Protein 2K72 (pdb70)

Secondary structure (DSSP, 8-state):
-------S-HHHHHTTTTTTTSHHHHHHH-HHHHT--

Solvent-accessible surface area: 3177 Å² total; per-residue (Å²): 275,55,42,132,32,184,43,196,59,10,89,58,47,47,196,154,28,24,31,109,101,137,65,205,69,0,107,176,24,1,6,160,46,20,104,32,112

Structure (mmCIF, N/CA/C/O backbone):
data_2K72
#
_entry.id   2K72
#
loop_
_atom_site.group_PDB
_atom_site.id
_atom_site.type_symbol
_atom_site.label_atom_id
_atom_site.label_alt_id
_atom_site.label_comp_id
_atom_site.label_asym_id
_atom_site.label_entity_id
_atom_site.label_seq_id
_atom_site.pdbx_PDB_ins_code
_atom_site.Cartn_x
_atom_site.Cartn_y
_atom_site.Cartn_z
_atom_site.occupancy
_atom_site.B_iso_or_equiv
_atom_site.auth_seq_id
_atom_site.auth_comp_id
_atom_site.auth_asym_id
_atom_site.auth_atom_id
_atom_site.pdbx_PDB_model_num
ATOM 1 N N . TYR A 1 1 ? 3.871 13.454 -0.117 1.00 0.00 1 TYR A N 1
ATOM 2 C CA . TYR A 1 1 ? 2.923 12.355 0.230 1.00 0.00 1 TYR A CA 1
ATOM 3 C C . TYR A 1 1 ? 2.257 11.813 -1.035 1.00 0.00 1 TYR A C 1
ATOM 4 O O . TYR A 1 1 ? 2.685 12.084 -2.140 1.00 0.00 1 TYR A O 1
ATOM 22 N N . GLY A 1 2 ? 1.211 11.048 -0.884 1.00 0.00 2 GLY A N 1
ATOM 23 C CA . GLY A 1 2 ? 0.521 10.490 -2.081 1.00 0.00 2 GLY A CA 1
ATOM 24 C C . GLY A 1 2 ? -0.003 9.085 -1.774 1.00 0.00 2 GLY A C 1
ATOM 25 O O . GLY A 1 2 ? -0.757 8.518 -2.540 1.00 0.00 2 GLY A O 1
ATOM 29 N N . CYS A 1 3 ? 0.390 8.516 -0.663 1.00 0.00 3 CYS A N 1
ATOM 30 C CA . CYS A 1 3 ? -0.091 7.147 -0.314 1.00 0.00 3 CYS A CA 1
ATOM 31 C C . CYS A 1 3 ? -1.574 6.996 -0.670 1.00 0.00 3 CYS A C 1
ATOM 32 O O . CYS A 1 3 ? -2.441 7.492 0.023 1.00 0.00 3 CYS A O 1
ATOM 39 N N . LEU A 1 4 ? -1.873 6.327 -1.753 1.00 0.00 4 LEU A N 1
ATOM 40 C CA . LEU A 1 4 ? -3.294 6.158 -2.159 1.00 0.00 4 LEU A CA 1
ATOM 41 C C . LEU A 1 4 ? -3.450 4.878 -2.987 1.00 0.00 4 LEU A C 1
ATOM 42 O O . LEU A 1 4 ? -2.843 4.721 -4.028 1.00 0.00 4 LEU A O 1
ATOM 58 N N . ASP A 1 5 ? -4.271 3.972 -2.537 1.00 0.00 5 ASP A N 1
ATOM 59 C CA . ASP A 1 5 ? -4.486 2.709 -3.298 1.00 0.00 5 ASP A CA 1
ATOM 60 C C . ASP A 1 5 ? -5.730 2.847 -4.187 1.00 0.00 5 ASP A C 1
ATOM 61 O O . ASP A 1 5 ? -6.390 3.867 -4.185 1.00 0.00 5 ASP A O 1
ATOM 70 N N . ARG A 1 6 ? -6.059 1.837 -4.951 1.00 0.00 6 ARG A N 1
ATOM 71 C CA . ARG A 1 6 ? -7.262 1.942 -5.831 1.00 0.00 6 ARG A CA 1
ATOM 72 C C . ARG A 1 6 ? -7.991 0.596 -5.926 1.00 0.00 6 ARG A C 1
ATOM 73 O O . ARG A 1 6 ? -8.765 0.368 -6.834 1.00 0.00 6 ARG A O 1
ATOM 94 N N . ILE A 1 7 ? -7.756 -0.295 -5.002 1.00 0.00 7 ILE A N 1
ATOM 95 C CA . ILE A 1 7 ? -8.448 -1.617 -5.055 1.00 0.00 7 ILE A CA 1
ATOM 96 C C . ILE A 1 7 ? -8.757 -2.114 -3.640 1.00 0.00 7 ILE A C 1
ATOM 97 O O . ILE A 1 7 ? -8.280 -1.572 -2.663 1.00 0.00 7 ILE A O 1
ATOM 113 N N . PHE A 1 8 ? -9.554 -3.142 -3.522 1.00 0.00 8 PHE A N 1
ATOM 114 C CA . PHE A 1 8 ? -9.893 -3.667 -2.168 1.00 0.00 8 PHE A CA 1
ATOM 115 C C . PHE A 1 8 ? -9.270 -5.051 -1.960 1.00 0.00 8 PHE A C 1
ATOM 116 O O . PHE A 1 8 ? -9.541 -5.723 -0.985 1.00 0.00 8 PHE A O 1
ATOM 133 N N . VAL A 1 9 ? -8.440 -5.481 -2.867 1.00 0.00 9 VAL A N 1
ATOM 134 C CA . VAL A 1 9 ? -7.801 -6.820 -2.720 1.00 0.00 9 VAL A CA 1
ATOM 135 C C . VAL A 1 9 ? -6.486 -6.695 -1.945 1.00 0.00 9 VAL A C 1
ATOM 136 O O . VAL A 1 9 ? -5.570 -7.473 -2.128 1.00 0.00 9 VAL A O 1
ATOM 149 N N . CYS A 1 10 ? -6.382 -5.720 -1.084 1.00 0.00 10 CYS A N 1
ATOM 150 C CA . CYS A 1 10 ? -5.122 -5.546 -0.304 1.00 0.00 10 CYS A CA 1
ATOM 151 C C . CYS A 1 10 ? -5.133 -6.440 0.941 1.00 0.00 10 CYS A C 1
ATOM 152 O O . CYS A 1 10 ? -4.183 -7.147 1.213 1.00 0.00 10 CYS A O 1
ATOM 159 N N . THR A 1 11 ? -6.196 -6.421 1.699 1.00 0.00 11 THR A N 1
ATOM 160 C CA . THR A 1 11 ? -6.250 -7.278 2.919 1.00 0.00 11 THR A CA 1
ATOM 161 C C . THR A 1 11 ? -5.729 -8.681 2.598 1.00 0.00 11 THR A C 1
ATOM 162 O O . THR A 1 11 ? -5.008 -9.279 3.371 1.00 0.00 11 THR A O 1
ATOM 173 N N . SER A 1 12 ? -6.087 -9.206 1.458 1.00 0.00 12 SER A N 1
ATOM 174 C CA . SER A 1 12 ? -5.610 -10.567 1.080 1.00 0.00 12 SER A CA 1
ATOM 175 C C . SER A 1 12 ? -4.121 -10.518 0.737 1.00 0.00 12 SER A C 1
ATOM 176 O O . SER A 1 12 ? -3.369 -11.417 1.059 1.00 0.00 12 SER A O 1
ATOM 184 N N . TRP A 1 13 ? -3.691 -9.471 0.090 1.00 0.00 13 TRP A N 1
ATOM 185 C CA . TRP A 1 13 ? -2.249 -9.354 -0.271 1.00 0.00 13 TRP A CA 1
ATOM 186 C C . TRP A 1 13 ? -1.418 -9.104 0.988 1.00 0.00 13 TRP A C 1
ATOM 187 O O . TRP A 1 13 ? -0.364 -9.679 1.176 1.00 0.00 13 TRP A O 1
ATOM 208 N N . ALA A 1 14 ? -1.886 -8.245 1.852 1.00 0.00 14 ALA A N 1
ATOM 209 C CA . ALA A 1 14 ? -1.131 -7.951 3.103 1.00 0.00 14 ALA A CA 1
ATOM 210 C C . ALA A 1 14 ? -0.784 -9.251 3.832 1.00 0.00 14 ALA A C 1
ATOM 211 O O . ALA A 1 14 ? 0.303 -9.412 4.348 1.00 0.00 14 ALA A O 1
ATOM 218 N N . ARG A 1 15 ? -1.699 -10.181 3.879 1.00 0.00 15 ARG A N 1
ATOM 219 C CA . ARG A 1 15 ? -1.418 -11.468 4.575 1.00 0.00 15 ARG A CA 1
ATOM 220 C C . ARG A 1 15 ? -0.787 -12.470 3.605 1.00 0.00 15 ARG A C 1
ATOM 221 O O . ARG A 1 15 ? -0.486 -13.590 3.964 1.00 0.00 15 ARG A O 1
ATOM 242 N N . LYS A 1 16 ? -0.588 -12.076 2.377 1.00 0.00 16 LYS A N 1
ATOM 243 C CA . LYS A 1 16 ? 0.021 -13.007 1.384 1.00 0.00 16 LYS A CA 1
ATOM 244 C C . LYS A 1 16 ? 1.505 -12.685 1.189 1.00 0.00 16 LYS A C 1
ATOM 245 O O . LYS A 1 16 ? 2.194 -13.334 0.428 1.00 0.00 16 LYS A O 1
ATOM 264 N N . GLY A 1 17 ? 2.003 -11.686 1.866 1.00 0.00 17 GLY A N 1
ATOM 265 C CA . GLY A 1 17 ? 3.441 -11.327 1.711 1.00 0.00 17 GLY A CA 1
ATOM 266 C C . GLY A 1 17 ? 3.592 -10.311 0.576 1.00 0.00 17 GLY A C 1
ATOM 267 O O . GLY A 1 17 ? 4.685 -10.017 0.134 1.00 0.00 17 GLY A O 1
ATOM 271 N N . PHE A 1 18 ? 2.502 -9.774 0.101 1.00 0.00 18 PHE A N 1
ATOM 272 C CA . PHE A 1 18 ? 2.577 -8.778 -1.008 1.00 0.00 18 PHE A CA 1
ATOM 273 C C . PHE A 1 18 ? 3.417 -7.570 -0.589 1.00 0.00 18 PHE A C 1
ATOM 274 O O . PHE A 1 18 ? 3.908 -6.828 -1.416 1.00 0.00 18 PHE A O 1
ATOM 291 N N . CYS A 1 19 ? 3.584 -7.363 0.687 1.00 0.00 19 CYS A N 1
ATOM 292 C CA . CYS A 1 19 ? 4.393 -6.199 1.148 1.00 0.00 19 CYS A CA 1
ATOM 293 C C . CYS A 1 19 ? 5.852 -6.620 1.331 1.00 0.00 19 CYS A C 1
ATOM 294 O O . CYS A 1 19 ? 6.602 -5.994 2.053 1.00 0.00 19 CYS A O 1
ATOM 301 N N . ASP A 1 20 ? 6.261 -7.683 0.689 1.00 0.00 20 ASP A N 1
ATOM 302 C CA . ASP A 1 20 ? 7.671 -8.145 0.840 1.00 0.00 20 ASP A CA 1
ATOM 303 C C . ASP A 1 20 ? 8.173 -8.796 -0.453 1.00 0.00 20 ASP A C 1
ATOM 304 O O . ASP A 1 20 ? 9.302 -8.602 -0.857 1.00 0.00 20 ASP A O 1
ATOM 313 N N . VAL A 1 21 ? 7.350 -9.570 -1.104 1.00 0.00 21 VAL A N 1
ATOM 314 C CA . VAL A 1 21 ? 7.798 -10.231 -2.364 1.00 0.00 21 VAL A CA 1
ATOM 315 C C . VAL A 1 21 ? 7.174 -9.538 -3.576 1.00 0.00 21 VAL A C 1
ATOM 316 O O . VAL A 1 21 ? 7.825 -9.313 -4.577 1.00 0.00 21 VAL A O 1
ATOM 329 N N . ARG A 1 22 ? 5.919 -9.194 -3.497 1.00 0.00 22 ARG A N 1
ATOM 330 C CA . ARG A 1 22 ? 5.260 -8.513 -4.648 1.00 0.00 22 ARG A CA 1
ATOM 331 C C . ARG A 1 22 ? 5.181 -7.003 -4.401 1.00 0.00 22 ARG A C 1
ATOM 332 O O . ARG A 1 22 ? 4.673 -6.258 -5.215 1.00 0.00 22 ARG A O 1
ATOM 353 N N . GLN A 1 23 ? 5.679 -6.548 -3.284 1.00 0.00 23 GLN A N 1
ATOM 354 C CA . GLN A 1 23 ? 5.634 -5.087 -2.985 1.00 0.00 23 GLN A CA 1
ATOM 355 C C . GLN A 1 23 ? 5.980 -4.277 -4.239 1.00 0.00 23 GLN A C 1
ATOM 356 O O . GLN A 1 23 ? 5.397 -3.245 -4.504 1.00 0.00 23 GLN A O 1
ATOM 370 N N . ARG A 1 24 ? 6.926 -4.738 -5.011 1.00 0.00 24 ARG A N 1
ATOM 371 C CA . ARG A 1 24 ? 7.310 -3.997 -6.247 1.00 0.00 24 ARG A CA 1
ATOM 372 C C . ARG A 1 24 ? 6.059 -3.518 -6.989 1.00 0.00 24 ARG A C 1
ATOM 373 O O . ARG A 1 24 ? 6.059 -2.485 -7.627 1.00 0.00 24 ARG A O 1
ATOM 394 N N . LEU A 1 25 ? 4.991 -4.262 -6.906 1.00 0.00 25 LEU A N 1
ATOM 395 C CA . LEU A 1 25 ? 3.740 -3.850 -7.602 1.00 0.00 25 LEU A CA 1
ATOM 396 C C . LEU A 1 25 ? 2.779 -3.194 -6.606 1.00 0.00 25 LEU A C 1
ATOM 397 O O . LEU A 1 25 ? 2.023 -2.307 -6.953 1.00 0.00 25 LEU A O 1
ATOM 413 N N . MET A 1 26 ? 2.804 -3.621 -5.373 1.00 0.00 26 MET A N 1
ATOM 414 C CA . MET A 1 26 ? 1.892 -3.022 -4.356 1.00 0.00 26 MET A CA 1
ATOM 415 C C . MET A 1 26 ? 2.356 -1.608 -3.993 1.00 0.00 26 MET A C 1
ATOM 416 O O . MET A 1 26 ? 1.591 -0.797 -3.512 1.00 0.00 26 MET A O 1
ATOM 430 N N . LYS A 1 27 ? 3.604 -1.308 -4.220 1.00 0.00 27 LYS A N 1
ATOM 431 C CA . LYS A 1 27 ? 4.118 0.051 -3.889 1.00 0.00 27 LYS A CA 1
ATOM 432 C C . LYS A 1 27 ? 3.144 1.126 -4.382 1.00 0.00 27 LYS A C 1
ATOM 433 O O . LYS A 1 27 ? 2.748 2.003 -3.642 1.00 0.00 27 LYS A O 1
ATOM 452 N N . ARG A 1 28 ? 2.762 1.071 -5.630 1.00 0.00 28 ARG A N 1
ATOM 453 C CA . ARG A 1 28 ? 1.824 2.099 -6.168 1.00 0.00 28 ARG A CA 1
ATOM 454 C C . ARG A 1 28 ? 0.390 1.558 -6.228 1.00 0.00 28 ARG A C 1
ATOM 455 O O . ARG A 1 28 ? -0.558 2.309 -6.350 1.00 0.00 28 ARG A O 1
ATOM 476 N N . LEU A 1 29 ? 0.218 0.267 -6.150 1.00 0.00 29 LEU A N 1
ATOM 477 C CA . LEU A 1 29 ? -1.162 -0.300 -6.210 1.00 0.00 29 LEU A CA 1
ATOM 478 C C . LEU A 1 29 ? -1.884 -0.110 -4.873 1.00 0.00 29 LEU A C 1
ATOM 479 O O . LEU A 1 29 ? -2.959 0.452 -4.816 1.00 0.00 29 LEU A O 1
ATOM 495 N N . CYS A 1 30 ? -1.308 -0.573 -3.798 1.00 0.00 30 CYS A N 1
ATOM 496 C CA . CYS A 1 30 ? -1.975 -0.414 -2.472 1.00 0.00 30 CYS A CA 1
ATOM 497 C C . CYS A 1 30 ? -0.939 -0.131 -1.384 1.00 0.00 30 CYS A C 1
ATOM 498 O O . CYS A 1 30 ? -0.659 -0.978 -0.560 1.00 0.00 30 CYS A O 1
ATOM 505 N N . PRO A 1 31 ? -0.406 1.061 -1.414 1.00 0.00 31 PRO A N 1
ATOM 506 C CA . PRO A 1 31 ? 0.606 1.463 -0.410 1.00 0.00 31 PRO A CA 1
ATOM 507 C C . PRO A 1 31 ? -0.063 1.693 0.946 1.00 0.00 31 PRO A C 1
ATOM 508 O O . PRO A 1 31 ? 0.589 1.778 1.967 1.00 0.00 31 PRO A O 1
ATOM 519 N N . ARG A 1 32 ? -1.365 1.796 0.963 1.00 0.00 32 ARG A N 1
ATOM 520 C CA . ARG A 1 32 ? -2.080 2.021 2.251 1.00 0.00 32 ARG A CA 1
ATOM 521 C C . ARG A 1 32 ? -1.941 0.790 3.152 1.00 0.00 32 ARG A C 1
ATOM 522 O O . ARG A 1 32 ? -1.678 0.900 4.333 1.00 0.00 32 ARG A O 1
ATOM 543 N N . SER A 1 33 ? -2.117 -0.380 2.601 1.00 0.00 33 SER A N 1
ATOM 544 C CA . SER A 1 33 ? -1.999 -1.620 3.423 1.00 0.00 33 SER A CA 1
ATOM 545 C C . SER A 1 33 ? -0.530 -1.897 3.763 1.00 0.00 33 SER A C 1
ATOM 546 O O . SER A 1 33 ? -0.121 -1.813 4.904 1.00 0.00 33 SER A O 1
ATOM 554 N N . CYS A 1 34 ? 0.268 -2.227 2.782 1.00 0.00 34 CYS A N 1
ATOM 555 C CA . CYS A 1 34 ? 1.708 -2.508 3.055 1.00 0.00 34 CYS A CA 1
ATOM 556 C C . CYS A 1 34 ? 2.385 -1.259 3.627 1.00 0.00 34 CYS A C 1
ATOM 557 O O . CYS A 1 34 ? 3.481 -1.317 4.147 1.00 0.00 34 CYS A O 1
ATOM 564 N N . ASP A 1 35 ? 1.735 -0.129 3.536 1.00 0.00 35 ASP A N 1
ATOM 565 C CA . ASP A 1 35 ? 2.334 1.126 4.076 1.00 0.00 35 ASP A CA 1
ATOM 566 C C . ASP A 1 35 ? 3.532 1.558 3.227 1.00 0.00 35 ASP A C 1
ATOM 567 O O . ASP A 1 35 ? 4.623 1.749 3.727 1.00 0.00 35 ASP A O 1
ATOM 576 N N . PHE A 1 36 ? 3.336 1.721 1.948 1.00 0.00 36 PHE A N 1
ATOM 577 C CA . PHE A 1 36 ? 4.462 2.148 1.072 1.00 0.00 36 PHE A CA 1
ATOM 578 C C . PHE A 1 36 ? 4.425 3.666 0.875 1.00 0.00 36 PHE A C 1
ATOM 579 O O . PHE A 1 36 ? 5.009 4.197 -0.049 1.00 0.00 36 PHE A O 1
ATOM 596 N N . CYS A 1 37 ? 3.745 4.370 1.738 1.00 0.00 37 CYS A N 1
ATOM 597 C CA . CYS A 1 37 ? 3.676 5.854 1.597 1.00 0.00 37 CYS A CA 1
ATOM 598 C C . CYS A 1 37 ? 5.070 6.414 1.305 1.00 0.00 37 CYS A C 1
ATOM 599 O O . CYS A 1 37 ? 5.346 6.862 0.209 1.00 0.00 37 CYS A O 1
ATOM 608 N N . TYR A 1 1 ? 0.634 10.688 3.474 1.00 0.00 1 TYR A N 2
ATOM 609 C CA . TYR A 1 1 ? -0.737 11.267 3.374 1.00 0.00 1 TYR A CA 2
ATOM 610 C C . TYR A 1 1 ? -1.038 11.678 1.929 1.00 0.00 1 TYR A C 2
ATOM 611 O O . TYR A 1 1 ? -2.025 12.330 1.653 1.00 0.00 1 TYR A O 2
ATOM 629 N N . GLY A 1 2 ? -0.196 11.302 1.005 1.00 0.00 2 GLY A N 2
ATOM 630 C CA . GLY A 1 2 ? -0.438 11.678 -0.418 1.00 0.00 2 GLY A CA 2
ATOM 631 C C . GLY A 1 2 ? -0.687 10.417 -1.248 1.00 0.00 2 GLY A C 2
ATOM 632 O O . GLY A 1 2 ? -1.646 10.330 -1.992 1.00 0.00 2 GLY A O 2
ATOM 636 N N . CYS A 1 3 ? 0.169 9.440 -1.133 1.00 0.00 3 CYS A N 2
ATOM 637 C CA . CYS A 1 3 ? -0.020 8.188 -1.920 1.00 0.00 3 CYS A CA 2
ATOM 638 C C . CYS A 1 3 ? -1.253 7.430 -1.427 1.00 0.00 3 CYS A C 2
ATOM 639 O O . CYS A 1 3 ? -1.696 7.601 -0.309 1.00 0.00 3 CYS A O 2
ATOM 646 N N . LEU A 1 4 ? -1.810 6.592 -2.256 1.00 0.00 4 LEU A N 2
ATOM 647 C CA . LEU A 1 4 ? -3.016 5.820 -1.842 1.00 0.00 4 LEU A CA 2
ATOM 648 C C . LEU A 1 4 ? -3.229 4.638 -2.785 1.00 0.00 4 LEU A C 2
ATOM 649 O O . LEU A 1 4 ? -2.612 4.543 -3.829 1.00 0.00 4 LEU A O 2
ATOM 665 N N . ASP A 1 5 ? -4.091 3.730 -2.425 1.00 0.00 5 ASP A N 2
ATOM 666 C CA . ASP A 1 5 ? -4.338 2.551 -3.294 1.00 0.00 5 ASP A CA 2
ATOM 667 C C . ASP A 1 5 ? -5.525 2.817 -4.222 1.00 0.00 5 ASP A C 2
ATOM 668 O O . ASP A 1 5 ? -6.163 3.849 -4.151 1.00 0.00 5 ASP A O 2
ATOM 677 N N . ARG A 1 6 ? -5.827 1.893 -5.090 1.00 0.00 6 ARG A N 2
ATOM 678 C CA . ARG A 1 6 ? -6.972 2.095 -6.020 1.00 0.00 6 ARG A CA 2
ATOM 679 C C . ARG A 1 6 ? -7.574 0.748 -6.432 1.00 0.00 6 ARG A C 2
ATOM 680 O O . ARG A 1 6 ? -8.113 0.601 -7.512 1.00 0.00 6 ARG A O 2
ATOM 701 N N . ILE A 1 7 ? -7.497 -0.235 -5.575 1.00 0.00 7 ILE A N 2
ATOM 702 C CA . ILE A 1 7 ? -8.081 -1.569 -5.914 1.00 0.00 7 ILE A CA 2
ATOM 703 C C . ILE A 1 7 ? -8.890 -2.097 -4.726 1.00 0.00 7 ILE A C 2
ATOM 704 O O . ILE A 1 7 ? -9.258 -1.349 -3.841 1.00 0.00 7 ILE A O 2
ATOM 720 N N . PHE A 1 8 ? -9.175 -3.372 -4.688 1.00 0.00 8 PHE A N 2
ATOM 721 C CA . PHE A 1 8 ? -9.964 -3.914 -3.539 1.00 0.00 8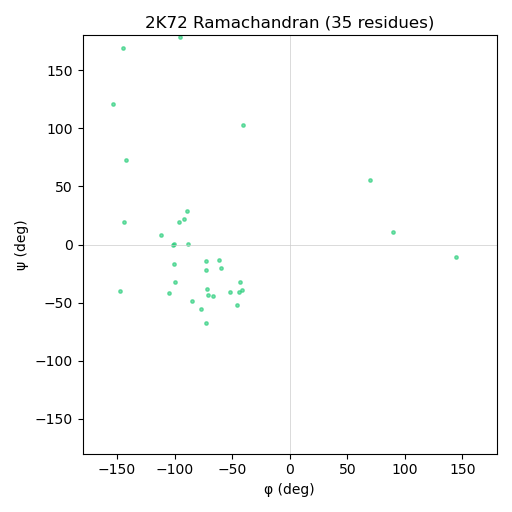 PHE A CA 2
ATOM 722 C C . PHE A 1 8 ? -9.515 -5.333 -3.175 1.00 0.00 8 PHE A C 2
ATOM 723 O O . PHE A 1 8 ? -10.296 -6.263 -3.197 1.00 0.00 8 PHE A O 2
ATOM 740 N N . VAL A 1 9 ? -8.269 -5.506 -2.840 1.00 0.00 9 VAL A N 2
ATOM 741 C CA . VAL A 1 9 ? -7.783 -6.866 -2.474 1.00 0.00 9 VAL A CA 2
ATOM 742 C C . VAL A 1 9 ? -6.452 -6.762 -1.723 1.00 0.00 9 VAL A C 2
ATOM 743 O O . VAL A 1 9 ? -5.659 -7.683 -1.709 1.00 0.00 9 VAL A O 2
ATOM 756 N N . CYS A 1 10 ? -6.205 -5.643 -1.095 1.00 0.00 10 CYS A N 2
ATOM 757 C CA . CYS A 1 10 ? -4.930 -5.471 -0.339 1.00 0.00 10 CYS A CA 2
ATOM 758 C C . CYS A 1 10 ? -4.924 -6.372 0.899 1.00 0.00 10 CYS A C 2
ATOM 759 O O . CYS A 1 10 ? -3.944 -7.027 1.194 1.00 0.00 10 CYS A O 2
ATOM 766 N N . THR A 1 11 ? -6.009 -6.414 1.623 1.00 0.00 11 THR A N 2
ATOM 767 C CA . THR A 1 11 ? -6.058 -7.279 2.837 1.00 0.00 11 THR A CA 2
ATOM 768 C C . THR A 1 11 ? -5.567 -8.685 2.483 1.00 0.00 11 THR A C 2
ATOM 769 O O . THR A 1 11 ? -4.823 -9.302 3.221 1.00 0.00 11 THR A O 2
ATOM 780 N N . SER A 1 12 ? -5.969 -9.184 1.348 1.00 0.00 12 SER A N 2
ATOM 781 C CA . SER A 1 12 ? -5.521 -10.541 0.926 1.00 0.00 12 SER A CA 2
ATOM 782 C C . SER A 1 12 ? -4.027 -10.511 0.600 1.00 0.00 12 SER A C 2
ATOM 783 O O . SER A 1 12 ? -3.342 -11.513 0.670 1.00 0.00 12 SER A O 2
ATOM 791 N N . TRP A 1 13 ? -3.520 -9.364 0.242 1.00 0.00 13 TRP A N 2
ATOM 792 C CA . TRP A 1 13 ? -2.073 -9.255 -0.094 1.00 0.00 13 TRP A CA 2
ATOM 793 C C . TRP A 1 13 ? -1.251 -8.980 1.171 1.00 0.00 13 TRP A C 2
ATOM 794 O O . TRP A 1 13 ? -0.375 -9.739 1.534 1.00 0.00 13 TRP A O 2
ATOM 815 N N . ALA A 1 14 ? -1.525 -7.892 1.834 1.00 0.00 14 ALA A N 2
ATOM 816 C CA . ALA A 1 14 ? -0.758 -7.548 3.067 1.00 0.00 14 ALA A CA 2
ATOM 817 C C . ALA A 1 14 ? -0.617 -8.771 3.982 1.00 0.00 14 ALA A C 2
ATOM 818 O O . ALA A 1 14 ? 0.324 -8.878 4.743 1.00 0.00 14 ALA A O 2
ATOM 825 N N . ARG A 1 15 ? -1.540 -9.693 3.921 1.00 0.00 15 ARG A N 2
ATOM 826 C CA . ARG A 1 15 ? -1.443 -10.899 4.798 1.00 0.00 15 ARG A CA 2
ATOM 827 C C . ARG A 1 15 ? -0.851 -12.079 4.022 1.00 0.00 15 ARG A C 2
ATOM 828 O O . ARG A 1 15 ? -0.473 -13.083 4.592 1.00 0.00 15 ARG A O 2
ATOM 849 N N . LYS A 1 16 ? -0.766 -11.966 2.726 1.00 0.00 16 LYS A N 2
ATOM 850 C CA . LYS A 1 16 ? -0.196 -13.080 1.916 1.00 0.00 16 LYS A CA 2
ATOM 851 C C . LYS A 1 16 ? 1.287 -12.813 1.631 1.00 0.00 16 LYS A C 2
ATOM 852 O O . LYS A 1 16 ? 1.875 -13.400 0.746 1.00 0.00 16 LYS A O 2
ATOM 871 N N . GLY A 1 17 ? 1.891 -11.928 2.376 1.00 0.00 17 GLY A N 2
ATOM 872 C CA . GLY A 1 17 ? 3.332 -11.620 2.143 1.00 0.00 17 GLY A CA 2
ATOM 873 C C . GLY A 1 17 ? 3.469 -10.849 0.830 1.00 0.00 17 GLY A C 2
ATOM 874 O O . GLY A 1 17 ? 4.545 -10.714 0.284 1.00 0.00 17 GLY A O 2
ATOM 878 N N . PHE A 1 18 ? 2.380 -10.344 0.319 1.00 0.00 18 PHE A N 2
ATOM 879 C CA . PHE A 1 18 ? 2.431 -9.583 -0.962 1.00 0.00 18 PHE A CA 2
ATOM 880 C C . PHE A 1 18 ? 3.366 -8.377 -0.839 1.00 0.00 18 PHE A C 2
ATOM 881 O O . PHE A 1 18 ? 4.062 -8.034 -1.767 1.00 0.00 18 PHE A O 2
ATOM 898 N N . CYS A 1 19 ? 3.383 -7.722 0.290 1.00 0.00 19 CYS A N 2
ATOM 899 C CA . CYS A 1 19 ? 4.275 -6.533 0.444 1.00 0.00 19 CYS A CA 2
ATOM 900 C C . CYS A 1 19 ? 5.726 -6.965 0.677 1.00 0.00 19 CYS A C 2
ATOM 901 O O . CYS A 1 19 ? 6.588 -6.151 0.946 1.00 0.00 19 CYS A O 2
ATOM 908 N N . ASP A 1 20 ? 6.012 -8.234 0.572 1.00 0.00 20 ASP A N 2
ATOM 909 C CA . ASP A 1 20 ? 7.415 -8.697 0.784 1.00 0.00 20 ASP A CA 2
ATOM 910 C C . ASP A 1 20 ? 7.943 -9.372 -0.484 1.00 0.00 20 ASP A C 2
ATOM 911 O O . ASP A 1 20 ? 9.075 -9.174 -0.878 1.00 0.00 20 ASP A O 2
ATOM 920 N N . VAL A 1 21 ? 7.129 -10.163 -1.125 1.00 0.00 21 VAL A N 2
ATOM 921 C CA . VAL A 1 21 ? 7.583 -10.849 -2.374 1.00 0.00 21 VAL A CA 2
ATOM 922 C C . VAL A 1 21 ? 6.928 -10.184 -3.583 1.00 0.00 21 VAL A C 2
ATOM 923 O O . VAL A 1 21 ? 7.581 -9.828 -4.543 1.00 0.00 21 VAL A O 2
ATOM 936 N N . ARG A 1 22 ? 5.639 -10.012 -3.537 1.00 0.00 22 ARG A N 2
ATOM 937 C CA . ARG A 1 22 ? 4.929 -9.367 -4.672 1.00 0.00 22 ARG A CA 2
ATOM 938 C C . ARG A 1 22 ? 4.958 -7.847 -4.503 1.00 0.00 22 ARG A C 2
ATOM 939 O O . ARG A 1 22 ? 4.413 -7.115 -5.301 1.00 0.00 22 ARG A O 2
ATOM 960 N N . GLN A 1 23 ? 5.591 -7.372 -3.459 1.00 0.00 23 GLN A N 2
ATOM 961 C CA . GLN A 1 23 ? 5.657 -5.901 -3.214 1.00 0.00 23 GLN A CA 2
ATOM 962 C C . GLN A 1 23 ? 5.838 -5.139 -4.532 1.00 0.00 23 GLN A C 2
ATOM 963 O O . GLN A 1 23 ? 5.449 -3.995 -4.655 1.00 0.00 23 GLN A O 2
ATOM 977 N N . ARG A 1 24 ? 6.426 -5.765 -5.511 1.00 0.00 24 ARG A N 2
ATOM 978 C CA . ARG A 1 24 ? 6.635 -5.082 -6.817 1.00 0.00 24 ARG A CA 2
ATOM 979 C C . ARG A 1 24 ? 5.369 -4.342 -7.273 1.00 0.00 24 ARG A C 2
ATOM 980 O O . ARG A 1 24 ? 5.436 -3.212 -7.715 1.00 0.00 24 ARG A O 2
ATOM 1001 N N . LEU A 1 25 ? 4.215 -4.959 -7.190 1.00 0.00 25 LEU A N 2
ATOM 1002 C CA . LEU A 1 25 ? 2.977 -4.253 -7.649 1.00 0.00 25 LEU A CA 2
ATOM 1003 C C . LEU A 1 25 ? 2.236 -3.584 -6.486 1.00 0.00 25 LEU A C 2
ATOM 1004 O O . LEU A 1 25 ? 1.246 -2.914 -6.687 1.00 0.00 25 LEU A O 2
ATOM 1020 N N . MET A 1 26 ? 2.692 -3.755 -5.275 1.00 0.00 26 MET A N 2
ATOM 1021 C CA . MET A 1 26 ? 1.983 -3.128 -4.122 1.00 0.00 26 MET A CA 2
ATOM 1022 C C . MET A 1 26 ? 2.454 -1.686 -3.922 1.00 0.00 26 MET A C 2
ATOM 1023 O O . MET A 1 26 ? 1.674 -0.802 -3.626 1.00 0.00 26 MET A O 2
ATOM 1037 N N . LYS A 1 27 ? 3.722 -1.441 -4.083 1.00 0.00 27 LYS A N 2
ATOM 1038 C CA . LYS A 1 27 ? 4.238 -0.057 -3.903 1.00 0.00 27 LYS A CA 2
ATOM 1039 C C . LYS A 1 27 ? 3.308 0.951 -4.590 1.00 0.00 27 LYS A C 2
ATOM 1040 O O . LYS A 1 27 ? 3.088 2.040 -4.099 1.00 0.00 27 LYS A O 2
ATOM 1059 N N . ARG A 1 28 ? 2.770 0.601 -5.726 1.00 0.00 28 ARG A N 2
ATOM 1060 C CA . ARG A 1 28 ? 1.866 1.547 -6.446 1.00 0.00 28 ARG A CA 2
ATOM 1061 C C . ARG A 1 28 ? 0.388 1.181 -6.238 1.00 0.00 28 ARG A C 2
ATOM 1062 O O . ARG A 1 28 ? -0.439 2.033 -5.988 1.00 0.00 28 ARG A O 2
ATOM 1083 N N . LEU A 1 29 ? 0.044 -0.074 -6.368 1.00 0.00 29 LEU A N 2
ATOM 1084 C CA . LEU A 1 29 ? -1.389 -0.474 -6.207 1.00 0.00 29 LEU A CA 2
ATOM 1085 C C . LEU A 1 29 ? -1.904 -0.191 -4.792 1.00 0.00 29 LEU A C 2
ATOM 1086 O O . LEU A 1 29 ? -2.921 0.448 -4.618 1.00 0.00 29 LEU A O 2
ATOM 1102 N N . CYS A 1 30 ? -1.234 -0.668 -3.779 1.00 0.00 30 CYS A N 2
ATOM 1103 C CA . CYS A 1 30 ? -1.729 -0.417 -2.393 1.00 0.00 30 CYS A CA 2
ATOM 1104 C C . CYS A 1 30 ? -0.574 -0.052 -1.456 1.00 0.00 30 CYS A C 2
ATOM 1105 O O . CYS A 1 30 ? -0.187 -0.835 -0.611 1.00 0.00 30 CYS A O 2
ATOM 1112 N N . PRO A 1 31 ? -0.070 1.136 -1.639 1.00 0.00 31 PRO A N 2
ATOM 1113 C CA . PRO A 1 31 ? 1.050 1.632 -0.802 1.00 0.00 31 PRO A CA 2
ATOM 1114 C C . PRO A 1 31 ? 0.549 2.040 0.588 1.00 0.00 31 PRO A C 2
ATOM 1115 O O . PRO A 1 31 ? 1.284 1.999 1.551 1.00 0.00 31 PRO A O 2
ATOM 1126 N N . ARG A 1 32 ? -0.685 2.449 0.701 1.00 0.00 32 ARG A N 2
ATOM 1127 C CA . ARG A 1 32 ? -1.210 2.872 2.034 1.00 0.00 32 ARG A CA 2
ATOM 1128 C C . ARG A 1 32 ? -1.027 1.755 3.065 1.00 0.00 32 ARG A C 2
ATOM 1129 O O . ARG A 1 32 ? -0.299 1.901 4.028 1.00 0.00 32 ARG A O 2
ATOM 1150 N N . SER A 1 33 ? -1.687 0.644 2.879 1.00 0.00 33 SER A N 2
ATOM 1151 C CA . SER A 1 33 ? -1.559 -0.477 3.855 1.00 0.00 33 SER A CA 2
ATOM 1152 C C . SER A 1 33 ? -0.102 -0.645 4.304 1.00 0.00 33 SER A C 2
ATOM 1153 O O . SER A 1 33 ? 0.204 -0.590 5.477 1.00 0.00 33 SER A O 2
ATOM 1161 N N . CYS A 1 34 ? 0.795 -0.867 3.382 1.00 0.00 34 CYS A N 2
ATOM 1162 C CA . CYS A 1 34 ? 2.224 -1.058 3.762 1.00 0.00 34 CYS A CA 2
ATOM 1163 C C . CYS A 1 34 ? 2.968 0.282 3.805 1.00 0.00 34 CYS A C 2
ATOM 1164 O O . CYS A 1 34 ? 4.168 0.329 3.990 1.00 0.00 34 CYS A O 2
ATOM 1171 N N . ASP A 1 35 ? 2.267 1.369 3.647 1.00 0.00 35 ASP A N 2
ATOM 1172 C CA . ASP A 1 35 ? 2.931 2.703 3.689 1.00 0.00 35 ASP A CA 2
ATOM 1173 C C . ASP A 1 35 ? 4.227 2.694 2.873 1.00 0.00 35 ASP A C 2
ATOM 1174 O O . ASP A 1 35 ? 5.278 3.063 3.359 1.00 0.00 35 ASP A O 2
ATOM 1183 N N . PHE A 1 36 ? 4.165 2.288 1.634 1.00 0.00 36 PHE A N 2
ATOM 1184 C CA . PHE A 1 36 ? 5.401 2.274 0.802 1.00 0.00 36 PHE A CA 2
ATOM 1185 C C . PHE A 1 36 ? 5.704 3.688 0.297 1.00 0.00 36 PHE A C 2
ATOM 1186 O O . PHE A 1 36 ? 6.643 3.905 -0.444 1.00 0.00 36 PHE A O 2
ATOM 1203 N N . CYS A 1 37 ? 4.918 4.652 0.691 1.00 0.00 37 CYS A N 2
ATOM 1204 C CA . CYS A 1 37 ? 5.165 6.050 0.230 1.00 0.00 37 CYS A CA 2
ATOM 1205 C C . CYS A 1 37 ? 5.442 6.966 1.425 1.00 0.00 37 CYS A C 2
ATOM 1206 O O . CYS A 1 37 ? 5.075 8.125 1.420 1.00 0.00 37 CYS A O 2
ATOM 1215 N N . TYR A 1 1 ? 4.180 9.822 -4.577 1.00 0.00 1 TYR A N 3
ATOM 1216 C CA . TYR A 1 1 ? 3.307 10.248 -3.445 1.00 0.00 1 TYR A CA 3
ATOM 1217 C C . TYR A 1 1 ? 1.891 9.699 -3.633 1.00 0.00 1 TYR A C 3
ATOM 1218 O O . TYR A 1 1 ? 1.517 9.275 -4.709 1.00 0.00 1 TYR A O 3
ATOM 1236 N N . GLY A 1 2 ? 1.101 9.703 -2.595 1.00 0.00 2 GLY A N 3
ATOM 1237 C CA . GLY A 1 2 ? -0.290 9.183 -2.714 1.00 0.00 2 GLY A CA 3
ATOM 1238 C C . GLY A 1 2 ? -0.750 8.636 -1.363 1.00 0.00 2 GLY A C 3
ATOM 1239 O O . GLY A 1 2 ? -1.709 9.107 -0.785 1.00 0.00 2 GLY A O 3
ATOM 1243 N N . CYS A 1 3 ? -0.075 7.643 -0.853 1.00 0.00 3 CYS A N 3
ATOM 1244 C CA . CYS A 1 3 ? -0.476 7.066 0.463 1.00 0.00 3 CYS A CA 3
ATOM 1245 C C . CYS A 1 3 ? -1.877 6.456 0.367 1.00 0.00 3 CYS A C 3
ATOM 1246 O O . CYS A 1 3 ? -2.526 6.209 1.364 1.00 0.00 3 CYS A O 3
ATOM 1253 N N . LEU A 1 4 ? -2.350 6.211 -0.824 1.00 0.00 4 LEU A N 3
ATOM 1254 C CA . LEU A 1 4 ? -3.709 5.619 -0.976 1.00 0.00 4 LEU A CA 3
ATOM 1255 C C . LEU A 1 4 ? -3.661 4.393 -1.891 1.00 0.00 4 LEU A C 3
ATOM 1256 O O . LEU A 1 4 ? -2.822 4.284 -2.762 1.00 0.00 4 LEU A O 3
ATOM 1272 N N . ASP A 1 5 ? -4.555 3.468 -1.685 1.00 0.00 5 ASP A N 3
ATOM 1273 C CA . ASP A 1 5 ? -4.573 2.238 -2.523 1.00 0.00 5 ASP A CA 3
ATOM 1274 C C . ASP A 1 5 ? -5.269 2.496 -3.864 1.00 0.00 5 ASP A C 3
ATOM 1275 O O . ASP A 1 5 ? -5.998 3.455 -4.026 1.00 0.00 5 ASP A O 3
ATOM 1284 N N . ARG A 1 6 ? -5.046 1.637 -4.824 1.00 0.00 6 ARG A N 3
ATOM 1285 C CA . ARG A 1 6 ? -5.684 1.812 -6.160 1.00 0.00 6 ARG A CA 3
ATOM 1286 C C . ARG A 1 6 ? -6.820 0.799 -6.337 1.00 0.00 6 ARG A C 3
ATOM 1287 O O . ARG A 1 6 ? -7.636 0.915 -7.231 1.00 0.00 6 ARG A O 3
ATOM 1308 N N . ILE A 1 7 ? -6.873 -0.196 -5.493 1.00 0.00 7 ILE A N 3
ATOM 1309 C CA . ILE A 1 7 ? -7.950 -1.223 -5.611 1.00 0.00 7 ILE A CA 3
ATOM 1310 C C . ILE A 1 7 ? -8.481 -1.594 -4.221 1.00 0.00 7 ILE A C 3
ATOM 1311 O O . ILE A 1 7 ? -8.459 -0.792 -3.306 1.00 0.00 7 ILE A O 3
ATOM 1327 N N . PHE A 1 8 ? -8.967 -2.796 -4.049 1.00 0.00 8 PHE A N 3
ATOM 1328 C CA . PHE A 1 8 ? -9.501 -3.194 -2.712 1.00 0.00 8 PHE A CA 3
ATOM 1329 C C . PHE A 1 8 ? -8.968 -4.569 -2.290 1.00 0.00 8 PHE A C 3
ATOM 1330 O O . PHE A 1 8 ? -8.865 -4.865 -1.117 1.00 0.00 8 PHE A O 3
ATOM 1347 N N . VAL A 1 9 ? -8.635 -5.415 -3.227 1.00 0.00 9 VAL A N 3
ATOM 1348 C CA . VAL A 1 9 ? -8.118 -6.766 -2.855 1.00 0.00 9 VAL A CA 3
ATOM 1349 C C . VAL A 1 9 ? -6.717 -6.662 -2.246 1.00 0.00 9 VAL A C 3
ATOM 1350 O O . VAL A 1 9 ? -5.780 -7.298 -2.686 1.00 0.00 9 VAL A O 3
ATOM 1363 N N . CYS A 1 10 ? -6.572 -5.868 -1.225 1.00 0.00 10 CYS A N 3
ATOM 1364 C CA . CYS A 1 10 ? -5.242 -5.720 -0.573 1.00 0.00 10 CYS A CA 3
ATOM 1365 C C . CYS A 1 10 ? -5.198 -6.554 0.709 1.00 0.00 10 CYS A C 3
ATOM 1366 O O . CYS A 1 10 ? -4.169 -7.076 1.087 1.00 0.00 10 CYS A O 3
ATOM 1373 N N . THR A 1 11 ? -6.311 -6.687 1.379 1.00 0.00 11 THR A N 3
ATOM 1374 C CA . THR A 1 11 ? -6.332 -7.493 2.631 1.00 0.00 11 THR A CA 3
ATOM 1375 C C . THR A 1 11 ? -5.645 -8.837 2.388 1.00 0.00 11 THR A C 3
ATOM 1376 O O . THR A 1 11 ? -4.601 -9.122 2.939 1.00 0.00 11 THR A O 3
ATOM 1387 N N . SER A 1 12 ? -6.218 -9.663 1.554 1.00 0.00 12 SER A N 3
ATOM 1388 C CA . SER A 1 12 ? -5.590 -10.982 1.268 1.00 0.00 12 SER A CA 3
ATOM 1389 C C . SER A 1 12 ? -4.100 -10.791 0.978 1.00 0.00 12 SER A C 3
ATOM 1390 O O . SER A 1 12 ? -3.254 -11.427 1.574 1.00 0.00 12 SER A O 3
ATOM 1398 N N . TRP A 1 13 ? -3.773 -9.911 0.070 1.00 0.00 13 TRP A N 3
ATOM 1399 C CA . TRP A 1 13 ? -2.338 -9.674 -0.249 1.00 0.00 13 TRP A CA 3
ATOM 1400 C C . TRP A 1 13 ? -1.533 -9.545 1.046 1.00 0.00 13 TRP A C 3
ATOM 1401 O O . TRP A 1 13 ? -0.577 -10.260 1.270 1.00 0.00 13 TRP A O 3
ATOM 1422 N N . ALA A 1 14 ? -1.918 -8.637 1.902 1.00 0.00 14 ALA A N 3
ATOM 1423 C CA . ALA A 1 14 ? -1.182 -8.457 3.185 1.00 0.00 14 ALA A CA 3
ATOM 1424 C C . ALA A 1 14 ? -0.980 -9.810 3.871 1.00 0.00 14 ALA A C 3
ATOM 1425 O O . ALA A 1 14 ? 0.089 -10.117 4.360 1.00 0.00 14 ALA A O 3
ATOM 1432 N N . ARG A 1 15 ? -2.001 -10.622 3.912 1.00 0.00 15 ARG A N 3
ATOM 1433 C CA . ARG A 1 15 ? -1.870 -11.956 4.566 1.00 0.00 15 ARG A CA 3
ATOM 1434 C C . ARG A 1 15 ? -0.982 -12.876 3.724 1.00 0.00 15 ARG A C 3
ATOM 1435 O O . ARG A 1 15 ? -0.663 -13.979 4.121 1.00 0.00 15 ARG A O 3
ATOM 1456 N N . LYS A 1 16 ? -0.585 -12.432 2.563 1.00 0.00 16 LYS A N 3
ATOM 1457 C CA . LYS A 1 16 ? 0.278 -13.284 1.694 1.00 0.00 16 LYS A CA 3
ATOM 1458 C C . LYS A 1 16 ? 1.671 -12.667 1.554 1.00 0.00 16 LYS A C 3
ATOM 1459 O O . LYS A 1 16 ? 2.438 -13.036 0.686 1.00 0.00 16 LYS A O 3
ATOM 1478 N N . GLY A 1 17 ? 2.006 -11.728 2.396 1.00 0.00 17 GLY A N 3
ATOM 1479 C CA . GLY A 1 17 ? 3.349 -11.089 2.301 1.00 0.00 17 GLY A CA 3
ATOM 1480 C C . GLY A 1 17 ? 3.456 -10.328 0.978 1.00 0.00 17 GLY A C 3
ATOM 1481 O O . GLY A 1 17 ? 4.529 -9.943 0.555 1.00 0.00 17 GLY A O 3
ATOM 1485 N N . PHE A 1 18 ? 2.351 -10.111 0.323 1.00 0.00 18 PHE A N 3
ATOM 1486 C CA . PHE A 1 18 ? 2.376 -9.378 -0.975 1.00 0.00 18 PHE A CA 3
ATOM 1487 C C . PHE A 1 18 ? 3.129 -8.051 -0.832 1.00 0.00 18 PHE A C 3
ATOM 1488 O O . PHE A 1 18 ? 3.729 -7.566 -1.769 1.00 0.00 18 PHE A O 3
ATOM 1505 N N . CYS A 1 19 ? 3.099 -7.458 0.331 1.00 0.00 19 CYS A N 3
ATOM 1506 C CA . CYS A 1 19 ? 3.816 -6.162 0.520 1.00 0.00 19 CYS A CA 3
ATOM 1507 C C . CYS A 1 19 ? 5.331 -6.383 0.460 1.00 0.00 19 CYS A C 3
ATOM 1508 O O . CYS A 1 19 ? 6.102 -5.449 0.368 1.00 0.00 19 CYS A O 3
ATOM 1515 N N . ASP A 1 20 ? 5.767 -7.613 0.519 1.00 0.00 20 ASP A N 3
ATOM 1516 C CA . ASP A 1 20 ? 7.233 -7.886 0.474 1.00 0.00 20 ASP A CA 3
ATOM 1517 C C . ASP A 1 20 ? 7.631 -8.465 -0.885 1.00 0.00 20 ASP A C 3
ATOM 1518 O O . ASP A 1 20 ? 8.711 -8.217 -1.385 1.00 0.00 20 ASP A O 3
ATOM 1527 N N . VAL A 1 21 ? 6.770 -9.237 -1.487 1.00 0.00 21 VAL A N 3
ATOM 1528 C CA . VAL A 1 21 ? 7.102 -9.834 -2.812 1.00 0.00 21 VAL A CA 3
ATOM 1529 C C . VAL A 1 21 ? 6.637 -8.906 -3.938 1.00 0.00 21 VAL A C 3
ATOM 1530 O O . VAL A 1 21 ? 7.413 -8.485 -4.773 1.00 0.00 21 VAL A O 3
ATOM 1543 N N . ARG A 1 22 ? 5.375 -8.584 -3.959 1.00 0.00 22 ARG A N 3
ATOM 1544 C CA . ARG A 1 22 ? 4.845 -7.681 -5.020 1.00 0.00 22 ARG A CA 3
ATOM 1545 C C . ARG A 1 22 ? 5.110 -6.219 -4.649 1.00 0.00 22 ARG A C 3
ATOM 1546 O O . ARG A 1 22 ? 4.703 -5.316 -5.345 1.00 0.00 22 ARG A O 3
ATOM 1567 N N . GLN A 1 23 ? 5.772 -5.991 -3.543 1.00 0.00 23 GLN A N 3
ATOM 1568 C CA . GLN A 1 23 ? 6.069 -4.595 -3.085 1.00 0.00 23 GLN A CA 3
ATOM 1569 C C . GLN A 1 23 ? 6.192 -3.614 -4.264 1.00 0.00 23 GLN A C 3
ATOM 1570 O O . GLN A 1 23 ? 5.401 -2.704 -4.405 1.00 0.00 23 GLN A O 3
ATOM 1584 N N . ARG A 1 24 ? 7.180 -3.781 -5.105 1.00 0.00 24 ARG A N 3
ATOM 1585 C CA . ARG A 1 24 ? 7.344 -2.842 -6.259 1.00 0.00 24 ARG A CA 3
ATOM 1586 C C . ARG A 1 24 ? 5.990 -2.567 -6.922 1.00 0.00 24 ARG A C 3
ATOM 1587 O O . ARG A 1 24 ? 5.759 -1.507 -7.469 1.00 0.00 24 ARG A O 3
ATOM 1608 N N . LEU A 1 25 ? 5.094 -3.513 -6.873 1.00 0.00 25 LEU A N 3
ATOM 1609 C CA . LEU A 1 25 ? 3.752 -3.314 -7.492 1.00 0.00 25 LEU A CA 3
ATOM 1610 C C . LEU A 1 25 ? 2.813 -2.634 -6.490 1.00 0.00 25 LEU A C 3
ATOM 1611 O O . LEU A 1 25 ? 2.222 -1.611 -6.772 1.00 0.00 25 LEU A O 3
ATOM 1627 N N . MET A 1 26 ? 2.678 -3.194 -5.317 1.00 0.00 26 MET A N 3
ATOM 1628 C CA . MET A 1 26 ? 1.782 -2.583 -4.291 1.00 0.00 26 MET A CA 3
ATOM 1629 C C . MET A 1 26 ? 2.248 -1.169 -3.944 1.00 0.00 26 MET A C 3
ATOM 1630 O O . MET A 1 26 ? 1.454 -0.306 -3.626 1.00 0.00 26 MET A O 3
ATOM 1644 N N . LYS A 1 27 ? 3.532 -0.935 -3.985 1.00 0.00 27 LYS A N 3
ATOM 1645 C CA . LYS A 1 27 ? 4.067 0.417 -3.645 1.00 0.00 27 LYS A CA 3
ATOM 1646 C C . LYS A 1 27 ? 3.136 1.517 -4.163 1.00 0.00 27 LYS A C 3
ATOM 1647 O O . LYS A 1 27 ? 2.729 2.395 -3.428 1.00 0.00 27 LYS A O 3
ATOM 1666 N N . ARG A 1 28 ? 2.800 1.479 -5.422 1.00 0.00 28 ARG A N 3
ATOM 1667 C CA . ARG A 1 28 ? 1.899 2.525 -5.986 1.00 0.00 28 ARG A CA 3
ATOM 1668 C C . ARG A 1 28 ? 0.467 1.997 -6.095 1.00 0.00 28 ARG A C 3
ATOM 1669 O O . ARG A 1 28 ? -0.442 2.711 -6.472 1.00 0.00 28 ARG A O 3
ATOM 1690 N N . LEU A 1 29 ? 0.261 0.749 -5.779 1.00 0.00 29 LEU A N 3
ATOM 1691 C CA . LEU A 1 29 ? -1.110 0.173 -5.878 1.00 0.00 29 LEU A CA 3
ATOM 1692 C C . LEU A 1 29 ? -1.794 0.171 -4.501 1.00 0.00 29 LEU A C 3
ATOM 1693 O O . LEU A 1 29 ? -2.939 0.553 -4.374 1.00 0.00 29 LEU A O 3
ATOM 1709 N N . CYS A 1 30 ? -1.116 -0.258 -3.471 1.00 0.00 30 CYS A N 3
ATOM 1710 C CA . CYS A 1 30 ? -1.764 -0.275 -2.125 1.00 0.00 30 CYS A CA 3
ATOM 1711 C C . CYS A 1 30 ? -0.751 0.050 -1.024 1.00 0.00 30 CYS A C 3
ATOM 1712 O O . CYS A 1 30 ? -0.287 -0.828 -0.326 1.00 0.00 30 CYS A O 3
ATOM 1719 N N . PRO A 1 31 ? -0.453 1.314 -0.904 1.00 0.00 31 PRO A N 3
ATOM 1720 C CA . PRO A 1 31 ? 0.502 1.776 0.126 1.00 0.00 31 PRO A CA 3
ATOM 1721 C C . PRO A 1 31 ? -0.200 1.883 1.484 1.00 0.00 31 PRO A C 3
ATOM 1722 O O . PRO A 1 31 ? 0.428 1.841 2.524 1.00 0.00 31 PRO A O 3
ATOM 1733 N N . ARG A 1 32 ? -1.499 2.027 1.483 1.00 0.00 32 ARG A N 3
ATOM 1734 C CA . ARG A 1 32 ? -2.239 2.145 2.773 1.00 0.00 32 ARG A CA 3
ATOM 1735 C C . ARG A 1 32 ? -2.156 0.828 3.556 1.00 0.00 32 ARG A C 3
ATOM 1736 O O . ARG A 1 32 ? -2.335 0.797 4.757 1.00 0.00 32 ARG A O 3
ATOM 1757 N N . SER A 1 33 ? -1.884 -0.257 2.882 1.00 0.00 33 SER A N 3
ATOM 1758 C CA . SER A 1 33 ? -1.787 -1.568 3.585 1.00 0.00 33 SER A CA 3
ATOM 1759 C C . SER A 1 33 ? -0.335 -1.845 3.983 1.00 0.00 33 SER A C 3
ATOM 1760 O O . SER A 1 33 ? -0.038 -2.140 5.124 1.00 0.00 33 SER A O 3
ATOM 1768 N N . CYS A 1 34 ? 0.574 -1.748 3.050 1.00 0.00 34 CYS A N 3
ATOM 1769 C CA . CYS A 1 34 ? 2.009 -2.001 3.374 1.00 0.00 34 CYS A CA 3
ATOM 1770 C C . CYS A 1 34 ? 2.651 -0.717 3.905 1.00 0.00 34 CYS A C 3
ATOM 1771 O O . CYS A 1 34 ? 3.834 -0.669 4.179 1.00 0.00 34 CYS A O 3
ATOM 1778 N N . ASP A 1 35 ? 1.881 0.331 4.042 1.00 0.00 35 ASP A N 3
ATOM 1779 C CA . ASP A 1 35 ? 2.449 1.613 4.545 1.00 0.00 35 ASP A CA 3
ATOM 1780 C C . ASP A 1 35 ? 3.700 1.979 3.742 1.00 0.00 35 ASP A C 3
ATOM 1781 O O . ASP A 1 35 ? 4.687 2.440 4.281 1.00 0.00 35 ASP A O 3
ATOM 1790 N N . PHE A 1 36 ? 3.663 1.769 2.454 1.00 0.00 36 PHE A N 3
ATOM 1791 C CA . PHE A 1 36 ? 4.844 2.096 1.602 1.00 0.00 36 PHE A CA 3
ATOM 1792 C C . PHE A 1 36 ? 5.099 3.607 1.589 1.00 0.00 36 PHE A C 3
ATOM 1793 O O . PHE A 1 36 ? 6.104 4.069 1.086 1.00 0.00 36 PHE A O 3
ATOM 1810 N N . CYS A 1 37 ? 4.202 4.379 2.135 1.00 0.00 37 CYS A N 3
ATOM 1811 C CA . CYS A 1 37 ? 4.404 5.856 2.146 1.00 0.00 37 CYS A CA 3
ATOM 1812 C C . CYS A 1 37 ? 5.740 6.205 2.808 1.00 0.00 37 CYS A C 3
ATOM 1813 O O . CYS A 1 37 ? 6.418 5.344 3.333 1.00 0.00 37 CYS A O 3
ATOM 1822 N N . TYR A 1 1 ? -0.403 11.864 1.088 1.00 0.00 1 TYR A N 4
ATOM 1823 C CA . TYR A 1 1 ? 0.392 12.255 -0.110 1.00 0.00 1 TYR A CA 4
ATOM 1824 C C . TYR A 1 1 ? -0.188 11.604 -1.369 1.00 0.00 1 TYR A C 4
ATOM 1825 O O . TYR A 1 1 ? -1.237 10.992 -1.336 1.00 0.00 1 TYR A O 4
ATOM 1843 N N . GLY A 1 2 ? 0.487 11.734 -2.478 1.00 0.00 2 GLY A N 4
ATOM 1844 C CA . GLY A 1 2 ? -0.025 11.125 -3.738 1.00 0.00 2 GLY A CA 4
ATOM 1845 C C . GLY A 1 2 ? -0.063 9.604 -3.589 1.00 0.00 2 GLY A C 4
ATOM 1846 O O . GLY A 1 2 ? -0.840 8.925 -4.230 1.00 0.00 2 GLY A O 4
ATOM 1850 N N . CYS A 1 3 ? 0.777 9.061 -2.749 1.00 0.00 3 CYS A N 4
ATOM 1851 C CA . CYS A 1 3 ? 0.791 7.582 -2.562 1.00 0.00 3 CYS A CA 4
ATOM 1852 C C . CYS A 1 3 ? -0.546 7.106 -1.994 1.00 0.00 3 CYS A C 4
ATOM 1853 O O . CYS A 1 3 ? -0.949 7.492 -0.916 1.00 0.00 3 CYS A O 4
ATOM 1860 N N . LEU A 1 4 ? -1.235 6.268 -2.716 1.00 0.00 4 LEU A N 4
ATOM 1861 C CA . LEU A 1 4 ? -2.546 5.761 -2.231 1.00 0.00 4 LEU A CA 4
ATOM 1862 C C . LEU A 1 4 ? -2.971 4.570 -3.092 1.00 0.00 4 LEU A C 4
ATOM 1863 O O . LEU A 1 4 ? -2.701 4.515 -4.275 1.00 0.00 4 LEU A O 4
ATOM 1879 N N . ASP A 1 5 ? -3.627 3.611 -2.503 1.00 0.00 5 ASP A N 4
ATOM 1880 C CA . ASP A 1 5 ? -4.058 2.426 -3.285 1.00 0.00 5 ASP A CA 4
ATOM 1881 C C . ASP A 1 5 ? -5.170 2.812 -4.260 1.00 0.00 5 ASP A C 4
ATOM 1882 O O . ASP A 1 5 ? -5.786 3.852 -4.134 1.00 0.00 5 ASP A O 4
ATOM 1891 N N . ARG A 1 6 ? -5.435 1.987 -5.232 1.00 0.00 6 ARG A N 4
ATOM 1892 C CA . ARG A 1 6 ? -6.513 2.326 -6.208 1.00 0.00 6 ARG A CA 4
ATOM 1893 C C . ARG A 1 6 ? -7.462 1.143 -6.381 1.00 0.00 6 ARG A C 4
ATOM 1894 O O . ARG A 1 6 ? -8.249 1.094 -7.306 1.00 0.00 6 ARG A O 4
ATOM 1915 N N . ILE A 1 7 ? -7.397 0.193 -5.495 1.00 0.00 7 ILE A N 4
ATOM 1916 C CA . ILE A 1 7 ? -8.297 -0.986 -5.601 1.00 0.00 7 ILE A CA 4
ATOM 1917 C C . ILE A 1 7 ? -8.788 -1.385 -4.208 1.00 0.00 7 ILE A C 4
ATOM 1918 O O . ILE A 1 7 ? -8.780 -0.591 -3.289 1.00 0.00 7 ILE A O 4
ATOM 1934 N N . PHE A 1 8 ? -9.218 -2.604 -4.039 1.00 0.00 8 PHE A N 4
ATOM 1935 C CA . PHE A 1 8 ? -9.708 -3.034 -2.698 1.00 0.00 8 PHE A CA 4
ATOM 1936 C C . PHE A 1 8 ? -9.205 -4.440 -2.380 1.00 0.00 8 PHE A C 4
ATOM 1937 O O . PHE A 1 8 ? -9.968 -5.324 -2.044 1.00 0.00 8 PHE A O 4
ATOM 1954 N N . VAL A 1 9 ? -7.922 -4.654 -2.482 1.00 0.00 9 VAL A N 4
ATOM 1955 C CA . VAL A 1 9 ? -7.370 -6.004 -2.185 1.00 0.00 9 VAL A CA 4
ATOM 1956 C C . VAL A 1 9 ? -5.941 -5.891 -1.640 1.00 0.00 9 VAL A C 4
ATOM 1957 O O . VAL A 1 9 ? -5.132 -6.781 -1.815 1.00 0.00 9 VAL A O 4
ATOM 1970 N N . CYS A 1 10 ? -5.624 -4.814 -0.974 1.00 0.00 10 CYS A N 4
ATOM 1971 C CA . CYS A 1 10 ? -4.244 -4.678 -0.415 1.00 0.00 10 CYS A CA 4
ATOM 1972 C C . CYS A 1 10 ? -4.168 -5.442 0.907 1.00 0.00 10 CYS A C 4
ATOM 1973 O O . CYS A 1 10 ? -3.105 -5.813 1.366 1.00 0.00 10 CYS A O 4
ATOM 1980 N N . THR A 1 11 ? -5.295 -5.682 1.520 1.00 0.00 11 THR A N 4
ATOM 1981 C CA . THR A 1 11 ? -5.310 -6.425 2.812 1.00 0.00 11 THR A CA 4
ATOM 1982 C C . THR A 1 11 ? -5.187 -7.930 2.551 1.00 0.00 11 THR A C 4
ATOM 1983 O O . THR A 1 11 ? -4.435 -8.625 3.203 1.00 0.00 11 THR A O 4
ATOM 1994 N N . SER A 1 12 ? -5.924 -8.434 1.597 1.00 0.00 12 SER A N 4
ATOM 1995 C CA . SER A 1 12 ? -5.857 -9.892 1.285 1.00 0.00 12 SER A CA 4
ATOM 1996 C C . SER A 1 12 ? -4.445 -10.267 0.833 1.00 0.00 12 SER A C 4
ATOM 1997 O O . SER A 1 12 ? -4.000 -11.385 1.007 1.00 0.00 12 SER A O 4
ATOM 2005 N N . TRP A 1 13 ? -3.738 -9.338 0.255 1.00 0.00 13 TRP A N 4
ATOM 2006 C CA . TRP A 1 13 ? -2.353 -9.629 -0.209 1.00 0.00 13 TRP A CA 4
ATOM 2007 C C . TRP A 1 13 ? -1.384 -9.597 0.976 1.00 0.00 13 TRP A C 4
ATOM 2008 O O . TRP A 1 13 ? -0.596 -10.502 1.171 1.00 0.00 13 TRP A O 4
ATOM 2029 N N . ALA A 1 14 ? -1.433 -8.559 1.767 1.00 0.00 14 ALA A N 4
ATOM 2030 C CA . ALA A 1 14 ? -0.512 -8.461 2.937 1.00 0.00 14 ALA A CA 4
ATOM 2031 C C . ALA A 1 14 ? -0.397 -9.814 3.649 1.00 0.00 14 ALA A C 4
ATOM 2032 O O . ALA A 1 14 ? 0.684 -10.335 3.839 1.00 0.00 14 ALA A O 4
ATOM 2039 N N . ARG A 1 15 ? -1.501 -10.384 4.048 1.00 0.00 15 ARG A N 4
ATOM 2040 C CA . ARG A 1 15 ? -1.447 -11.699 4.754 1.00 0.00 15 ARG A CA 4
ATOM 2041 C C . ARG A 1 15 ? -0.999 -12.806 3.793 1.00 0.00 15 ARG A C 4
ATOM 2042 O O . ARG A 1 15 ? -0.789 -13.936 4.188 1.00 0.00 15 ARG A O 4
ATOM 2063 N N . LYS A 1 16 ? -0.848 -12.490 2.535 1.00 0.00 16 LYS A N 4
ATOM 2064 C CA . LYS A 1 16 ? -0.411 -13.523 1.551 1.00 0.00 16 LYS A CA 4
ATOM 2065 C C . LYS A 1 16 ? 1.060 -13.310 1.176 1.00 0.00 16 LYS A C 4
ATOM 2066 O O . LYS A 1 16 ? 1.517 -13.750 0.140 1.00 0.00 16 LYS A O 4
ATOM 2085 N N . GLY A 1 17 ? 1.803 -12.638 2.013 1.00 0.00 17 GLY A N 4
ATOM 2086 C CA . GLY A 1 17 ? 3.244 -12.397 1.706 1.00 0.00 17 GLY A CA 4
ATOM 2087 C C . GLY A 1 17 ? 3.359 -11.533 0.450 1.00 0.00 17 GLY A C 4
ATOM 2088 O O . GLY A 1 17 ? 4.122 -11.825 -0.450 1.00 0.00 17 GLY A O 4
ATOM 2092 N N . PHE A 1 18 ? 2.602 -10.475 0.382 1.00 0.00 18 PHE A N 4
ATOM 2093 C CA . PHE A 1 18 ? 2.657 -9.589 -0.816 1.00 0.00 18 PHE A CA 4
ATOM 2094 C C . PHE A 1 18 ? 3.510 -8.349 -0.527 1.00 0.00 18 PHE A C 4
ATOM 2095 O O . PHE A 1 18 ? 4.144 -7.802 -1.406 1.00 0.00 18 PHE A O 4
ATOM 2112 N N . CYS A 1 19 ? 3.515 -7.891 0.696 1.00 0.00 19 CYS A N 4
ATOM 2113 C CA . CYS A 1 19 ? 4.310 -6.672 1.031 1.00 0.00 19 CYS A CA 4
ATOM 2114 C C . CYS A 1 19 ? 5.811 -6.983 1.062 1.00 0.00 19 CYS A C 4
ATOM 2115 O O . CYS A 1 19 ? 6.619 -6.132 1.374 1.00 0.00 19 CYS A O 4
ATOM 2122 N N . ASP A 1 20 ? 6.198 -8.191 0.753 1.00 0.00 20 ASP A N 4
ATOM 2123 C CA . ASP A 1 20 ? 7.649 -8.530 0.786 1.00 0.00 20 ASP A CA 4
ATOM 2124 C C . ASP A 1 20 ? 8.155 -8.910 -0.607 1.00 0.00 20 ASP A C 4
ATOM 2125 O O . ASP A 1 20 ? 9.285 -8.639 -0.961 1.00 0.00 20 ASP A O 4
ATOM 2134 N N . VAL A 1 21 ? 7.335 -9.544 -1.399 1.00 0.00 21 VAL A N 4
ATOM 2135 C CA . VAL A 1 21 ? 7.787 -9.945 -2.764 1.00 0.00 21 VAL A CA 4
ATOM 2136 C C . VAL A 1 21 ? 7.001 -9.187 -3.837 1.00 0.00 21 VAL A C 4
ATOM 2137 O O . VAL A 1 21 ? 7.515 -8.883 -4.895 1.00 0.00 21 VAL A O 4
ATOM 2150 N N . ARG A 1 22 ? 5.762 -8.876 -3.574 1.00 0.00 22 ARG A N 4
ATOM 2151 C CA . ARG A 1 22 ? 4.953 -8.141 -4.586 1.00 0.00 22 ARG A CA 4
ATOM 2152 C C . ARG A 1 22 ? 4.928 -6.646 -4.261 1.00 0.00 22 ARG A C 4
ATOM 2153 O O . ARG A 1 22 ? 4.316 -5.861 -4.957 1.00 0.00 22 ARG A O 4
ATOM 2174 N N . GLN A 1 23 ? 5.592 -6.245 -3.210 1.00 0.00 23 GLN A N 4
ATOM 2175 C CA . GLN A 1 23 ? 5.608 -4.800 -2.844 1.00 0.00 23 GLN A CA 4
ATOM 2176 C C . GLN A 1 23 ? 5.779 -3.939 -4.101 1.00 0.00 23 GLN A C 4
ATOM 2177 O O . GLN A 1 23 ? 5.357 -2.801 -4.146 1.00 0.00 23 GLN A O 4
ATOM 2191 N N . ARG A 1 24 ? 6.393 -4.477 -5.118 1.00 0.00 24 ARG A N 4
ATOM 2192 C CA . ARG A 1 24 ? 6.593 -3.694 -6.372 1.00 0.00 24 ARG A CA 4
ATOM 2193 C C . ARG A 1 24 ? 5.270 -3.069 -6.833 1.00 0.00 24 ARG A C 4
ATOM 2194 O O . ARG A 1 24 ? 5.209 -1.901 -7.163 1.00 0.00 24 ARG A O 4
ATOM 2215 N N . LEU A 1 25 ? 4.212 -3.836 -6.867 1.00 0.00 25 LEU A N 4
ATOM 2216 C CA . LEU A 1 25 ? 2.901 -3.281 -7.318 1.00 0.00 25 LEU A CA 4
ATOM 2217 C C . LEU A 1 25 ? 2.120 -2.706 -6.130 1.00 0.00 25 LEU A C 4
ATOM 2218 O O . LEU A 1 25 ? 1.402 -1.734 -6.258 1.00 0.00 25 LEU A O 4
ATOM 2234 N N . MET A 1 26 ? 2.253 -3.300 -4.978 1.00 0.00 26 MET A N 4
ATOM 2235 C CA . MET A 1 26 ? 1.517 -2.793 -3.787 1.00 0.00 26 MET A CA 4
ATOM 2236 C C . MET A 1 26 ? 1.934 -1.352 -3.480 1.00 0.00 26 MET A C 4
ATOM 2237 O O . MET A 1 26 ? 1.111 -0.490 -3.250 1.00 0.00 26 MET A O 4
ATOM 2251 N N . LYS A 1 27 ? 3.212 -1.092 -3.473 1.00 0.00 27 LYS A N 4
ATOM 2252 C CA . LYS A 1 27 ? 3.698 0.286 -3.176 1.00 0.00 27 LYS A CA 4
ATOM 2253 C C . LYS A 1 27 ? 2.952 1.319 -4.028 1.00 0.00 27 LYS A C 4
ATOM 2254 O O . LYS A 1 27 ? 2.923 2.492 -3.708 1.00 0.00 27 LYS A O 4
ATOM 2273 N N . ARG A 1 28 ? 2.364 0.902 -5.117 1.00 0.00 28 ARG A N 4
ATOM 2274 C CA . ARG A 1 28 ? 1.642 1.874 -5.987 1.00 0.00 28 ARG A CA 4
ATOM 2275 C C . ARG A 1 28 ? 0.124 1.815 -5.769 1.00 0.00 28 ARG A C 4
ATOM 2276 O O . ARG A 1 28 ? -0.469 2.714 -5.207 1.00 0.00 28 ARG A O 4
ATOM 2297 N N . LEU A 1 29 ? -0.508 0.779 -6.251 1.00 0.00 29 LEU A N 4
ATOM 2298 C CA . LEU A 1 29 ? -1.997 0.675 -6.120 1.00 0.00 29 LEU A CA 4
ATOM 2299 C C . LEU A 1 29 ? -2.429 0.072 -4.776 1.00 0.00 29 LEU A C 4
ATOM 2300 O O . LEU A 1 29 ? -3.605 -0.117 -4.535 1.00 0.00 29 LEU A O 4
ATOM 2316 N N . CYS A 1 30 ? -1.517 -0.229 -3.894 1.00 0.00 30 CYS A N 4
ATOM 2317 C CA . CYS A 1 30 ? -1.947 -0.812 -2.585 1.00 0.00 30 CYS A CA 4
ATOM 2318 C C . CYS A 1 30 ? -0.847 -0.668 -1.521 1.00 0.00 30 CYS A C 4
ATOM 2319 O O . CYS A 1 30 ? -0.509 -1.625 -0.854 1.00 0.00 30 CYS A O 4
ATOM 2326 N N . PRO A 1 31 ? -0.328 0.527 -1.388 1.00 0.00 31 PRO A N 4
ATOM 2327 C CA . PRO A 1 31 ? 0.732 0.783 -0.383 1.00 0.00 31 PRO A CA 4
ATOM 2328 C C . PRO A 1 31 ? 0.128 0.933 1.020 1.00 0.00 31 PRO A C 4
ATOM 2329 O O . PRO A 1 31 ? 0.796 0.736 2.015 1.00 0.00 31 PRO A O 4
ATOM 2340 N N . ARG A 1 32 ? -1.124 1.295 1.107 1.00 0.00 32 ARG A N 4
ATOM 2341 C CA . ARG A 1 32 ? -1.759 1.473 2.446 1.00 0.00 32 ARG A CA 4
ATOM 2342 C C . ARG A 1 32 ? -1.804 0.148 3.219 1.00 0.00 32 ARG A C 4
ATOM 2343 O O . ARG A 1 32 ? -2.163 0.112 4.378 1.00 0.00 32 ARG A O 4
ATOM 2364 N N . SER A 1 33 ? -1.449 -0.940 2.593 1.00 0.00 33 SER A N 4
ATOM 2365 C CA . SER A 1 33 ? -1.484 -2.248 3.312 1.00 0.00 33 SER A CA 4
ATOM 2366 C C . SER A 1 33 ? -0.093 -2.623 3.830 1.00 0.00 33 SER A C 4
ATOM 2367 O O . SER A 1 33 ? 0.042 -3.389 4.763 1.00 0.00 33 SER A O 4
ATOM 2375 N N . CYS A 1 34 ? 0.940 -2.100 3.232 1.00 0.00 34 CYS A N 4
ATOM 2376 C CA . CYS A 1 34 ? 2.314 -2.449 3.698 1.00 0.00 34 CYS A CA 4
ATOM 2377 C C . CYS A 1 34 ? 3.029 -1.204 4.233 1.00 0.00 34 CYS A C 4
ATOM 2378 O O . CYS A 1 34 ? 4.227 -1.206 4.438 1.00 0.00 34 CYS A O 4
ATOM 2385 N N . ASP A 1 35 ? 2.306 -0.141 4.459 1.00 0.00 35 ASP A N 4
ATOM 2386 C CA . ASP A 1 35 ? 2.948 1.102 4.978 1.00 0.00 35 ASP A CA 4
ATOM 2387 C C . ASP A 1 35 ? 4.097 1.526 4.061 1.00 0.00 35 ASP A C 4
ATOM 2388 O O . ASP A 1 35 ? 5.044 2.160 4.488 1.00 0.00 35 ASP A O 4
ATOM 2397 N N . PHE A 1 36 ? 4.023 1.182 2.806 1.00 0.00 36 PHE A N 4
ATOM 2398 C CA . PHE A 1 36 ? 5.110 1.566 1.860 1.00 0.00 36 PHE A CA 4
ATOM 2399 C C . PHE A 1 36 ? 5.201 3.089 1.743 1.00 0.00 36 PHE A C 4
ATOM 2400 O O . PHE A 1 36 ? 6.222 3.632 1.369 1.00 0.00 36 PHE A O 4
ATOM 2417 N N . CYS A 1 37 ? 4.144 3.784 2.055 1.00 0.00 37 CYS A N 4
ATOM 2418 C CA . CYS A 1 37 ? 4.176 5.267 1.956 1.00 0.00 37 CYS A CA 4
ATOM 2419 C C . CYS A 1 37 ? 2.849 5.859 2.442 1.00 0.00 37 CYS A C 4
ATOM 2420 O O . CYS A 1 37 ? 1.791 5.474 1.986 1.00 0.00 37 CYS A O 4
ATOM 2429 N N . TYR A 1 1 ? -4.698 11.859 1.989 1.00 0.00 1 TYR A N 5
ATOM 2430 C CA . TYR A 1 1 ? -3.479 12.712 1.900 1.00 0.00 1 TYR A CA 5
ATOM 2431 C C . TYR A 1 1 ? -2.928 12.706 0.473 1.00 0.00 1 TYR A C 5
ATOM 2432 O O . TYR A 1 1 ? -2.767 13.740 -0.144 1.00 0.00 1 TYR A O 5
ATOM 2450 N N . GLY A 1 2 ? -2.634 11.549 -0.058 1.00 0.00 2 GLY A N 5
ATOM 2451 C CA . GLY A 1 2 ? -2.091 11.486 -1.443 1.00 0.00 2 GLY A CA 5
ATOM 2452 C C . GLY A 1 2 ? -1.851 10.029 -1.847 1.00 0.00 2 GLY A C 5
ATOM 2453 O O . GLY A 1 2 ? -2.647 9.431 -2.544 1.00 0.00 2 GLY A O 5
ATOM 2457 N N . CYS A 1 3 ? -0.759 9.452 -1.423 1.00 0.00 3 CYS A N 5
ATOM 2458 C CA . CYS A 1 3 ? -0.473 8.035 -1.795 1.00 0.00 3 CYS A CA 5
ATOM 2459 C C . CYS A 1 3 ? -1.006 7.077 -0.725 1.00 0.00 3 CYS A C 5
ATOM 2460 O O . CYS A 1 3 ? -0.960 7.359 0.455 1.00 0.00 3 CYS A O 5
ATOM 2467 N N . LEU A 1 4 ? -1.509 5.944 -1.135 1.00 0.00 4 LEU A N 5
ATOM 2468 C CA . LEU A 1 4 ? -2.048 4.958 -0.151 1.00 0.00 4 LEU A CA 5
ATOM 2469 C C . LEU A 1 4 ? -2.559 3.711 -0.875 1.00 0.00 4 LEU A C 5
ATOM 2470 O O . LEU A 1 4 ? -1.994 2.645 -0.761 1.00 0.00 4 LEU A O 5
ATOM 2486 N N . ASP A 1 5 ? -3.622 3.823 -1.611 1.00 0.00 5 ASP A N 5
ATOM 2487 C CA . ASP A 1 5 ? -4.149 2.633 -2.323 1.00 0.00 5 ASP A CA 5
ATOM 2488 C C . ASP A 1 5 ? -5.150 3.053 -3.408 1.00 0.00 5 ASP A C 5
ATOM 2489 O O . ASP A 1 5 ? -5.706 4.133 -3.367 1.00 0.00 5 ASP A O 5
ATOM 2498 N N . ARG A 1 6 ? -5.380 2.209 -4.378 1.00 0.00 6 ARG A N 5
ATOM 2499 C CA . ARG A 1 6 ? -6.342 2.566 -5.463 1.00 0.00 6 ARG A CA 5
ATOM 2500 C C . ARG A 1 6 ? -7.261 1.384 -5.783 1.00 0.00 6 ARG A C 5
ATOM 2501 O O . ARG A 1 6 ? -7.826 1.300 -6.854 1.00 0.00 6 ARG A O 5
ATOM 2522 N N . ILE A 1 7 ? -7.420 0.469 -4.865 1.00 0.00 7 ILE A N 5
ATOM 2523 C CA . ILE A 1 7 ? -8.308 -0.701 -5.133 1.00 0.00 7 ILE A CA 5
ATOM 2524 C C . ILE A 1 7 ? -8.931 -1.211 -3.831 1.00 0.00 7 ILE A C 5
ATOM 2525 O O . ILE A 1 7 ? -8.978 -0.512 -2.839 1.00 0.00 7 ILE A O 5
ATOM 2541 N N . PHE A 1 8 ? -9.418 -2.423 -3.830 1.00 0.00 8 PHE A N 5
ATOM 2542 C CA . PHE A 1 8 ? -10.049 -2.974 -2.595 1.00 0.00 8 PHE A CA 5
ATOM 2543 C C . PHE A 1 8 ? -9.686 -4.451 -2.424 1.00 0.00 8 PHE A C 5
ATOM 2544 O O . PHE A 1 8 ? -10.480 -5.244 -1.958 1.00 0.00 8 PHE A O 5
ATOM 2561 N N . VAL A 1 9 ? -8.495 -4.828 -2.794 1.00 0.00 9 VAL A N 5
ATOM 2562 C CA . VAL A 1 9 ? -8.087 -6.255 -2.650 1.00 0.00 9 VAL A CA 5
ATOM 2563 C C . VAL A 1 9 ? -6.719 -6.355 -1.973 1.00 0.00 9 VAL A C 5
ATOM 2564 O O . VAL A 1 9 ? -6.130 -7.415 -1.899 1.00 0.00 9 VAL A O 5
ATOM 2577 N N . CYS A 1 10 ? -6.208 -5.261 -1.482 1.00 0.00 10 CYS A N 5
ATOM 2578 C CA . CYS A 1 10 ? -4.876 -5.300 -0.814 1.00 0.00 10 CYS A CA 5
ATOM 2579 C C . CYS A 1 10 ? -4.975 -6.041 0.521 1.00 0.00 10 CYS A C 5
ATOM 2580 O O . CYS A 1 10 ? -4.129 -6.845 0.858 1.00 0.00 10 CYS A O 5
ATOM 2587 N N . THR A 1 11 ? -6.003 -5.781 1.282 1.00 0.00 11 THR A N 5
ATOM 2588 C CA . THR A 1 11 ? -6.151 -6.477 2.590 1.00 0.00 11 THR A CA 5
ATOM 2589 C C . THR A 1 11 ? -5.825 -7.965 2.427 1.00 0.00 11 THR A C 5
ATOM 2590 O O . THR A 1 11 ? -5.138 -8.555 3.236 1.00 0.00 11 THR A O 5
ATOM 2601 N N . SER A 1 12 ? -6.305 -8.571 1.375 1.00 0.00 12 SER A N 5
ATOM 2602 C CA . SER A 1 12 ? -6.011 -10.013 1.150 1.00 0.00 12 SER A CA 5
ATOM 2603 C C . SER A 1 12 ? -4.538 -10.177 0.772 1.00 0.00 12 SER A C 5
ATOM 2604 O O . SER A 1 12 ? -3.893 -11.138 1.139 1.00 0.00 12 SER A O 5
ATOM 2612 N N . TRP A 1 13 ? -4.004 -9.235 0.043 1.00 0.00 13 TRP A N 5
ATOM 2613 C CA . TRP A 1 13 ? -2.572 -9.318 -0.361 1.00 0.00 13 TRP A CA 5
ATOM 2614 C C . TRP A 1 13 ? -1.676 -9.327 0.879 1.00 0.00 13 TRP A C 5
ATOM 2615 O O . TRP A 1 13 ? -0.924 -10.255 1.108 1.00 0.00 13 TRP A O 5
ATOM 2636 N N . ALA A 1 14 ? -1.750 -8.303 1.686 1.00 0.00 14 ALA A N 5
ATOM 2637 C CA . ALA A 1 14 ? -0.902 -8.259 2.914 1.00 0.00 14 ALA A CA 5
ATOM 2638 C C . ALA A 1 14 ? -1.243 -9.435 3.831 1.00 0.00 14 ALA A C 5
ATOM 2639 O O . ALA A 1 14 ? -0.512 -9.755 4.747 1.00 0.00 14 ALA A O 5
ATOM 2646 N N . ARG A 1 15 ? -2.355 -10.075 3.596 1.00 0.00 15 ARG A N 5
ATOM 2647 C CA . ARG A 1 15 ? -2.755 -11.224 4.456 1.00 0.00 15 ARG A CA 5
ATOM 2648 C C . ARG A 1 15 ? -1.922 -12.467 4.124 1.00 0.00 15 ARG A C 5
ATOM 2649 O O . ARG A 1 15 ? -2.019 -13.480 4.788 1.00 0.00 15 ARG A O 5
ATOM 2670 N N . LYS A 1 16 ? -1.108 -12.409 3.104 1.00 0.00 16 LYS A N 5
ATOM 2671 C CA . LYS A 1 16 ? -0.285 -13.604 2.749 1.00 0.00 16 LYS A CA 5
ATOM 2672 C C . LYS A 1 16 ? 1.189 -13.220 2.566 1.00 0.00 16 LYS A C 5
ATOM 2673 O O . LYS A 1 16 ? 2.045 -14.073 2.443 1.00 0.00 16 LYS A O 5
ATOM 2692 N N . GLY A 1 17 ? 1.495 -11.951 2.546 1.00 0.00 17 GLY A N 5
ATOM 2693 C CA . GLY A 1 17 ? 2.916 -11.536 2.369 1.00 0.00 17 GLY A CA 5
ATOM 2694 C C . GLY A 1 17 ? 3.078 -10.825 1.023 1.00 0.00 17 GLY A C 5
ATOM 2695 O O . GLY A 1 17 ? 4.175 -10.642 0.534 1.00 0.00 17 GLY A O 5
ATOM 2699 N N . PHE A 1 18 ? 1.991 -10.422 0.425 1.00 0.00 18 PHE A N 5
ATOM 2700 C CA . PHE A 1 18 ? 2.076 -9.719 -0.888 1.00 0.00 18 PHE A CA 5
ATOM 2701 C C . PHE A 1 18 ? 3.071 -8.559 -0.799 1.00 0.00 18 PHE A C 5
ATOM 2702 O O . PHE A 1 18 ? 3.971 -8.434 -1.604 1.00 0.00 18 PHE A O 5
ATOM 2719 N N . CYS A 1 19 ? 2.912 -7.712 0.178 1.00 0.00 19 CYS A N 5
ATOM 2720 C CA . CYS A 1 19 ? 3.844 -6.555 0.329 1.00 0.00 19 CYS A CA 5
ATOM 2721 C C . CYS A 1 19 ? 5.303 -7.036 0.310 1.00 0.00 19 CYS A C 5
ATOM 2722 O O . CYS A 1 19 ? 6.196 -6.309 -0.077 1.00 0.00 19 CYS A O 5
ATOM 2729 N N . ASP A 1 20 ? 5.558 -8.238 0.747 1.00 0.00 20 ASP A N 5
ATOM 2730 C CA . ASP A 1 20 ? 6.964 -8.735 0.771 1.00 0.00 20 ASP A CA 5
ATOM 2731 C C . ASP A 1 20 ? 7.369 -9.351 -0.573 1.00 0.00 20 ASP A C 5
ATOM 2732 O O . ASP A 1 20 ? 8.251 -8.858 -1.249 1.00 0.00 20 ASP A O 5
ATOM 2741 N N . VAL A 1 21 ? 6.751 -10.434 -0.957 1.00 0.00 21 VAL A N 5
ATOM 2742 C CA . VAL A 1 21 ? 7.127 -11.085 -2.247 1.00 0.00 21 VAL A CA 5
ATOM 2743 C C . VAL A 1 21 ? 6.678 -10.242 -3.445 1.00 0.00 21 VAL A C 5
ATOM 2744 O O . VAL A 1 21 ? 7.316 -10.231 -4.478 1.00 0.00 21 VAL A O 5
ATOM 2757 N N . ARG A 1 22 ? 5.591 -9.538 -3.320 1.00 0.00 22 ARG A N 5
ATOM 2758 C CA . ARG A 1 22 ? 5.116 -8.703 -4.462 1.00 0.00 22 ARG A CA 5
ATOM 2759 C C . ARG A 1 22 ? 5.498 -7.234 -4.250 1.00 0.00 22 ARG A C 5
ATOM 2760 O O . ARG A 1 22 ? 5.170 -6.380 -5.045 1.00 0.00 22 ARG A O 5
ATOM 2781 N N . GLN A 1 23 ? 6.174 -6.937 -3.171 1.00 0.00 23 GLN A N 5
ATOM 2782 C CA . GLN A 1 23 ? 6.574 -5.522 -2.886 1.00 0.00 23 GLN A CA 5
ATOM 2783 C C . GLN A 1 23 ? 6.936 -4.770 -4.175 1.00 0.00 23 GLN A C 5
ATOM 2784 O O . GLN A 1 23 ? 6.768 -3.571 -4.267 1.00 0.00 23 GLN A O 5
ATOM 2798 N N . ARG A 1 24 ? 7.440 -5.457 -5.162 1.00 0.00 24 ARG A N 5
ATOM 2799 C CA . ARG A 1 24 ? 7.820 -4.766 -6.431 1.00 0.00 24 ARG A CA 5
ATOM 2800 C C . ARG A 1 24 ? 6.570 -4.295 -7.185 1.00 0.00 24 ARG A C 5
ATOM 2801 O O . ARG A 1 24 ? 6.612 -3.335 -7.929 1.00 0.00 24 ARG A O 5
ATOM 2822 N N . LEU A 1 25 ? 5.464 -4.961 -7.006 1.00 0.00 25 LEU A N 5
ATOM 2823 C CA . LEU A 1 25 ? 4.221 -4.549 -7.722 1.00 0.00 25 LEU A CA 5
ATOM 2824 C C . LEU A 1 25 ? 3.305 -3.739 -6.798 1.00 0.00 25 LEU A C 5
ATOM 2825 O O . LEU A 1 25 ? 2.756 -2.728 -7.184 1.00 0.00 25 LEU A O 5
ATOM 2841 N N . MET A 1 26 ? 3.129 -4.184 -5.586 1.00 0.00 26 MET A N 5
ATOM 2842 C CA . MET A 1 26 ? 2.237 -3.453 -4.634 1.00 0.00 26 MET A CA 5
ATOM 2843 C C . MET A 1 26 ? 2.810 -2.075 -4.280 1.00 0.00 26 MET A C 5
ATOM 2844 O O . MET A 1 26 ? 2.197 -1.307 -3.566 1.00 0.00 26 MET A O 5
ATOM 2858 N N . LYS A 1 27 ? 3.981 -1.760 -4.756 1.00 0.00 27 LYS A N 5
ATOM 2859 C CA . LYS A 1 27 ? 4.591 -0.438 -4.427 1.00 0.00 27 LYS A CA 5
ATOM 2860 C C . LYS A 1 27 ? 3.715 0.728 -4.908 1.00 0.00 27 LYS A C 5
ATOM 2861 O O . LYS A 1 27 ? 3.591 1.732 -4.234 1.00 0.00 27 LYS A O 5
ATOM 2880 N N . ARG A 1 28 ? 3.132 0.628 -6.074 1.00 0.00 28 ARG A N 5
ATOM 2881 C CA . ARG A 1 28 ? 2.301 1.764 -6.583 1.00 0.00 28 ARG A CA 5
ATOM 2882 C C . ARG A 1 28 ? 0.798 1.517 -6.393 1.00 0.00 28 ARG A C 5
ATOM 2883 O O . ARG A 1 28 ? 0.102 2.322 -5.810 1.00 0.00 28 ARG A O 5
ATOM 2904 N N . LEU A 1 29 ? 0.283 0.439 -6.915 1.00 0.00 29 LEU A N 5
ATOM 2905 C CA . LEU A 1 29 ? -1.186 0.183 -6.791 1.00 0.00 29 LEU A CA 5
ATOM 2906 C C . LEU A 1 29 ? -1.654 0.170 -5.328 1.00 0.00 29 LEU A C 5
ATOM 2907 O O . LEU A 1 29 ? -2.809 0.426 -5.050 1.00 0.00 29 LEU A O 5
ATOM 2923 N N . CYS A 1 30 ? -0.799 -0.126 -4.383 1.00 0.00 30 CYS A N 5
ATOM 2924 C CA . CYS A 1 30 ? -1.276 -0.142 -2.965 1.00 0.00 30 CYS A CA 5
ATOM 2925 C C . CYS A 1 30 ? -0.121 0.005 -1.967 1.00 0.00 30 CYS A C 5
ATOM 2926 O O . CYS A 1 30 ? 0.231 -0.932 -1.278 1.00 0.00 30 CYS A O 5
ATOM 2933 N N . PRO A 1 31 ? 0.409 1.194 -1.913 1.00 0.00 31 PRO A N 5
ATOM 2934 C CA . PRO A 1 31 ? 1.520 1.502 -0.976 1.00 0.00 31 PRO A CA 5
ATOM 2935 C C . PRO A 1 31 ? 0.979 1.670 0.452 1.00 0.00 31 PRO A C 5
ATOM 2936 O O . PRO A 1 31 ? 1.725 1.842 1.395 1.00 0.00 31 PRO A O 5
ATOM 2947 N N . ARG A 1 32 ? -0.317 1.642 0.605 1.00 0.00 32 ARG A N 5
ATOM 2948 C CA . ARG A 1 32 ? -0.929 1.822 1.955 1.00 0.00 32 ARG A CA 5
ATOM 2949 C C . ARG A 1 32 ? -0.490 0.707 2.909 1.00 0.00 32 ARG A C 5
ATOM 2950 O O . ARG A 1 32 ? 0.121 0.954 3.929 1.00 0.00 32 ARG A O 5
ATOM 2971 N N . SER A 1 33 ? -0.826 -0.516 2.589 1.00 0.00 33 SER A N 5
ATOM 2972 C CA . SER A 1 33 ? -0.465 -1.665 3.472 1.00 0.00 33 SER A CA 5
ATOM 2973 C C . SER A 1 33 ? 0.902 -1.461 4.135 1.00 0.00 33 SER A C 5
ATOM 2974 O O . SER A 1 33 ? 0.990 -1.080 5.285 1.00 0.00 33 SER A O 5
ATOM 2982 N N . CYS A 1 34 ? 1.968 -1.728 3.431 1.00 0.00 34 CYS A N 5
ATOM 2983 C CA . CYS A 1 34 ? 3.321 -1.563 4.039 1.00 0.00 34 CYS A CA 5
ATOM 2984 C C . CYS A 1 34 ? 3.803 -0.115 3.920 1.00 0.00 34 CYS A C 5
ATOM 2985 O O . CYS A 1 34 ? 4.976 0.172 4.065 1.00 0.00 34 CYS A O 5
ATOM 2992 N N . ASP A 1 35 ? 2.911 0.804 3.669 1.00 0.00 35 ASP A N 5
ATOM 2993 C CA . ASP A 1 35 ? 3.325 2.230 3.554 1.00 0.00 35 ASP A CA 5
ATOM 2994 C C . ASP A 1 35 ? 4.562 2.362 2.664 1.00 0.00 35 ASP A C 5
ATOM 2995 O O . ASP A 1 35 ? 5.546 2.969 3.038 1.00 0.00 35 ASP A O 5
ATOM 3004 N N . PHE A 1 36 ? 4.520 1.807 1.482 1.00 0.00 36 PHE A N 5
ATOM 3005 C CA . PHE A 1 36 ? 5.697 1.917 0.573 1.00 0.00 36 PHE A CA 5
ATOM 3006 C C . PHE A 1 36 ? 5.950 3.388 0.229 1.00 0.00 36 PHE A C 5
ATOM 3007 O O . PHE A 1 36 ? 6.974 3.739 -0.321 1.00 0.00 36 PHE A O 5
ATOM 3024 N N . CYS A 1 37 ? 5.023 4.249 0.554 1.00 0.00 37 CYS A N 5
ATOM 3025 C CA . CYS A 1 37 ? 5.212 5.697 0.248 1.00 0.00 37 CYS A CA 5
ATOM 3026 C C . CYS A 1 37 ? 6.267 6.301 1.180 1.00 0.00 37 CYS A C 5
ATOM 3027 O O . CYS A 1 37 ? 6.872 5.606 1.971 1.00 0.00 37 CYS A O 5
ATOM 3036 N N . TYR A 1 1 ? 4.018 11.167 3.403 1.00 0.00 1 TYR A N 6
ATOM 3037 C CA . TYR A 1 1 ? 2.653 10.578 3.514 1.00 0.00 1 TYR A CA 6
ATOM 3038 C C . TYR A 1 1 ? 1.713 11.219 2.490 1.00 0.00 1 TYR A C 6
ATOM 3039 O O . TYR A 1 1 ? 1.251 12.330 2.667 1.00 0.00 1 TYR A O 6
ATOM 3057 N N . GLY A 1 2 ? 1.428 10.529 1.422 1.00 0.00 2 GLY A N 6
ATOM 3058 C CA . GLY A 1 2 ? 0.520 11.096 0.385 1.00 0.00 2 GLY A CA 6
ATOM 3059 C C . GLY A 1 2 ? 0.320 10.071 -0.733 1.00 0.00 2 GLY A C 6
ATOM 3060 O O . GLY A 1 2 ? 0.887 10.185 -1.801 1.00 0.00 2 GLY A O 6
ATOM 3064 N N . CYS A 1 3 ? -0.481 9.069 -0.494 1.00 0.00 3 CYS A N 6
ATOM 3065 C CA . CYS A 1 3 ? -0.716 8.036 -1.542 1.00 0.00 3 CYS A CA 6
ATOM 3066 C C . CYS A 1 3 ? -1.976 7.233 -1.215 1.00 0.00 3 CYS A C 6
ATOM 3067 O O . CYS A 1 3 ? -2.597 7.427 -0.189 1.00 0.00 3 CYS A O 6
ATOM 3074 N N . LEU A 1 4 ? -2.357 6.332 -2.078 1.00 0.00 4 LEU A N 6
ATOM 3075 C CA . LEU A 1 4 ? -3.576 5.519 -1.813 1.00 0.00 4 LEU A CA 6
ATOM 3076 C C . LEU A 1 4 ? -3.678 4.374 -2.818 1.00 0.00 4 LEU A C 6
ATOM 3077 O O . LEU A 1 4 ? -2.999 4.348 -3.824 1.00 0.00 4 LEU A O 6
ATOM 3093 N N . ASP A 1 5 ? -4.524 3.424 -2.545 1.00 0.00 5 ASP A N 6
ATOM 3094 C CA . ASP A 1 5 ? -4.681 2.271 -3.472 1.00 0.00 5 ASP A CA 6
ATOM 3095 C C . ASP A 1 5 ? -5.870 2.501 -4.409 1.00 0.00 5 ASP A C 6
ATOM 3096 O O . ASP A 1 5 ? -6.500 3.539 -4.385 1.00 0.00 5 ASP A O 6
ATOM 3105 N N . ARG A 1 6 ? -6.180 1.538 -5.233 1.00 0.00 6 ARG A N 6
ATOM 3106 C CA . ARG A 1 6 ? -7.329 1.702 -6.171 1.00 0.00 6 ARG A CA 6
ATOM 3107 C C . ARG A 1 6 ? -8.045 0.364 -6.381 1.00 0.00 6 ARG A C 6
ATOM 3108 O O . ARG A 1 6 ? -8.685 0.146 -7.391 1.00 0.00 6 ARG A O 6
ATOM 3129 N N . ILE A 1 7 ? -7.947 -0.535 -5.439 1.00 0.00 7 ILE A N 6
ATOM 3130 C CA . ILE A 1 7 ? -8.628 -1.855 -5.596 1.00 0.00 7 ILE A CA 6
ATOM 3131 C C . ILE A 1 7 ? -9.279 -2.273 -4.272 1.00 0.00 7 ILE A C 6
ATOM 3132 O O . ILE A 1 7 ? -9.666 -1.441 -3.474 1.00 0.00 7 ILE A O 6
ATOM 3148 N N . PHE A 1 8 ? -9.417 -3.549 -4.034 1.00 0.00 8 PHE A N 6
ATOM 3149 C CA . PHE A 1 8 ? -10.060 -3.999 -2.762 1.00 0.00 8 PHE A CA 6
ATOM 3150 C C . PHE A 1 8 ? -9.398 -5.274 -2.217 1.00 0.00 8 PHE A C 6
ATOM 3151 O O . PHE A 1 8 ? -9.439 -5.542 -1.033 1.00 0.00 8 PHE A O 6
ATOM 3168 N N . VAL A 1 9 ? -8.798 -6.069 -3.063 1.00 0.00 9 VAL A N 6
ATOM 3169 C CA . VAL A 1 9 ? -8.151 -7.324 -2.576 1.00 0.00 9 VAL A CA 6
ATOM 3170 C C . VAL A 1 9 ? -6.922 -7.007 -1.714 1.00 0.00 9 VAL A C 6
ATOM 3171 O O . VAL A 1 9 ? -6.290 -7.894 -1.175 1.00 0.00 9 VAL A O 6
ATOM 3184 N N . CYS A 1 10 ? -6.580 -5.754 -1.586 1.00 0.00 10 CYS A N 6
ATOM 3185 C CA . CYS A 1 10 ? -5.394 -5.375 -0.762 1.00 0.00 10 CYS A CA 6
ATOM 3186 C C . CYS A 1 10 ? -5.301 -6.244 0.495 1.00 0.00 10 CYS A C 6
ATOM 3187 O O . CYS A 1 10 ? -4.293 -6.873 0.752 1.00 0.00 10 CYS A O 6
ATOM 3194 N N . THR A 1 11 ? -6.340 -6.280 1.283 1.00 0.00 11 THR A N 6
ATOM 3195 C CA . THR A 1 11 ? -6.306 -7.103 2.526 1.00 0.00 11 THR A CA 6
ATOM 3196 C C . THR A 1 11 ? -5.736 -8.494 2.227 1.00 0.00 11 THR A C 6
ATOM 3197 O O . THR A 1 11 ? -4.911 -9.007 2.956 1.00 0.00 11 THR A O 6
ATOM 3208 N N . SER A 1 12 ? -6.168 -9.106 1.160 1.00 0.00 12 SER A N 6
ATOM 3209 C CA . SER A 1 12 ? -5.651 -10.463 0.817 1.00 0.00 12 SER A CA 6
ATOM 3210 C C . SER A 1 12 ? -4.151 -10.397 0.517 1.00 0.00 12 SER A C 6
ATOM 3211 O O . SER A 1 12 ? -3.486 -11.407 0.405 1.00 0.00 12 SER A O 6
ATOM 3219 N N . TRP A 1 13 ? -3.617 -9.215 0.387 1.00 0.00 13 TRP A N 6
ATOM 3220 C CA . TRP A 1 13 ? -2.161 -9.081 0.094 1.00 0.00 13 TRP A CA 6
ATOM 3221 C C . TRP A 1 13 ? -1.393 -8.756 1.380 1.00 0.00 13 TRP A C 6
ATOM 3222 O O . TRP A 1 13 ? -0.414 -9.397 1.708 1.00 0.00 13 TRP A O 6
ATOM 3243 N N . ALA A 1 14 ? -1.829 -7.766 2.109 1.00 0.00 14 ALA A N 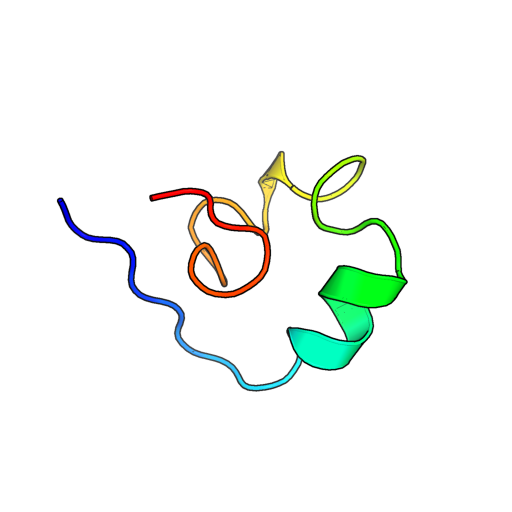6
ATOM 3244 C CA . ALA A 1 14 ? -1.123 -7.402 3.372 1.00 0.00 14 ALA A CA 6
ATOM 3245 C C . ALA A 1 14 ? -0.922 -8.643 4.247 1.00 0.00 14 ALA A C 6
ATOM 3246 O O . ALA A 1 14 ? -0.024 -8.698 5.063 1.00 0.00 14 ALA A O 6
ATOM 3253 N N . ARG A 1 15 ? -1.750 -9.639 4.086 1.00 0.00 15 ARG A N 6
ATOM 3254 C CA . ARG A 1 15 ? -1.595 -10.870 4.914 1.00 0.00 15 ARG A CA 6
ATOM 3255 C C . ARG A 1 15 ? -0.831 -11.943 4.130 1.00 0.00 15 ARG A C 6
ATOM 3256 O O . ARG A 1 15 ? -0.521 -12.999 4.647 1.00 0.00 15 ARG A O 6
ATOM 3277 N N . LYS A 1 16 ? -0.523 -11.680 2.889 1.00 0.00 16 LYS A N 6
ATOM 3278 C CA . LYS A 1 16 ? 0.223 -12.684 2.077 1.00 0.00 16 LYS A CA 6
ATOM 3279 C C . LYS A 1 16 ? 1.639 -12.177 1.797 1.00 0.00 16 LYS A C 6
ATOM 3280 O O . LYS A 1 16 ? 2.252 -12.526 0.808 1.00 0.00 16 LYS A O 6
ATOM 3299 N N . GLY A 1 17 ? 2.161 -11.351 2.663 1.00 0.00 17 GLY A N 6
ATOM 3300 C CA . GLY A 1 17 ? 3.534 -10.817 2.450 1.00 0.00 17 GLY A CA 6
ATOM 3301 C C . GLY A 1 17 ? 3.610 -10.147 1.079 1.00 0.00 17 GLY A C 6
ATOM 3302 O O . GLY A 1 17 ? 4.676 -9.950 0.533 1.00 0.00 17 GLY A O 6
ATOM 3306 N N . PHE A 1 18 ? 2.488 -9.795 0.517 1.00 0.00 18 PHE A N 6
ATOM 3307 C CA . PHE A 1 18 ? 2.501 -9.139 -0.821 1.00 0.00 18 PHE A CA 6
ATOM 3308 C C . PHE A 1 18 ? 3.435 -7.927 -0.806 1.00 0.00 18 PHE A C 6
ATOM 3309 O O . PHE A 1 18 ? 4.310 -7.800 -1.638 1.00 0.00 18 PHE A O 6
ATOM 3326 N N . CYS A 1 19 ? 3.263 -7.037 0.135 1.00 0.00 19 CYS A N 6
ATOM 3327 C CA . CYS A 1 19 ? 4.157 -5.844 0.190 1.00 0.00 19 CYS A CA 6
ATOM 3328 C C . CYS A 1 19 ? 5.583 -6.291 0.529 1.00 0.00 19 CYS A C 6
ATOM 3329 O O . CYS A 1 19 ? 6.527 -5.532 0.433 1.00 0.00 19 CYS A O 6
ATOM 3336 N N . ASP A 1 20 ? 5.747 -7.528 0.909 1.00 0.00 20 ASP A N 6
ATOM 3337 C CA . ASP A 1 20 ? 7.110 -8.032 1.234 1.00 0.00 20 ASP A CA 6
ATOM 3338 C C . ASP A 1 20 ? 7.580 -8.974 0.121 1.00 0.00 20 ASP A C 6
ATOM 3339 O O . ASP A 1 20 ? 8.744 -9.305 0.017 1.00 0.00 20 ASP A O 6
ATOM 3348 N N . VAL A 1 21 ? 6.671 -9.402 -0.714 1.00 0.00 21 VAL A N 6
ATOM 3349 C CA . VAL A 1 21 ? 7.038 -10.317 -1.833 1.00 0.00 21 VAL A CA 6
ATOM 3350 C C . VAL A 1 21 ? 6.755 -9.632 -3.172 1.00 0.00 21 VAL A C 6
ATOM 3351 O O . VAL A 1 21 ? 7.644 -9.405 -3.968 1.00 0.00 21 VAL A O 6
ATOM 3364 N N . ARG A 1 22 ? 5.519 -9.296 -3.415 1.00 0.00 22 ARG A N 6
ATOM 3365 C CA . ARG A 1 22 ? 5.160 -8.616 -4.691 1.00 0.00 22 ARG A CA 6
ATOM 3366 C C . ARG A 1 22 ? 5.381 -7.104 -4.562 1.00 0.00 22 ARG A C 6
ATOM 3367 O O . ARG A 1 22 ? 5.112 -6.355 -5.477 1.00 0.00 22 ARG A O 6
ATOM 3388 N N . GLN A 1 23 ? 5.859 -6.667 -3.418 1.00 0.00 23 GLN A N 6
ATOM 3389 C CA . GLN A 1 23 ? 6.110 -5.208 -3.170 1.00 0.00 23 GLN A CA 6
ATOM 3390 C C . GLN A 1 23 ? 6.286 -4.420 -4.474 1.00 0.00 23 GLN A C 6
ATOM 3391 O O . GLN A 1 23 ? 5.654 -3.404 -4.684 1.00 0.00 23 GLN A O 6
ATOM 3405 N N . ARG A 1 24 ? 7.140 -4.876 -5.351 1.00 0.00 24 ARG A N 6
ATOM 3406 C CA . ARG A 1 24 ? 7.350 -4.142 -6.634 1.00 0.00 24 ARG A CA 6
ATOM 3407 C C . ARG A 1 24 ? 6.003 -3.759 -7.252 1.00 0.00 24 ARG A C 6
ATOM 3408 O O . ARG A 1 24 ? 5.831 -2.672 -7.768 1.00 0.00 24 ARG A O 6
ATOM 3429 N N . LEU A 1 25 ? 5.047 -4.646 -7.208 1.00 0.00 25 LEU A N 6
ATOM 3430 C CA . LEU A 1 25 ? 3.712 -4.336 -7.796 1.00 0.00 25 LEU A CA 6
ATOM 3431 C C . LEU A 1 25 ? 2.839 -3.589 -6.780 1.00 0.00 25 LEU A C 6
ATOM 3432 O O . LEU A 1 25 ? 2.073 -2.714 -7.132 1.00 0.00 25 LEU A O 6
ATOM 3448 N N . MET A 1 26 ? 2.941 -3.931 -5.526 1.00 0.00 26 MET A N 6
ATOM 3449 C CA . MET A 1 26 ? 2.109 -3.242 -4.495 1.00 0.00 26 MET A CA 6
ATOM 3450 C C . MET A 1 26 ? 2.538 -1.779 -4.345 1.00 0.00 26 MET A C 6
ATOM 3451 O O . MET A 1 26 ? 1.887 -0.997 -3.679 1.00 0.00 26 MET A O 6
ATOM 3465 N N . LYS A 1 27 ? 3.626 -1.400 -4.959 1.00 0.00 27 LYS A N 6
ATOM 3466 C CA . LYS A 1 27 ? 4.094 0.014 -4.852 1.00 0.00 27 LYS A CA 6
ATOM 3467 C C . LYS A 1 27 ? 2.929 0.979 -5.098 1.00 0.00 27 LYS A C 6
ATOM 3468 O O . LYS A 1 27 ? 2.554 1.747 -4.235 1.00 0.00 27 LYS A O 6
ATOM 3487 N N . ARG A 1 28 ? 2.361 0.949 -6.272 1.00 0.00 28 ARG A N 6
ATOM 3488 C CA . ARG A 1 28 ? 1.228 1.870 -6.577 1.00 0.00 28 ARG A CA 6
ATOM 3489 C C . ARG A 1 28 ? -0.117 1.141 -6.468 1.00 0.00 28 ARG A C 6
ATOM 3490 O O . ARG A 1 28 ? -1.134 1.746 -6.197 1.00 0.00 28 ARG A O 6
ATOM 3511 N N . LEU A 1 29 ? -0.137 -0.147 -6.684 1.00 0.00 29 LEU A N 6
ATOM 3512 C CA . LEU A 1 29 ? -1.432 -0.888 -6.597 1.00 0.00 29 LEU A CA 6
ATOM 3513 C C . LEU A 1 29 ? -2.092 -0.640 -5.238 1.00 0.00 29 LEU A C 6
ATOM 3514 O O . LEU A 1 29 ? -3.220 -0.195 -5.159 1.00 0.00 29 LEU A O 6
ATOM 3530 N N . CYS A 1 30 ? -1.397 -0.915 -4.170 1.00 0.00 30 CYS A N 6
ATOM 3531 C CA . CYS A 1 30 ? -1.985 -0.683 -2.820 1.00 0.00 30 CYS A CA 6
ATOM 3532 C C . CYS A 1 30 ? -0.877 -0.440 -1.796 1.00 0.00 30 CYS A C 6
ATOM 3533 O O . CYS A 1 30 ? -0.525 -1.316 -1.032 1.00 0.00 30 CYS A O 6
ATOM 3540 N N . PRO A 1 31 ? -0.367 0.756 -1.826 1.00 0.00 31 PRO A N 6
ATOM 3541 C CA . PRO A 1 31 ? 0.722 1.152 -0.897 1.00 0.00 31 PRO A CA 6
ATOM 3542 C C . PRO A 1 31 ? 0.175 1.328 0.524 1.00 0.00 31 PRO A C 6
ATOM 3543 O O . PRO A 1 31 ? 0.886 1.180 1.494 1.00 0.00 31 PRO A O 6
ATOM 3554 N N . ARG A 1 32 ? -1.081 1.664 0.642 1.00 0.00 32 ARG A N 6
ATOM 3555 C CA . ARG A 1 32 ? -1.692 1.879 1.990 1.00 0.00 32 ARG A CA 6
ATOM 3556 C C . ARG A 1 32 ? -1.145 0.889 3.030 1.00 0.00 32 ARG A C 6
ATOM 3557 O O . ARG A 1 32 ? -0.416 1.263 3.928 1.00 0.00 32 ARG A O 6
ATOM 3578 N N . SER A 1 33 ? -1.505 -0.362 2.934 1.00 0.00 33 SER A N 6
ATOM 3579 C CA . SER A 1 33 ? -1.024 -1.363 3.935 1.00 0.00 33 SER A CA 6
ATOM 3580 C C . SER A 1 33 ? 0.447 -1.126 4.299 1.00 0.00 33 SER A C 6
ATOM 3581 O O . SER A 1 33 ? 0.757 -0.540 5.317 1.00 0.00 33 SER A O 6
ATOM 3589 N N . CYS A 1 34 ? 1.354 -1.593 3.485 1.00 0.00 34 CYS A N 6
ATOM 3590 C CA . CYS A 1 34 ? 2.810 -1.409 3.802 1.00 0.00 34 CYS A CA 6
ATOM 3591 C C . CYS A 1 34 ? 3.205 0.074 3.781 1.00 0.00 34 CYS A C 6
ATOM 3592 O O . CYS A 1 34 ? 4.324 0.425 4.097 1.00 0.00 34 CYS A O 6
ATOM 3599 N N . ASP A 1 35 ? 2.308 0.946 3.417 1.00 0.00 35 ASP A N 6
ATOM 3600 C CA . ASP A 1 35 ? 2.655 2.399 3.389 1.00 0.00 35 ASP A CA 6
ATOM 3601 C C . ASP A 1 35 ? 3.879 2.636 2.500 1.00 0.00 35 ASP A C 6
ATOM 3602 O O . ASP A 1 35 ? 4.748 3.424 2.819 1.00 0.00 35 ASP A O 6
ATOM 3611 N N . PHE A 1 36 ? 3.953 1.958 1.389 1.00 0.00 36 PHE A N 6
ATOM 3612 C CA . PHE A 1 36 ? 5.118 2.138 0.474 1.00 0.00 36 PHE A CA 6
ATOM 3613 C C . PHE A 1 36 ? 5.345 3.620 0.166 1.00 0.00 36 PHE A C 6
ATOM 3614 O O . PHE A 1 36 ? 6.432 4.025 -0.197 1.00 0.00 36 PHE A O 6
ATOM 3631 N N . CYS A 1 37 ? 4.336 4.434 0.300 1.00 0.00 37 CYS A N 6
ATOM 3632 C CA . CYS A 1 37 ? 4.515 5.885 0.006 1.00 0.00 37 CYS A CA 6
ATOM 3633 C C . CYS A 1 37 ? 4.835 6.656 1.289 1.00 0.00 37 CYS A C 6
ATOM 3634 O O . CYS A 1 37 ? 4.069 6.645 2.232 1.00 0.00 37 CYS A O 6
ATOM 3643 N N . TYR A 1 1 ? -3.022 13.883 1.288 1.00 0.00 1 TYR A N 7
ATOM 3644 C CA . TYR A 1 1 ? -1.734 13.138 1.187 1.00 0.00 1 TYR A CA 7
ATOM 3645 C C . TYR A 1 1 ? -1.873 11.970 0.203 1.00 0.00 1 TYR A C 7
ATOM 3646 O O . TYR A 1 1 ? -2.965 11.553 -0.128 1.00 0.00 1 TYR A O 7
ATOM 3664 N N . GLY A 1 2 ? -0.774 11.441 -0.263 1.00 0.00 2 GLY A N 7
ATOM 3665 C CA . GLY A 1 2 ? -0.840 10.301 -1.224 1.00 0.00 2 GLY A CA 7
ATOM 3666 C C . GLY A 1 2 ? -0.862 8.982 -0.450 1.00 0.00 2 GLY A C 7
ATOM 3667 O O . GLY A 1 2 ? -1.559 8.842 0.535 1.00 0.00 2 GLY A O 7
ATOM 3671 N N . CYS A 1 3 ? -0.104 8.011 -0.885 1.00 0.00 3 CYS A N 7
ATOM 3672 C CA . CYS A 1 3 ? -0.086 6.703 -0.169 1.00 0.00 3 CYS A CA 7
ATOM 3673 C C . CYS A 1 3 ? -1.497 6.112 -0.113 1.00 0.00 3 CYS A C 7
ATOM 3674 O O . CYS A 1 3 ? -2.041 5.875 0.948 1.00 0.00 3 CYS A O 7
ATOM 3681 N N . LEU A 1 4 ? -2.095 5.878 -1.248 1.00 0.00 4 LEU A N 7
ATOM 3682 C CA . LEU A 1 4 ? -3.466 5.310 -1.272 1.00 0.00 4 LEU A CA 7
ATOM 3683 C C . LEU A 1 4 ? -3.520 4.168 -2.291 1.00 0.00 4 LEU A C 7
ATOM 3684 O O . LEU A 1 4 ? -3.182 4.332 -3.445 1.00 0.00 4 LEU A O 7
ATOM 3700 N N . ASP A 1 5 ? -3.948 3.010 -1.868 1.00 0.00 5 ASP A N 7
ATOM 3701 C CA . ASP A 1 5 ? -4.028 1.857 -2.804 1.00 0.00 5 ASP A CA 7
ATOM 3702 C C . ASP A 1 5 ? -4.901 2.213 -4.011 1.00 0.00 5 ASP A C 7
ATOM 3703 O O . ASP A 1 5 ? -5.448 3.296 -4.094 1.00 0.00 5 ASP A O 7
ATOM 3712 N N . ARG A 1 6 ? -5.036 1.314 -4.948 1.00 0.00 6 ARG A N 7
ATOM 3713 C CA . ARG A 1 6 ? -5.873 1.609 -6.149 1.00 0.00 6 ARG A CA 7
ATOM 3714 C C . ARG A 1 6 ? -6.946 0.530 -6.330 1.00 0.00 6 ARG A C 7
ATOM 3715 O O . ARG A 1 6 ? -7.792 0.625 -7.198 1.00 0.00 6 ARG A O 7
ATOM 3736 N N . ILE A 1 7 ? -6.927 -0.487 -5.515 1.00 0.00 7 ILE A N 7
ATOM 3737 C CA . ILE A 1 7 ? -7.959 -1.560 -5.640 1.00 0.00 7 ILE A CA 7
ATOM 3738 C C . ILE A 1 7 ? -8.377 -2.042 -4.248 1.00 0.00 7 ILE A C 7
ATOM 3739 O O . ILE A 1 7 ? -7.867 -1.582 -3.245 1.00 0.00 7 ILE A O 7
ATOM 3755 N N . PHE A 1 8 ? -9.305 -2.955 -4.175 1.00 0.00 8 PHE A N 7
ATOM 3756 C CA . PHE A 1 8 ? -9.754 -3.451 -2.843 1.00 0.00 8 PHE A CA 7
ATOM 3757 C C . PHE A 1 8 ? -9.079 -4.784 -2.512 1.00 0.00 8 PHE A C 7
ATOM 3758 O O . PHE A 1 8 ? -9.046 -5.209 -1.376 1.00 0.00 8 PHE A O 7
ATOM 3775 N N . VAL A 1 9 ? -8.546 -5.450 -3.497 1.00 0.00 9 VAL A N 7
ATOM 3776 C CA . VAL A 1 9 ? -7.880 -6.757 -3.233 1.00 0.00 9 VAL A CA 7
ATOM 3777 C C . VAL A 1 9 ? -6.499 -6.538 -2.604 1.00 0.00 9 VAL A C 7
ATOM 3778 O O . VAL A 1 9 ? -5.768 -7.476 -2.355 1.00 0.00 9 VAL A O 7
ATOM 3791 N N . CYS A 1 10 ? -6.136 -5.311 -2.346 1.00 0.00 10 CYS A N 7
ATOM 3792 C CA . CYS A 1 10 ? -4.802 -5.045 -1.733 1.00 0.00 10 CYS A CA 7
ATOM 3793 C C . CYS A 1 10 ? -4.850 -5.319 -0.233 1.00 0.00 10 CYS A C 7
ATOM 3794 O O . CYS A 1 10 ? -3.832 -5.419 0.422 1.00 0.00 10 CYS A O 7
ATOM 3801 N N . THR A 1 11 ? -6.018 -5.442 0.320 1.00 0.00 11 THR A N 7
ATOM 3802 C CA . THR A 1 11 ? -6.109 -5.707 1.775 1.00 0.00 11 THR A CA 7
ATOM 3803 C C . THR A 1 11 ? -5.698 -7.154 2.064 1.00 0.00 11 THR A C 7
ATOM 3804 O O . THR A 1 11 ? -5.015 -7.433 3.029 1.00 0.00 11 THR A O 7
ATOM 3815 N N . SER A 1 12 ? -6.101 -8.073 1.227 1.00 0.00 12 SER A N 7
ATOM 3816 C CA . SER A 1 12 ? -5.721 -9.496 1.448 1.00 0.00 12 SER A CA 7
ATOM 3817 C C . SER A 1 12 ? -4.228 -9.673 1.162 1.00 0.00 12 SER A C 7
ATOM 3818 O O . SER A 1 12 ? -3.550 -10.456 1.798 1.00 0.00 12 SER A O 7
ATOM 3826 N N . TRP A 1 13 ? -3.712 -8.940 0.213 1.00 0.00 13 TRP A N 7
ATOM 3827 C CA . TRP A 1 13 ? -2.262 -9.044 -0.118 1.00 0.00 13 TRP A CA 7
ATOM 3828 C C . TRP A 1 13 ? -1.421 -8.722 1.120 1.00 0.00 13 TRP A C 7
ATOM 3829 O O . TRP A 1 13 ? -0.581 -9.495 1.536 1.00 0.00 13 TRP A O 7
ATOM 3850 N N . ALA A 1 14 ? -1.643 -7.576 1.704 1.00 0.00 14 ALA A N 7
ATOM 3851 C CA . ALA A 1 14 ? -0.861 -7.182 2.911 1.00 0.00 14 ALA A CA 7
ATOM 3852 C C . ALA A 1 14 ? -0.936 -8.275 3.983 1.00 0.00 14 ALA A C 7
ATOM 3853 O O . ALA A 1 14 ? 0.049 -8.607 4.612 1.00 0.00 14 ALA A O 7
ATOM 3860 N N . ARG A 1 15 ? -2.096 -8.830 4.202 1.00 0.00 15 ARG A N 7
ATOM 3861 C CA . ARG A 1 15 ? -2.231 -9.895 5.238 1.00 0.00 15 ARG A CA 7
ATOM 3862 C C . ARG A 1 15 ? -1.783 -11.250 4.682 1.00 0.00 15 ARG A C 7
ATOM 3863 O O . ARG A 1 15 ? -1.834 -12.256 5.361 1.00 0.00 15 ARG A O 7
ATOM 3884 N N . LYS A 1 16 ? -1.351 -11.287 3.451 1.00 0.00 16 LYS A N 7
ATOM 3885 C CA . LYS A 1 16 ? -0.910 -12.584 2.856 1.00 0.00 16 LYS A CA 7
ATOM 3886 C C . LYS A 1 16 ? 0.566 -12.514 2.447 1.00 0.00 16 LYS A C 7
ATOM 3887 O O . LYS A 1 16 ? 0.995 -13.183 1.527 1.00 0.00 16 LYS A O 7
ATOM 3906 N N . GLY A 1 17 ? 1.347 -11.714 3.120 1.00 0.00 17 GLY A N 7
ATOM 3907 C CA . GLY A 1 17 ? 2.791 -11.612 2.760 1.00 0.00 17 GLY A CA 7
ATOM 3908 C C . GLY A 1 17 ? 2.921 -11.250 1.282 1.00 0.00 17 GLY A C 7
ATOM 3909 O O . GLY A 1 17 ? 3.694 -11.838 0.551 1.00 0.00 17 GLY A O 7
ATOM 3913 N N . PHE A 1 18 ? 2.168 -10.286 0.836 1.00 0.00 18 PHE A N 7
ATOM 3914 C CA . PHE A 1 18 ? 2.242 -9.877 -0.595 1.00 0.00 18 PHE A CA 7
ATOM 3915 C C . PHE A 1 18 ? 3.078 -8.604 -0.727 1.00 0.00 18 PHE A C 7
ATOM 3916 O O . PHE A 1 18 ? 3.713 -8.366 -1.733 1.00 0.00 18 PHE A O 7
ATOM 3933 N N . CYS A 1 19 ? 3.071 -7.781 0.287 1.00 0.00 19 CYS A N 7
ATOM 3934 C CA . CYS A 1 19 ? 3.854 -6.514 0.232 1.00 0.00 19 CYS A CA 7
ATOM 3935 C C . CYS A 1 19 ? 5.288 -6.790 -0.225 1.00 0.00 19 CYS A C 7
ATOM 3936 O O . CYS A 1 19 ? 5.722 -6.313 -1.250 1.00 0.00 19 CYS A O 7
ATOM 3943 N N . ASP A 1 20 ? 6.026 -7.547 0.538 1.00 0.00 20 ASP A N 7
ATOM 3944 C CA . ASP A 1 20 ? 7.438 -7.846 0.158 1.00 0.00 20 ASP A CA 7
ATOM 3945 C C . ASP A 1 20 ? 7.494 -8.761 -1.071 1.00 0.00 20 ASP A C 7
ATOM 3946 O O . ASP A 1 20 ? 8.369 -8.637 -1.904 1.00 0.00 20 ASP A O 7
ATOM 3955 N N . VAL A 1 21 ? 6.579 -9.682 -1.186 1.00 0.00 21 VAL A N 7
ATOM 3956 C CA . VAL A 1 21 ? 6.598 -10.604 -2.360 1.00 0.00 21 VAL A CA 7
ATOM 3957 C C . VAL A 1 21 ? 6.248 -9.846 -3.644 1.00 0.00 21 VAL A C 7
ATOM 3958 O O . VAL A 1 21 ? 6.937 -9.940 -4.640 1.00 0.00 21 VAL A O 7
ATOM 3971 N N . ARG A 1 22 ? 5.177 -9.104 -3.628 1.00 0.00 22 ARG A N 7
ATOM 3972 C CA . ARG A 1 22 ? 4.771 -8.345 -4.847 1.00 0.00 22 ARG A CA 7
ATOM 3973 C C . ARG A 1 22 ? 5.194 -6.874 -4.734 1.00 0.00 22 ARG A C 7
ATOM 3974 O O . ARG A 1 22 ? 4.912 -6.079 -5.607 1.00 0.00 22 ARG A O 7
ATOM 3995 N N . GLN A 1 23 ? 5.851 -6.522 -3.654 1.00 0.00 23 GLN A N 7
ATOM 3996 C CA . GLN A 1 23 ? 6.306 -5.108 -3.430 1.00 0.00 23 GLN A CA 7
ATOM 3997 C C . GLN A 1 23 ? 6.408 -4.316 -4.739 1.00 0.00 23 GLN A C 7
ATOM 3998 O O . GLN A 1 23 ? 5.749 -3.311 -4.920 1.00 0.00 23 GLN A O 7
ATOM 4012 N N . ARG A 1 24 ? 7.236 -4.756 -5.644 1.00 0.00 24 ARG A N 7
ATOM 4013 C CA . ARG A 1 24 ? 7.395 -4.027 -6.935 1.00 0.00 24 ARG A CA 7
ATOM 4014 C C . ARG A 1 24 ? 6.029 -3.659 -7.525 1.00 0.00 24 ARG A C 7
ATOM 4015 O O . ARG A 1 24 ? 5.827 -2.563 -8.010 1.00 0.00 24 ARG A O 7
ATOM 4036 N N . LEU A 1 25 ? 5.094 -4.566 -7.494 1.00 0.00 25 LEU A N 7
ATOM 4037 C CA . LEU A 1 25 ? 3.746 -4.266 -8.060 1.00 0.00 25 LEU A CA 7
ATOM 4038 C C . LEU A 1 25 ? 2.808 -3.753 -6.965 1.00 0.00 25 LEU A C 7
ATOM 4039 O O . LEU A 1 25 ? 1.939 -2.945 -7.210 1.00 0.00 25 LEU A O 7
ATOM 4055 N N . MET A 1 26 ? 2.970 -4.226 -5.762 1.00 0.00 26 MET A N 7
ATOM 4056 C CA . MET A 1 26 ? 2.081 -3.775 -4.651 1.00 0.00 26 MET A CA 7
ATOM 4057 C C . MET A 1 26 ? 2.554 -2.429 -4.081 1.00 0.00 26 MET A C 7
ATOM 4058 O O . MET A 1 26 ? 2.105 -2.001 -3.036 1.00 0.00 26 MET A O 7
ATOM 4072 N N . LYS A 1 27 ? 3.449 -1.755 -4.756 1.00 0.00 27 LYS A N 7
ATOM 4073 C CA . LYS A 1 27 ? 3.935 -0.438 -4.241 1.00 0.00 27 LYS A CA 7
ATOM 4074 C C . LYS A 1 27 ? 3.116 0.712 -4.841 1.00 0.00 27 LYS A C 7
ATOM 4075 O O . LYS A 1 27 ? 2.993 1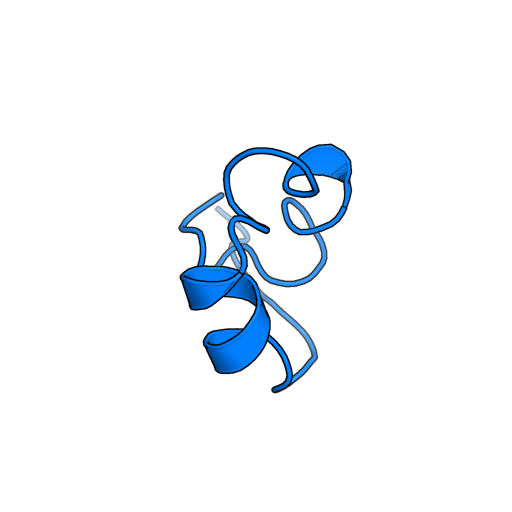.768 -4.253 1.00 0.00 27 LYS A O 7
ATOM 4094 N N . ARG A 1 28 ? 2.568 0.523 -6.011 1.00 0.00 28 ARG A N 7
ATOM 4095 C CA . ARG A 1 28 ? 1.776 1.612 -6.650 1.00 0.00 28 ARG A CA 7
ATOM 4096 C C . ARG A 1 28 ? 0.270 1.390 -6.464 1.00 0.00 28 ARG A C 7
ATOM 4097 O O . ARG A 1 28 ? -0.531 2.226 -6.829 1.00 0.00 28 ARG A O 7
ATOM 4118 N N . LEU A 1 29 ? -0.127 0.275 -5.916 1.00 0.00 29 LEU A N 7
ATOM 4119 C CA . LEU A 1 29 ? -1.591 0.026 -5.739 1.00 0.00 29 LEU A CA 7
ATOM 4120 C C . LEU A 1 29 ? -1.936 -0.289 -4.278 1.00 0.00 29 LEU A C 7
ATOM 4121 O O . LEU A 1 29 ? -3.088 -0.462 -3.936 1.00 0.00 29 LEU A O 7
ATOM 4137 N N . CYS A 1 30 ? -0.965 -0.363 -3.407 1.00 0.00 30 CYS A N 7
ATOM 4138 C CA . CYS A 1 30 ? -1.283 -0.666 -1.979 1.00 0.00 30 CYS A CA 7
ATOM 4139 C C . CYS A 1 30 ? -0.136 -0.232 -1.063 1.00 0.00 30 CYS A C 7
ATOM 4140 O O . CYS A 1 30 ? 0.338 -1.002 -0.252 1.00 0.00 30 CYS A O 7
ATOM 4147 N N . PRO A 1 31 ? 0.265 0.998 -1.220 1.00 0.00 31 PRO A N 7
ATOM 4148 C CA . PRO A 1 31 ? 1.357 1.550 -0.388 1.00 0.00 31 PRO A CA 7
ATOM 4149 C C . PRO A 1 31 ? 0.841 1.865 1.019 1.00 0.00 31 PRO A C 7
ATOM 4150 O O . PRO A 1 31 ? 1.569 2.336 1.869 1.00 0.00 31 PRO A O 7
ATOM 4161 N N . ARG A 1 32 ? -0.417 1.617 1.264 1.00 0.00 32 ARG A N 7
ATOM 4162 C CA . ARG A 1 32 ? -0.993 1.910 2.608 1.00 0.00 32 ARG A CA 7
ATOM 4163 C C . ARG A 1 32 ? -0.963 0.655 3.493 1.00 0.00 32 ARG A C 7
ATOM 4164 O O . ARG A 1 32 ? -0.993 0.746 4.705 1.00 0.00 32 ARG A O 7
ATOM 4185 N N . SER A 1 33 ? -0.911 -0.511 2.909 1.00 0.00 33 SER A N 7
ATOM 4186 C CA . SER A 1 33 ? -0.888 -1.752 3.740 1.00 0.00 33 SER A CA 7
ATOM 4187 C C . SER A 1 33 ? 0.538 -2.297 3.860 1.00 0.00 33 SER A C 7
ATOM 4188 O O . SER A 1 33 ? 0.785 -3.262 4.556 1.00 0.00 33 SER A O 7
ATOM 4196 N N . CYS A 1 34 ? 1.479 -1.694 3.185 1.00 0.00 34 CYS A N 7
ATOM 4197 C CA . CYS A 1 34 ? 2.883 -2.193 3.263 1.00 0.00 34 CYS A CA 7
ATOM 4198 C C . CYS A 1 34 ? 3.841 -1.060 3.645 1.00 0.00 34 CYS A C 7
ATOM 4199 O O . CYS A 1 34 ? 5.044 -1.224 3.635 1.00 0.00 34 CYS A O 7
ATOM 4206 N N . ASP A 1 35 ? 3.319 0.084 3.984 1.00 0.00 35 ASP A N 7
ATOM 4207 C CA . ASP A 1 35 ? 4.204 1.221 4.370 1.00 0.00 35 ASP A CA 7
ATOM 4208 C C . ASP A 1 35 ? 5.141 1.597 3.216 1.00 0.00 35 ASP A C 7
ATOM 4209 O O . ASP A 1 35 ? 6.186 2.179 3.425 1.00 0.00 35 ASP A O 7
ATOM 4218 N N . PHE A 1 36 ? 4.781 1.274 2.003 1.00 0.00 36 PHE A N 7
ATOM 4219 C CA . PHE A 1 36 ? 5.668 1.626 0.855 1.00 0.00 36 PHE A CA 7
ATOM 4220 C C . PHE A 1 36 ? 5.821 3.147 0.762 1.00 0.00 36 PHE A C 7
ATOM 4221 O O . PHE A 1 36 ? 6.894 3.656 0.507 1.00 0.00 36 PHE A O 7
ATOM 4238 N N . CYS A 1 37 ? 4.761 3.877 0.979 1.00 0.00 37 CYS A N 7
ATOM 4239 C CA . CYS A 1 37 ? 4.857 5.364 0.911 1.00 0.00 37 CYS A CA 7
ATOM 4240 C C . CYS A 1 37 ? 5.619 5.895 2.129 1.00 0.00 37 CYS A C 7
ATOM 4241 O O . CYS A 1 37 ? 6.126 5.133 2.928 1.00 0.00 37 CYS A O 7
ATOM 4250 N N . TYR A 1 1 ? -3.768 12.275 1.313 1.00 0.00 1 TYR A N 8
ATOM 4251 C CA . TYR A 1 1 ? -3.262 12.125 -0.083 1.00 0.00 1 TYR A CA 8
ATOM 4252 C C . TYR A 1 1 ? -1.845 11.543 -0.075 1.00 0.00 1 TYR A C 8
ATOM 4253 O O . TYR A 1 1 ? -1.288 11.255 0.966 1.00 0.00 1 TYR A O 8
ATOM 4271 N N . GLY A 1 2 ? -1.259 11.366 -1.229 1.00 0.00 2 GLY A N 8
ATOM 4272 C CA . GLY A 1 2 ? 0.121 10.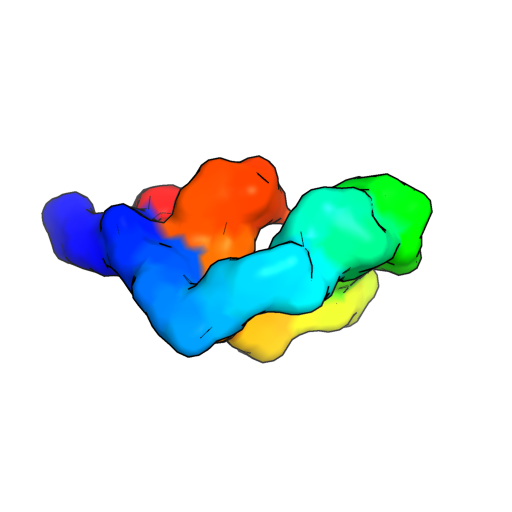801 -1.289 1.00 0.00 2 GLY A CA 8
ATOM 4273 C C . GLY A 1 2 ? 0.052 9.273 -1.226 1.00 0.00 2 GLY A C 8
ATOM 4274 O O . GLY A 1 2 ? -0.389 8.703 -0.249 1.00 0.00 2 GLY A O 8
ATOM 4278 N N . CYS A 1 3 ? 0.492 8.607 -2.260 1.00 0.00 3 CYS A N 8
ATOM 4279 C CA . CYS A 1 3 ? 0.460 7.115 -2.265 1.00 0.00 3 CYS A CA 8
ATOM 4280 C C . CYS A 1 3 ? -0.930 6.607 -1.870 1.00 0.00 3 CYS A C 8
ATOM 4281 O O . CYS A 1 3 ? -1.300 6.609 -0.713 1.00 0.00 3 CYS A O 8
ATOM 4288 N N . LEU A 1 4 ? -1.704 6.172 -2.829 1.00 0.00 4 LEU A N 8
ATOM 4289 C CA . LEU A 1 4 ? -3.070 5.664 -2.514 1.00 0.00 4 LEU A CA 8
ATOM 4290 C C . LEU A 1 4 ? -3.339 4.359 -3.259 1.00 0.00 4 LEU A C 8
ATOM 4291 O O . LEU A 1 4 ? -3.074 4.234 -4.439 1.00 0.00 4 LEU A O 8
ATOM 4307 N N . ASP A 1 5 ? -3.863 3.384 -2.572 1.00 0.00 5 ASP A N 8
ATOM 4308 C CA . ASP A 1 5 ? -4.154 2.078 -3.226 1.00 0.00 5 ASP A CA 8
ATOM 4309 C C . ASP A 1 5 ? -4.991 2.289 -4.488 1.00 0.00 5 ASP A C 8
ATOM 4310 O O . ASP A 1 5 ? -5.814 3.181 -4.559 1.00 0.00 5 ASP A O 8
ATOM 4319 N N . ARG A 1 6 ? -4.787 1.474 -5.487 1.00 0.00 6 ARG A N 8
ATOM 4320 C CA . ARG A 1 6 ? -5.575 1.629 -6.745 1.00 0.00 6 ARG A CA 8
ATOM 4321 C C . ARG A 1 6 ? -6.754 0.650 -6.754 1.00 0.00 6 ARG A C 8
ATOM 4322 O O . ARG A 1 6 ? -7.539 0.619 -7.681 1.00 0.00 6 ARG A O 8
ATOM 4343 N N . ILE A 1 7 ? -6.881 -0.146 -5.728 1.00 0.00 7 ILE A N 8
ATOM 4344 C CA . ILE A 1 7 ? -8.007 -1.126 -5.670 1.00 0.00 7 ILE A CA 8
ATOM 4345 C C . ILE A 1 7 ? -8.499 -1.277 -4.227 1.00 0.00 7 ILE A C 8
ATOM 4346 O O . ILE A 1 7 ? -8.253 -0.435 -3.388 1.00 0.00 7 ILE A O 8
ATOM 4362 N N . PHE A 1 8 ? -9.194 -2.343 -3.928 1.00 0.00 8 PHE A N 8
ATOM 4363 C CA . PHE A 1 8 ? -9.694 -2.532 -2.535 1.00 0.00 8 PHE A CA 8
ATOM 4364 C C . PHE A 1 8 ? -9.344 -3.933 -2.020 1.00 0.00 8 PHE A C 8
ATOM 4365 O O . PHE A 1 8 ? -10.204 -4.695 -1.631 1.00 0.00 8 PHE A O 8
ATOM 4382 N N . VAL A 1 9 ? -8.081 -4.271 -2.001 1.00 0.00 9 VAL A N 8
ATOM 4383 C CA . VAL A 1 9 ? -7.680 -5.617 -1.495 1.00 0.00 9 VAL A CA 8
ATOM 4384 C C . VAL A 1 9 ? -6.235 -5.588 -0.970 1.00 0.00 9 VAL A C 8
ATOM 4385 O O . VAL A 1 9 ? -5.626 -6.616 -0.761 1.00 0.00 9 VAL A O 8
ATOM 4398 N N . CYS A 1 10 ? -5.684 -4.422 -0.750 1.00 0.00 10 CYS A N 8
ATOM 4399 C CA . CYS A 1 10 ? -4.288 -4.356 -0.234 1.00 0.00 10 CYS A CA 8
ATOM 4400 C C . CYS A 1 10 ? -4.179 -5.186 1.047 1.00 0.00 10 CYS A C 8
ATOM 4401 O O . CYS A 1 10 ? -3.114 -5.625 1.429 1.00 0.00 10 CYS A O 8
ATOM 4408 N N . THR A 1 11 ? -5.283 -5.409 1.709 1.00 0.00 11 THR A N 8
ATOM 4409 C CA . THR A 1 11 ? -5.253 -6.219 2.960 1.00 0.00 11 THR A CA 8
ATOM 4410 C C . THR A 1 11 ? -4.991 -7.688 2.620 1.00 0.00 11 THR A C 8
ATOM 4411 O O . THR A 1 11 ? -3.955 -8.236 2.942 1.00 0.00 11 THR A O 8
ATOM 4422 N N . SER A 1 12 ? -5.921 -8.326 1.964 1.00 0.00 12 SER A N 8
ATOM 4423 C CA . SER A 1 12 ? -5.727 -9.757 1.596 1.00 0.00 12 SER A CA 8
ATOM 4424 C C . SER A 1 12 ? -4.308 -9.972 1.064 1.00 0.00 12 SER A C 8
ATOM 4425 O O . SER A 1 12 ? -3.644 -10.928 1.408 1.00 0.00 12 SER A O 8
ATOM 4433 N N . TRP A 1 13 ? -3.836 -9.083 0.233 1.00 0.00 13 TRP A N 8
ATOM 4434 C CA . TRP A 1 13 ? -2.457 -9.229 -0.312 1.00 0.00 13 TRP A CA 8
ATOM 4435 C C . TRP A 1 13 ? -1.444 -9.219 0.836 1.00 0.00 13 TRP A C 8
ATOM 4436 O O . TRP A 1 13 ? -0.587 -10.074 0.927 1.00 0.00 13 TRP A O 8
ATOM 4457 N N . ALA A 1 14 ? -1.541 -8.260 1.715 1.00 0.00 14 ALA A N 8
ATOM 4458 C CA . ALA A 1 14 ? -0.588 -8.203 2.860 1.00 0.00 14 ALA A CA 8
ATOM 4459 C C . ALA A 1 14 ? -0.780 -9.429 3.755 1.00 0.00 14 ALA A C 8
ATOM 4460 O O . ALA A 1 14 ? 0.055 -9.751 4.577 1.00 0.00 14 ALA A O 8
ATOM 4467 N N . ARG A 1 15 ? -1.878 -10.117 3.598 1.00 0.00 15 ARG A N 8
ATOM 4468 C CA . ARG A 1 15 ? -2.132 -11.325 4.432 1.00 0.00 15 ARG A CA 8
ATOM 4469 C C . ARG A 1 15 ? -1.643 -12.580 3.705 1.00 0.00 15 ARG A C 8
ATOM 4470 O O . ARG A 1 15 ? -1.773 -13.682 4.195 1.00 0.00 15 ARG A O 8
ATOM 4491 N N . LYS A 1 16 ? -1.086 -12.422 2.534 1.00 0.00 16 LYS A N 8
ATOM 4492 C CA . LYS A 1 16 ? -0.601 -13.615 1.782 1.00 0.00 16 LYS A CA 8
ATOM 4493 C C . LYS A 1 16 ? 0.847 -13.409 1.334 1.00 0.00 16 LYS A C 8
ATOM 4494 O O . LYS A 1 16 ? 1.416 -14.233 0.647 1.00 0.00 16 LYS A O 8
ATOM 4513 N N . GLY A 1 17 ? 1.446 -12.316 1.716 1.00 0.00 17 GLY A N 8
ATOM 4514 C CA . GLY A 1 17 ? 2.854 -12.057 1.308 1.00 0.00 17 GLY A CA 8
ATOM 4515 C C . GLY A 1 17 ? 2.864 -11.379 -0.057 1.00 0.00 17 GLY A C 8
ATOM 4516 O O . GLY A 1 17 ? 3.395 -11.899 -1.018 1.00 0.00 17 GLY A O 8
ATOM 4520 N N . PHE A 1 18 ? 2.276 -10.222 -0.154 1.00 0.00 18 PHE A N 8
ATOM 4521 C CA . PHE A 1 18 ? 2.251 -9.513 -1.459 1.00 0.00 18 PHE A CA 8
ATOM 4522 C C . PHE A 1 18 ? 3.053 -8.215 -1.368 1.00 0.00 18 PHE A C 8
ATOM 4523 O O . PHE A 1 18 ? 3.639 -7.769 -2.334 1.00 0.00 18 PHE A O 8
ATOM 4540 N N . CYS A 1 19 ? 3.099 -7.608 -0.211 1.00 0.00 19 CYS A N 8
ATOM 4541 C CA . CYS A 1 19 ? 3.887 -6.344 -0.078 1.00 0.00 19 CYS A CA 8
ATOM 4542 C C . CYS A 1 19 ? 5.342 -6.686 0.275 1.00 0.00 19 CYS A C 8
ATOM 4543 O O . CYS A 1 19 ? 6.149 -5.824 0.556 1.00 0.00 19 CYS A O 8
ATOM 4550 N N . ASP A 1 20 ? 5.682 -7.947 0.243 1.00 0.00 20 ASP A N 8
ATOM 4551 C CA . ASP A 1 20 ? 7.081 -8.360 0.556 1.00 0.00 20 ASP A CA 8
ATOM 4552 C C . ASP A 1 20 ? 7.711 -9.003 -0.680 1.00 0.00 20 ASP A C 8
ATOM 4553 O O . ASP A 1 20 ? 8.729 -8.558 -1.172 1.00 0.00 20 ASP A O 8
ATOM 4562 N N . VAL A 1 21 ? 7.102 -10.035 -1.198 1.00 0.00 21 VAL A N 8
ATOM 4563 C CA . VAL A 1 21 ? 7.652 -10.693 -2.415 1.00 0.00 21 VAL A CA 8
ATOM 4564 C C . VAL A 1 21 ? 7.085 -9.999 -3.655 1.00 0.00 21 VAL A C 8
ATOM 4565 O O . VAL A 1 21 ? 7.764 -9.818 -4.645 1.00 0.00 21 VAL A O 8
ATOM 4578 N N . ARG A 1 22 ? 5.845 -9.593 -3.593 1.00 0.00 22 ARG A N 8
ATOM 4579 C CA . ARG A 1 22 ? 5.228 -8.888 -4.750 1.00 0.00 22 ARG A CA 8
ATOM 4580 C C . ARG A 1 22 ? 5.288 -7.375 -4.519 1.00 0.00 22 ARG A C 8
ATOM 4581 O O . ARG A 1 22 ? 4.820 -6.597 -5.325 1.00 0.00 22 ARG A O 8
ATOM 4602 N N . GLN A 1 23 ? 5.850 -6.961 -3.409 1.00 0.00 23 GLN A N 8
ATOM 4603 C CA . GLN A 1 23 ? 5.938 -5.504 -3.096 1.00 0.00 23 GLN A CA 8
ATOM 4604 C C . GLN A 1 23 ? 6.189 -4.679 -4.364 1.00 0.00 23 GLN A C 8
ATOM 4605 O O . GLN A 1 23 ? 5.777 -3.540 -4.463 1.00 0.00 23 GLN A O 8
ATOM 4619 N N . ARG A 1 24 ? 6.856 -5.240 -5.335 1.00 0.00 24 ARG A N 8
ATOM 4620 C CA . ARG A 1 24 ? 7.120 -4.474 -6.589 1.00 0.00 24 ARG A CA 8
ATOM 4621 C C . ARG A 1 24 ? 5.818 -3.851 -7.101 1.00 0.00 24 ARG A C 8
ATOM 4622 O O . ARG A 1 24 ? 5.806 -2.753 -7.621 1.00 0.00 24 ARG A O 8
ATOM 4643 N N . LEU A 1 25 ? 4.725 -4.549 -6.965 1.00 0.00 25 LEU A N 8
ATOM 4644 C CA . LEU A 1 25 ? 3.425 -4.003 -7.450 1.00 0.00 25 LEU A CA 8
ATOM 4645 C C . LEU A 1 25 ? 2.603 -3.436 -6.287 1.00 0.00 25 LEU A C 8
ATOM 4646 O O . LEU A 1 25 ? 1.793 -2.549 -6.466 1.00 0.00 25 LEU A O 8
ATOM 4662 N N . MET A 1 26 ? 2.793 -3.946 -5.100 1.00 0.00 26 MET A N 8
ATOM 4663 C CA . MET A 1 26 ? 2.006 -3.438 -3.938 1.00 0.00 26 MET A CA 8
ATOM 4664 C C . MET A 1 26 ? 2.554 -2.092 -3.452 1.00 0.00 26 MET A C 8
ATOM 4665 O O . MET A 1 26 ? 2.109 -1.556 -2.456 1.00 0.00 26 MET A O 8
ATOM 4679 N N . LYS A 1 27 ? 3.517 -1.543 -4.137 1.00 0.00 27 LYS A N 8
ATOM 4680 C CA . LYS A 1 27 ? 4.086 -0.235 -3.699 1.00 0.00 27 LYS A CA 8
ATOM 4681 C C . LYS A 1 27 ? 3.237 0.929 -4.223 1.00 0.00 27 LYS A C 8
ATOM 4682 O O . LYS A 1 27 ? 3.132 1.963 -3.591 1.00 0.00 27 LYS A O 8
ATOM 4701 N N . ARG A 1 28 ? 2.650 0.785 -5.379 1.00 0.00 28 ARG A N 8
ATOM 4702 C CA . ARG A 1 28 ? 1.835 1.905 -5.940 1.00 0.00 28 ARG A CA 8
ATOM 4703 C C . ARG A 1 28 ? 0.333 1.684 -5.729 1.00 0.00 28 ARG A C 8
ATOM 4704 O O . ARG A 1 28 ? -0.351 2.519 -5.173 1.00 0.00 28 ARG A O 8
ATOM 4725 N N . LEU A 1 29 ? -0.194 0.591 -6.206 1.00 0.00 29 LEU A N 8
ATOM 4726 C CA . LEU A 1 29 ? -1.666 0.353 -6.064 1.00 0.00 29 LEU A CA 8
ATOM 4727 C C . LEU A 1 29 ? -2.039 -0.161 -4.665 1.00 0.00 29 LEU A C 8
ATOM 4728 O O . LEU A 1 29 ? -3.184 -0.473 -4.406 1.00 0.00 29 LEU A O 8
ATOM 4744 N N . CYS A 1 30 ? -1.106 -0.244 -3.757 1.00 0.00 30 CYS A N 8
ATOM 4745 C CA . CYS A 1 30 ? -1.456 -0.729 -2.386 1.00 0.00 30 CYS A CA 8
ATOM 4746 C C . CYS A 1 30 ? -0.387 -0.313 -1.362 1.00 0.00 30 CYS A C 8
ATOM 4747 O O . CYS A 1 30 ? 0.114 -1.139 -0.625 1.00 0.00 30 CYS A O 8
ATOM 4754 N N . PRO A 1 31 ? -0.069 0.959 -1.350 1.00 0.00 31 PRO A N 8
ATOM 4755 C CA . PRO A 1 31 ? 0.951 1.482 -0.410 1.00 0.00 31 PRO A CA 8
ATOM 4756 C C . PRO A 1 31 ? 0.341 1.783 0.968 1.00 0.00 31 PRO A C 8
ATOM 4757 O O . PRO A 1 31 ? 1.030 2.197 1.880 1.00 0.00 31 PRO A O 8
ATOM 4768 N N . ARG A 1 32 ? -0.942 1.605 1.124 1.00 0.00 32 ARG A N 8
ATOM 4769 C CA . ARG A 1 32 ? -1.577 1.912 2.442 1.00 0.00 32 ARG A CA 8
ATOM 4770 C C . ARG A 1 32 ? -1.570 0.687 3.361 1.00 0.00 32 ARG A C 8
ATOM 4771 O O . ARG A 1 32 ? -1.954 0.766 4.512 1.00 0.00 32 ARG A O 8
ATOM 4792 N N . SER A 1 33 ? -1.144 -0.440 2.869 1.00 0.00 33 SER A N 8
ATOM 4793 C CA . SER A 1 33 ? -1.126 -1.659 3.728 1.00 0.00 33 SER A CA 8
ATOM 4794 C C . SER A 1 33 ? 0.283 -1.908 4.276 1.00 0.00 33 SER A C 8
ATOM 4795 O O . SER A 1 33 ? 0.478 -2.062 5.465 1.00 0.00 33 SER A O 8
ATOM 4803 N N . CYS A 1 34 ? 1.264 -1.952 3.418 1.00 0.00 34 CYS A N 8
ATOM 4804 C CA . CYS A 1 34 ? 2.659 -2.198 3.886 1.00 0.00 34 CYS A CA 8
ATOM 4805 C C . CYS A 1 34 ? 3.328 -0.880 4.294 1.00 0.00 34 CYS A C 8
ATOM 4806 O O . CYS A 1 34 ? 4.462 -0.859 4.728 1.00 0.00 34 CYS A O 8
ATOM 4813 N N . ASP A 1 35 ? 2.637 0.220 4.159 1.00 0.00 35 ASP A N 8
ATOM 4814 C CA . ASP A 1 35 ? 3.239 1.532 4.539 1.00 0.00 35 ASP A CA 8
ATOM 4815 C C . ASP A 1 35 ? 4.401 1.869 3.602 1.00 0.00 35 ASP A C 8
ATOM 4816 O O . ASP A 1 35 ? 5.498 2.155 4.037 1.00 0.00 35 ASP A O 8
ATOM 4825 N N . PHE A 1 36 ? 4.169 1.839 2.317 1.00 0.00 36 PHE A N 8
ATOM 4826 C CA . PHE A 1 36 ? 5.263 2.160 1.357 1.00 0.00 36 PHE A CA 8
ATOM 4827 C C . PHE A 1 36 ? 5.352 3.676 1.141 1.00 0.00 36 PHE A C 8
ATOM 4828 O O . PHE A 1 36 ? 5.931 4.143 0.180 1.00 0.00 36 PHE A O 8
ATOM 4845 N N . CYS A 1 37 ? 4.791 4.446 2.034 1.00 0.00 37 CYS A N 8
ATOM 4846 C CA . CYS A 1 37 ? 4.850 5.928 1.889 1.00 0.00 37 CYS A CA 8
ATOM 4847 C C . CYS A 1 37 ? 4.830 6.588 3.270 1.00 0.00 37 CYS A C 8
ATOM 4848 O O . CYS A 1 37 ? 5.512 7.566 3.503 1.00 0.00 37 CYS A O 8
ATOM 4857 N N . TYR A 1 1 ? 3.562 14.055 -2.260 1.00 0.00 1 TYR A N 9
ATOM 4858 C CA . TYR A 1 1 ? 2.961 13.020 -3.149 1.00 0.00 1 TYR A CA 9
ATOM 4859 C C . TYR A 1 1 ? 1.878 12.240 -2.398 1.00 0.00 1 TYR A C 9
ATOM 4860 O O . TYR A 1 1 ? 2.164 11.439 -1.529 1.00 0.00 1 TYR A O 9
ATOM 4878 N N . GLY A 1 2 ? 0.637 12.470 -2.724 1.00 0.00 2 GLY A N 9
ATOM 4879 C CA . GLY A 1 2 ? -0.468 11.749 -2.030 1.00 0.00 2 GLY A CA 9
ATOM 4880 C C . GLY A 1 2 ? -0.309 10.240 -2.228 1.00 0.00 2 GLY A C 9
ATOM 4881 O O . GLY A 1 2 ? 0.169 9.783 -3.247 1.00 0.00 2 GLY A O 9
ATOM 4885 N N . CYS A 1 3 ? -0.713 9.462 -1.260 1.00 0.00 3 CYS A N 9
ATOM 4886 C CA . CYS A 1 3 ? -0.592 7.981 -1.391 1.00 0.00 3 CYS A CA 9
ATOM 4887 C C . CYS A 1 3 ? -1.828 7.297 -0.798 1.00 0.00 3 CYS A C 9
ATOM 4888 O O . CYS A 1 3 ? -2.240 7.583 0.308 1.00 0.00 3 CYS A O 9
ATOM 4895 N N . LEU A 1 4 ? -2.422 6.392 -1.528 1.00 0.00 4 LEU A N 9
ATOM 4896 C CA . LEU A 1 4 ? -3.631 5.687 -1.010 1.00 0.00 4 LEU A CA 9
ATOM 4897 C C . LEU A 1 4 ? -3.899 4.427 -1.832 1.00 0.00 4 LEU A C 9
ATOM 4898 O O . LEU A 1 4 ? -3.440 4.287 -2.949 1.00 0.00 4 LEU A O 9
ATOM 4914 N N . ASP A 1 5 ? -4.633 3.508 -1.277 1.00 0.00 5 ASP A N 9
ATOM 4915 C CA . ASP A 1 5 ? -4.932 2.245 -2.000 1.00 0.00 5 ASP A CA 9
ATOM 4916 C C . ASP A 1 5 ? -5.750 2.521 -3.263 1.00 0.00 5 ASP A C 9
ATOM 4917 O O . ASP A 1 5 ? -6.724 3.248 -3.243 1.00 0.00 5 ASP A O 9
ATOM 4926 N N . ARG A 1 6 ? -5.358 1.938 -4.363 1.00 0.00 6 ARG A N 9
ATOM 4927 C CA . ARG A 1 6 ? -6.103 2.152 -5.635 1.00 0.00 6 ARG A CA 9
ATOM 4928 C C . ARG A 1 6 ? -6.997 0.943 -5.927 1.00 0.00 6 ARG A C 9
ATOM 4929 O O . ARG A 1 6 ? -7.717 0.912 -6.906 1.00 0.00 6 ARG A O 9
ATOM 4950 N N . ILE A 1 7 ? -6.955 -0.054 -5.084 1.00 0.00 7 ILE A N 9
ATOM 4951 C CA . ILE A 1 7 ? -7.801 -1.264 -5.313 1.00 0.00 7 ILE A CA 9
ATOM 4952 C C . ILE A 1 7 ? -8.473 -1.685 -4.007 1.00 0.00 7 ILE A C 9
ATOM 4953 O O . ILE A 1 7 ? -8.640 -0.895 -3.100 1.00 0.00 7 ILE A O 9
ATOM 4969 N N . PHE A 1 8 ? -8.862 -2.926 -3.905 1.00 0.00 8 PHE A N 9
ATOM 4970 C CA . PHE A 1 8 ? -9.527 -3.391 -2.655 1.00 0.00 8 PHE A CA 9
ATOM 4971 C C . PHE A 1 8 ? -9.093 -4.818 -2.306 1.00 0.00 8 PHE A C 9
ATOM 4972 O O . PHE A 1 8 ? -9.587 -5.412 -1.367 1.00 0.00 8 PHE A O 9
ATOM 4989 N N . VAL A 1 9 ? -8.169 -5.374 -3.042 1.00 0.00 9 VAL A N 9
ATOM 4990 C CA . VAL A 1 9 ? -7.709 -6.758 -2.732 1.00 0.00 9 VAL A CA 9
ATOM 4991 C C . VAL A 1 9 ? -6.498 -6.700 -1.800 1.00 0.00 9 VAL A C 9
ATOM 4992 O O . VAL A 1 9 ? -5.807 -7.679 -1.599 1.00 0.00 9 VAL A O 9
ATOM 5005 N N . CYS A 1 10 ? -6.237 -5.555 -1.232 1.00 0.00 10 CYS A N 9
ATOM 5006 C CA . CYS A 1 10 ? -5.072 -5.425 -0.312 1.00 0.00 10 CYS A CA 9
ATOM 5007 C C . CYS A 1 10 ? -5.147 -6.487 0.789 1.00 0.00 10 CYS A C 9
ATOM 5008 O O . CYS A 1 10 ? -4.193 -7.190 1.050 1.00 0.00 10 CYS A O 9
ATOM 5015 N N . THR A 1 11 ? -6.275 -6.611 1.436 1.00 0.00 11 THR A N 9
ATOM 5016 C CA . THR A 1 11 ? -6.403 -7.634 2.514 1.00 0.00 11 THR A CA 9
ATOM 5017 C C . THR A 1 11 ? -5.892 -8.987 2.014 1.00 0.00 11 THR A C 9
ATOM 5018 O O . THR A 1 11 ? -5.172 -9.684 2.699 1.00 0.00 11 THR A O 9
ATOM 5029 N N . SER A 1 12 ? -6.260 -9.356 0.819 1.00 0.00 12 SER A N 9
ATOM 5030 C CA . SER A 1 12 ? -5.798 -10.661 0.265 1.00 0.00 12 SER A CA 9
ATOM 5031 C C . SER A 1 12 ? -4.282 -10.639 0.051 1.00 0.00 12 SER A C 9
ATOM 5032 O O . SER A 1 12 ? -3.579 -11.562 0.412 1.00 0.00 12 SER A O 9
ATOM 5040 N N . TRP A 1 13 ? -3.775 -9.589 -0.536 1.00 0.00 13 TRP A N 9
ATOM 5041 C CA . TRP A 1 13 ? -2.307 -9.503 -0.777 1.00 0.00 13 TRP A CA 9
ATOM 5042 C C . TRP A 1 13 ? -1.545 -9.500 0.553 1.00 0.00 13 TRP A C 9
ATOM 5043 O O . TRP A 1 13 ? -0.703 -10.340 0.801 1.00 0.00 13 TRP A O 9
ATOM 5064 N N . ALA A 1 14 ? -1.831 -8.555 1.407 1.00 0.00 14 ALA A N 9
ATOM 5065 C CA . ALA A 1 14 ? -1.120 -8.489 2.717 1.00 0.00 14 ALA A CA 9
ATOM 5066 C C . ALA A 1 14 ? -1.225 -9.827 3.456 1.00 0.00 14 ALA A C 9
ATOM 5067 O O . ALA A 1 14 ? -0.476 -10.101 4.373 1.00 0.00 14 ALA A O 9
ATOM 5074 N N . ARG A 1 15 ? -2.152 -10.660 3.069 1.00 0.00 15 ARG A N 9
ATOM 5075 C CA . ARG A 1 15 ? -2.305 -11.976 3.755 1.00 0.00 15 ARG A CA 9
ATOM 5076 C C . ARG A 1 15 ? -1.366 -13.018 3.137 1.00 0.00 15 ARG A C 9
ATOM 5077 O O . ARG A 1 15 ? -1.324 -14.155 3.561 1.00 0.00 15 ARG A O 9
ATOM 5098 N N . LYS A 1 16 ? -0.609 -12.641 2.141 1.00 0.00 16 LYS A N 9
ATOM 5099 C CA . LYS A 1 16 ? 0.322 -13.621 1.507 1.00 0.00 16 LYS A CA 9
ATOM 5100 C C . LYS A 1 16 ? 1.741 -13.046 1.446 1.00 0.00 16 LYS A C 9
ATOM 5101 O O . LYS A 1 16 ? 2.603 -13.569 0.766 1.00 0.00 16 LYS A O 9
ATOM 5120 N N . GLY A 1 17 ? 1.993 -11.976 2.152 1.00 0.00 17 GLY A N 9
ATOM 5121 C CA . GLY A 1 17 ? 3.357 -11.374 2.133 1.00 0.00 17 GLY A CA 9
ATOM 5122 C C . GLY A 1 17 ? 3.526 -10.512 0.881 1.00 0.00 17 GLY A C 9
ATOM 5123 O O . GLY A 1 17 ? 4.627 -10.241 0.446 1.00 0.00 17 GLY A O 9
ATOM 5127 N N . PHE A 1 18 ? 2.443 -10.079 0.296 1.00 0.00 18 PHE A N 9
ATOM 5128 C CA . PHE A 1 18 ? 2.547 -9.234 -0.928 1.00 0.00 18 PHE A CA 9
ATOM 5129 C C . PHE A 1 18 ? 3.375 -7.979 -0.638 1.00 0.00 18 PHE A C 9
ATOM 5130 O O . PHE A 1 18 ? 3.949 -7.385 -1.529 1.00 0.00 18 PHE A O 9
ATOM 5147 N N . CYS A 1 19 ? 3.448 -7.570 0.601 1.00 0.00 19 CYS A N 9
ATOM 5148 C CA . CYS A 1 19 ? 4.246 -6.354 0.936 1.00 0.00 19 CYS A CA 9
ATOM 5149 C C . CYS A 1 19 ? 5.741 -6.659 0.813 1.00 0.00 19 CYS A C 9
ATOM 5150 O O . CYS A 1 19 ? 6.575 -5.789 0.963 1.00 0.00 19 CYS A O 9
ATOM 5157 N N . ASP A 1 20 ? 6.083 -7.891 0.544 1.00 0.00 20 ASP A N 9
ATOM 5158 C CA . ASP A 1 20 ? 7.522 -8.254 0.411 1.00 0.00 20 ASP A CA 9
ATOM 5159 C C . ASP A 1 20 ? 7.804 -8.784 -0.996 1.00 0.00 20 ASP A C 9
ATOM 5160 O O . ASP A 1 20 ? 8.241 -8.060 -1.867 1.00 0.00 20 ASP A O 9
ATOM 5169 N N . VAL A 1 21 ? 7.556 -10.044 -1.228 1.00 0.00 21 VAL A N 9
ATOM 5170 C CA . VAL A 1 21 ? 7.812 -10.618 -2.580 1.00 0.00 21 VAL A CA 9
ATOM 5171 C C . VAL A 1 21 ? 7.165 -9.747 -3.663 1.00 0.00 21 VAL A C 9
ATOM 5172 O O . VAL A 1 21 ? 7.755 -9.483 -4.692 1.00 0.00 21 VAL A O 9
ATOM 5185 N N . ARG A 1 22 ? 5.961 -9.297 -3.443 1.00 0.00 22 ARG A N 9
ATOM 5186 C CA . ARG A 1 22 ? 5.283 -8.445 -4.463 1.00 0.00 22 ARG A CA 9
ATOM 5187 C C . ARG A 1 22 ? 5.378 -6.969 -4.070 1.00 0.00 22 ARG A C 9
ATOM 5188 O O . ARG A 1 22 ? 4.840 -6.109 -4.733 1.00 0.00 22 ARG A O 9
ATOM 5209 N N . GLN A 1 23 ? 6.045 -6.677 -2.987 1.00 0.00 23 GLN A N 9
ATOM 5210 C CA . GLN A 1 23 ? 6.174 -5.260 -2.527 1.00 0.00 23 GLN A CA 9
ATOM 5211 C C . GLN A 1 23 ? 6.321 -4.287 -3.708 1.00 0.00 23 GLN A C 9
ATOM 5212 O O . GLN A 1 23 ? 5.978 -3.126 -3.603 1.00 0.00 23 GLN A O 9
ATOM 5226 N N . ARG A 1 24 ? 6.836 -4.734 -4.822 1.00 0.00 24 ARG A N 9
ATOM 5227 C CA . ARG A 1 24 ? 7.005 -3.808 -5.983 1.00 0.00 24 ARG A CA 9
ATOM 5228 C C . ARG A 1 24 ? 5.656 -3.509 -6.646 1.00 0.00 24 ARG A C 9
ATOM 5229 O O . ARG A 1 24 ? 5.558 -2.672 -7.520 1.00 0.00 24 ARG A O 9
ATOM 5250 N N . LEU A 1 25 ? 4.618 -4.185 -6.240 1.00 0.00 25 LEU A N 9
ATOM 5251 C CA . LEU A 1 25 ? 3.282 -3.936 -6.852 1.00 0.00 25 LEU A CA 9
ATOM 5252 C C . LEU A 1 25 ? 2.435 -3.043 -5.939 1.00 0.00 25 LEU A C 9
ATOM 5253 O O . LEU A 1 25 ? 2.137 -1.912 -6.268 1.00 0.00 25 LEU A O 9
ATOM 5269 N N . MET A 1 26 ? 2.046 -3.541 -4.796 1.00 0.00 26 MET A N 9
ATOM 5270 C CA . MET A 1 26 ? 1.217 -2.718 -3.866 1.00 0.00 26 MET A CA 9
ATOM 5271 C C . MET A 1 26 ? 1.807 -1.312 -3.734 1.00 0.00 26 MET A C 9
ATOM 5272 O O . MET A 1 26 ? 1.101 -0.326 -3.805 1.00 0.00 26 MET A O 9
ATOM 5286 N N . LYS A 1 27 ? 3.097 -1.214 -3.545 1.00 0.00 27 LYS A N 9
ATOM 5287 C CA . LYS A 1 27 ? 3.737 0.127 -3.414 1.00 0.00 27 LYS A CA 9
ATOM 5288 C C . LYS A 1 27 ? 3.130 1.100 -4.427 1.00 0.00 27 LYS A C 9
ATOM 5289 O O . LYS A 1 27 ? 3.109 2.297 -4.220 1.00 0.00 27 LYS A O 9
ATOM 5308 N N . ARG A 1 28 ? 2.640 0.593 -5.525 1.00 0.00 28 ARG A N 9
ATOM 5309 C CA . ARG A 1 28 ? 2.040 1.486 -6.555 1.00 0.00 28 ARG A CA 9
ATOM 5310 C C . ARG A 1 28 ? 0.511 1.478 -6.457 1.00 0.00 28 ARG A C 9
ATOM 5311 O O . ARG A 1 28 ? -0.144 2.436 -6.813 1.00 0.00 28 ARG A O 9
ATOM 5332 N N . LEU A 1 29 ? -0.064 0.403 -5.993 1.00 0.00 29 LEU A N 9
ATOM 5333 C CA . LEU A 1 29 ? -1.550 0.340 -5.896 1.00 0.00 29 LEU A CA 9
ATOM 5334 C C . LEU A 1 29 ? -2.019 0.463 -4.442 1.00 0.00 29 LEU A C 9
ATOM 5335 O O . LEU A 1 29 ? -2.825 1.311 -4.113 1.00 0.00 29 LEU A O 9
ATOM 5351 N N . CYS A 1 30 ? -1.534 -0.379 -3.570 1.00 0.00 30 CYS A N 9
ATOM 5352 C CA . CYS A 1 30 ? -1.973 -0.302 -2.145 1.00 0.00 30 CYS A CA 9
ATOM 5353 C C . CYS A 1 30 ? -0.776 -0.083 -1.216 1.00 0.00 30 CYS A C 9
ATOM 5354 O O . CYS A 1 30 ? -0.230 -1.021 -0.671 1.00 0.00 30 CYS A O 9
ATOM 5361 N N . PRO A 1 31 ? -0.416 1.163 -1.067 1.00 0.00 31 PRO A N 9
ATOM 5362 C CA . PRO A 1 31 ? 0.717 1.531 -0.194 1.00 0.00 31 PRO A CA 9
ATOM 5363 C C . PRO A 1 31 ? 0.254 1.632 1.263 1.00 0.00 31 PRO A C 9
ATOM 5364 O O . PRO A 1 31 ? 1.050 1.743 2.173 1.00 0.00 31 PRO A O 9
ATOM 5375 N N . ARG A 1 32 ? -1.034 1.603 1.486 1.00 0.00 32 ARG A N 9
ATOM 5376 C CA . ARG A 1 32 ? -1.557 1.706 2.880 1.00 0.00 32 ARG A CA 9
ATOM 5377 C C . ARG A 1 32 ? -1.299 0.409 3.651 1.00 0.00 32 ARG A C 9
ATOM 5378 O O . ARG A 1 32 ? -0.739 0.415 4.730 1.00 0.00 32 ARG A O 9
ATOM 5399 N N . SER A 1 33 ? -1.714 -0.702 3.109 1.00 0.00 33 SER A N 9
ATOM 5400 C CA . SER A 1 33 ? -1.502 -2.000 3.810 1.00 0.00 33 SER A CA 9
ATOM 5401 C C . SER A 1 33 ? -0.046 -2.134 4.264 1.00 0.00 33 SER A C 9
ATOM 5402 O O . SER A 1 33 ? 0.234 -2.345 5.428 1.00 0.00 33 SER A O 9
ATOM 5410 N N . CYS A 1 34 ? 0.886 -2.022 3.357 1.00 0.00 34 CYS A N 9
ATOM 5411 C CA . CYS A 1 34 ? 2.323 -2.151 3.744 1.00 0.00 34 CYS A CA 9
ATOM 5412 C C . CYS A 1 34 ? 2.899 -0.775 4.092 1.00 0.00 34 CYS A C 9
ATOM 5413 O O . CYS A 1 34 ? 4.042 -0.652 4.486 1.00 0.00 34 CYS A O 9
ATOM 5420 N N . ASP A 1 35 ? 2.120 0.262 3.942 1.00 0.00 35 ASP A N 9
ATOM 5421 C CA . ASP A 1 35 ? 2.630 1.627 4.257 1.00 0.00 35 ASP A CA 9
ATOM 5422 C C . ASP A 1 35 ? 3.872 1.932 3.417 1.00 0.00 35 ASP A C 9
ATOM 5423 O O . ASP A 1 35 ? 4.895 2.343 3.928 1.00 0.00 35 ASP A O 9
ATOM 5432 N N . PHE A 1 36 ? 3.791 1.730 2.131 1.00 0.00 36 PHE A N 9
ATOM 5433 C CA . PHE A 1 36 ? 4.969 2.005 1.258 1.00 0.00 36 PHE A CA 9
ATOM 5434 C C . PHE A 1 36 ? 5.113 3.512 1.016 1.00 0.00 36 PHE A C 9
ATOM 5435 O O . PHE A 1 36 ? 6.099 3.970 0.472 1.00 0.00 36 PHE A O 9
ATOM 5452 N N . CYS A 1 37 ? 4.138 4.286 1.410 1.00 0.00 37 CYS A N 9
ATOM 5453 C CA . CYS A 1 37 ? 4.223 5.760 1.193 1.00 0.00 37 CYS A CA 9
ATOM 5454 C C . CYS A 1 37 ? 4.732 6.452 2.465 1.00 0.00 37 CYS A C 9
ATOM 5455 O O . CYS A 1 37 ? 4.587 5.938 3.557 1.00 0.00 37 CYS A O 9
ATOM 5464 N N . TYR A 1 1 ? 2.895 10.274 -6.219 1.00 0.00 1 TYR A N 10
ATOM 5465 C CA . TYR A 1 1 ? 1.908 10.299 -5.101 1.00 0.00 1 TYR A CA 10
ATOM 5466 C C . TYR A 1 1 ? 1.298 8.908 -4.901 1.00 0.00 1 TYR A C 10
ATOM 5467 O O . TYR A 1 1 ? 0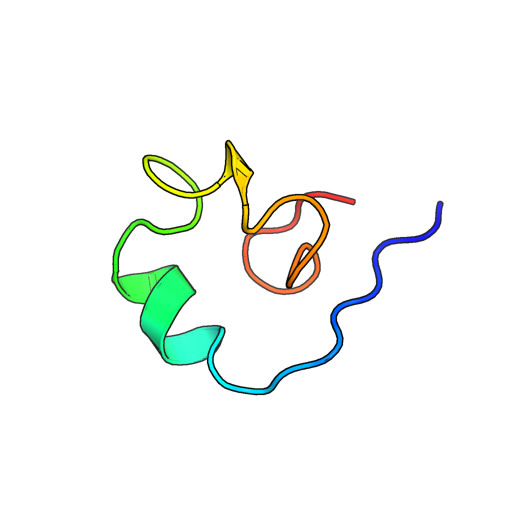.698 8.348 -5.796 1.00 0.00 1 TYR A O 10
ATOM 5485 N N . GLY A 1 2 ? 1.448 8.348 -3.733 1.00 0.00 2 GLY A N 10
ATOM 5486 C CA . GLY A 1 2 ? 0.878 6.995 -3.475 1.00 0.00 2 GLY A CA 10
ATOM 5487 C C . GLY A 1 2 ? 0.762 6.771 -1.965 1.00 0.00 2 GLY A C 10
ATOM 5488 O O . GLY A 1 2 ? 1.571 6.090 -1.365 1.00 0.00 2 GLY A O 10
ATOM 5492 N N . CYS A 1 3 ? -0.236 7.339 -1.346 1.00 0.00 3 CYS A N 10
ATOM 5493 C CA . CYS A 1 3 ? -0.403 7.159 0.124 1.00 0.00 3 CYS A CA 10
ATOM 5494 C C . CYS A 1 3 ? -1.667 6.346 0.417 1.00 0.00 3 CYS A C 10
ATOM 5495 O O . CYS A 1 3 ? -1.866 5.864 1.515 1.00 0.00 3 CYS A O 10
ATOM 5502 N N . LEU A 1 4 ? -2.526 6.189 -0.555 1.00 0.00 4 LEU A N 10
ATOM 5503 C CA . LEU A 1 4 ? -3.772 5.405 -0.323 1.00 0.00 4 LEU A CA 10
ATOM 5504 C C . LEU A 1 4 ? -3.859 4.234 -1.306 1.00 0.00 4 LEU A C 10
ATOM 5505 O O . LEU A 1 4 ? -3.255 4.240 -2.361 1.00 0.00 4 LEU A O 10
ATOM 5521 N N . ASP A 1 5 ? -4.600 3.228 -0.949 1.00 0.00 5 ASP A N 10
ATOM 5522 C CA . ASP A 1 5 ? -4.738 2.037 -1.829 1.00 0.00 5 ASP A CA 10
ATOM 5523 C C . ASP A 1 5 ? -5.428 2.401 -3.144 1.00 0.00 5 ASP A C 10
ATOM 5524 O O . ASP A 1 5 ? -6.020 3.453 -3.279 1.00 0.00 5 ASP A O 10
ATOM 5533 N N . ARG A 1 6 ? -5.361 1.534 -4.118 1.00 0.00 6 ARG A N 10
ATOM 5534 C CA . ARG A 1 6 ? -6.017 1.830 -5.425 1.00 0.00 6 ARG A CA 10
ATOM 5535 C C . ARG A 1 6 ? -7.234 0.925 -5.628 1.00 0.00 6 ARG A C 10
ATOM 5536 O O . ARG A 1 6 ? -8.000 1.099 -6.556 1.00 0.00 6 ARG A O 10
ATOM 5557 N N . ILE A 1 7 ? -7.418 -0.045 -4.773 1.00 0.00 7 ILE A N 10
ATOM 5558 C CA . ILE A 1 7 ? -8.588 -0.959 -4.927 1.00 0.00 7 ILE A CA 10
ATOM 5559 C C . ILE A 1 7 ? -9.078 -1.435 -3.558 1.00 0.00 7 ILE A C 10
ATOM 5560 O O . ILE A 1 7 ? -8.794 -0.832 -2.542 1.00 0.00 7 ILE A O 10
ATOM 5576 N N . PHE A 1 8 ? -9.817 -2.511 -3.524 1.00 0.00 8 PHE A N 10
ATOM 5577 C CA . PHE A 1 8 ? -10.327 -3.021 -2.219 1.00 0.00 8 PHE A CA 10
ATOM 5578 C C . PHE A 1 8 ? -9.815 -4.440 -1.958 1.00 0.00 8 PHE A C 10
ATOM 5579 O O . PHE A 1 8 ? -10.447 -5.219 -1.272 1.00 0.00 8 PHE A O 10
ATOM 5596 N N . VAL A 1 9 ? -8.675 -4.780 -2.494 1.00 0.00 9 VAL A N 10
ATOM 5597 C CA . VAL A 1 9 ? -8.125 -6.149 -2.268 1.00 0.00 9 VAL A CA 10
ATOM 5598 C C . VAL A 1 9 ? -6.696 -6.059 -1.731 1.00 0.00 9 VAL A C 10
ATOM 5599 O O . VAL A 1 9 ? -6.000 -7.050 -1.622 1.00 0.00 9 VAL A O 10
ATOM 5612 N N . CYS A 1 10 ? -6.255 -4.879 -1.394 1.00 0.00 10 CYS A N 10
ATOM 5613 C CA . CYS A 1 10 ? -4.871 -4.724 -0.860 1.00 0.00 10 CYS A CA 10
ATOM 5614 C C . CYS A 1 10 ? -4.672 -5.640 0.350 1.00 0.00 10 CYS A C 10
ATOM 5615 O O . CYS A 1 10 ? -3.644 -6.269 0.504 1.00 0.00 10 CYS A O 10
ATOM 5622 N N . THR A 1 11 ? -5.651 -5.722 1.212 1.00 0.00 11 THR A N 10
ATOM 5623 C CA . THR A 1 11 ? -5.519 -6.599 2.411 1.00 0.00 11 THR A CA 10
ATOM 5624 C C . THR A 1 11 ? -5.230 -8.039 1.983 1.00 0.00 11 THR A C 10
ATOM 5625 O O . THR A 1 11 ? -4.260 -8.638 2.402 1.00 0.00 11 THR A O 10
ATOM 5636 N N . SER A 1 12 ? -6.064 -8.599 1.150 1.00 0.00 12 SER A N 10
ATOM 5637 C CA . SER A 1 12 ? -5.829 -10.000 0.695 1.00 0.00 12 SER A CA 10
ATOM 5638 C C . SER A 1 12 ? -4.387 -10.159 0.212 1.00 0.00 12 SER A C 10
ATOM 5639 O O . SER A 1 12 ? -3.827 -11.236 0.237 1.00 0.00 12 SER A O 10
ATOM 5647 N N . TRP A 1 13 ? -3.784 -9.089 -0.227 1.00 0.00 13 TRP A N 10
ATOM 5648 C CA . TRP A 1 13 ? -2.379 -9.171 -0.713 1.00 0.00 13 TRP A CA 10
ATOM 5649 C C . TRP A 1 13 ? -1.409 -9.101 0.469 1.00 0.00 13 TRP A C 10
ATOM 5650 O O . TRP A 1 13 ? -0.494 -9.892 0.580 1.00 0.00 13 TRP A O 10
ATOM 5671 N N . ALA A 1 14 ? -1.602 -8.161 1.353 1.00 0.00 14 ALA A N 10
ATOM 5672 C CA . ALA A 1 14 ? -0.690 -8.045 2.526 1.00 0.00 14 ALA A CA 10
ATOM 5673 C C . ALA A 1 14 ? -0.741 -9.326 3.364 1.00 0.00 14 ALA A C 10
ATOM 5674 O O . ALA A 1 14 ? 0.098 -9.557 4.211 1.00 0.00 14 ALA A O 10
ATOM 5681 N N . ARG A 1 15 ? -1.719 -10.160 3.133 1.00 0.00 15 ARG A N 10
ATOM 5682 C CA . ARG A 1 15 ? -1.820 -11.425 3.915 1.00 0.00 15 ARG A CA 10
ATOM 5683 C C . ARG A 1 15 ? -1.233 -12.590 3.112 1.00 0.00 15 ARG A C 10
ATOM 5684 O O . ARG A 1 15 ? -1.150 -13.705 3.588 1.00 0.00 15 ARG A O 10
ATOM 5705 N N . LYS A 1 16 ? -0.825 -12.339 1.897 1.00 0.00 16 LYS A N 10
ATOM 5706 C CA . LYS A 1 16 ? -0.244 -13.433 1.067 1.00 0.00 16 LYS A CA 10
ATOM 5707 C C . LYS A 1 16 ? 1.222 -13.132 0.739 1.00 0.00 16 LYS A C 10
ATOM 5708 O O . LYS A 1 16 ? 1.871 -13.868 0.023 1.00 0.00 16 LYS A O 10
ATOM 5727 N N . GLY A 1 17 ? 1.749 -12.055 1.257 1.00 0.00 17 GLY A N 10
ATOM 5728 C CA . GLY A 1 17 ? 3.172 -11.711 0.973 1.00 0.00 17 GLY A CA 10
ATOM 5729 C C . GLY A 1 17 ? 3.248 -10.862 -0.295 1.00 0.00 17 GLY A C 10
ATOM 5730 O O . GLY A 1 17 ? 4.028 -11.125 -1.186 1.00 0.00 17 GLY A O 10
ATOM 5734 N N . PHE A 1 18 ? 2.440 -9.847 -0.379 1.00 0.00 18 PHE A N 10
ATOM 5735 C CA . PHE A 1 18 ? 2.453 -8.970 -1.584 1.00 0.00 18 PHE A CA 10
ATOM 5736 C C . PHE A 1 18 ? 3.198 -7.674 -1.264 1.00 0.00 18 PHE A C 10
ATOM 5737 O O . PHE A 1 18 ? 3.883 -7.116 -2.096 1.00 0.00 18 PHE A O 10
ATOM 5754 N N . CYS A 1 19 ? 3.078 -7.202 -0.053 1.00 0.00 19 CYS A N 10
ATOM 5755 C CA . CYS A 1 19 ? 3.789 -5.950 0.333 1.00 0.00 19 CYS A CA 10
ATOM 5756 C C . CYS A 1 19 ? 5.285 -6.255 0.503 1.00 0.00 19 CYS A C 10
ATOM 5757 O O . CYS A 1 19 ? 6.089 -5.373 0.732 1.00 0.00 19 CYS A O 10
ATOM 5764 N N . ASP A 1 20 ? 5.658 -7.504 0.392 1.00 0.00 20 ASP A N 10
ATOM 5765 C CA . ASP A 1 20 ? 7.092 -7.875 0.546 1.00 0.00 20 ASP A CA 10
ATOM 5766 C C . ASP A 1 20 ? 7.676 -8.305 -0.803 1.00 0.00 20 ASP A C 10
ATOM 5767 O O . ASP A 1 20 ? 8.218 -7.503 -1.537 1.00 0.00 20 ASP A O 10
ATOM 5776 N N . VAL A 1 21 ? 7.574 -9.565 -1.136 1.00 0.00 21 VAL A N 10
ATOM 5777 C CA . VAL A 1 21 ? 8.134 -10.031 -2.438 1.00 0.00 21 VAL A CA 10
ATOM 5778 C C . VAL A 1 21 ? 7.535 -9.225 -3.596 1.00 0.00 21 VAL A C 10
ATOM 5779 O O . VAL A 1 21 ? 8.214 -8.913 -4.555 1.00 0.00 21 VAL A O 10
ATOM 5792 N N . ARG A 1 22 ? 6.276 -8.870 -3.519 1.00 0.00 22 ARG A N 10
ATOM 5793 C CA . ARG A 1 22 ? 5.671 -8.072 -4.624 1.00 0.00 22 ARG A CA 10
ATOM 5794 C C . ARG A 1 22 ? 5.691 -6.584 -4.260 1.00 0.00 22 ARG A C 10
ATOM 5795 O O . ARG A 1 22 ? 5.213 -5.749 -5.001 1.00 0.00 22 ARG A O 10
ATOM 5816 N N . GLN A 1 23 ? 6.237 -6.260 -3.116 1.00 0.00 23 GLN A N 10
ATOM 5817 C CA . GLN A 1 23 ? 6.303 -4.838 -2.664 1.00 0.00 23 GLN A CA 10
ATOM 5818 C C . GLN A 1 23 ? 6.474 -3.874 -3.845 1.00 0.00 23 GLN A C 10
ATOM 5819 O O . GLN A 1 23 ? 5.828 -2.847 -3.913 1.00 0.00 23 GLN A O 10
ATOM 5833 N N . ARG A 1 24 ? 7.341 -4.188 -4.766 1.00 0.00 24 ARG A N 10
ATOM 5834 C CA . ARG A 1 24 ? 7.554 -3.276 -5.931 1.00 0.00 24 ARG A CA 10
ATOM 5835 C C . ARG A 1 24 ? 6.215 -2.840 -6.536 1.00 0.00 24 ARG A C 10
ATOM 5836 O O . ARG A 1 24 ? 6.108 -1.789 -7.134 1.00 0.00 24 ARG A O 10
ATOM 5857 N N . LEU A 1 25 ? 5.198 -3.644 -6.396 1.00 0.00 25 LEU A N 10
ATOM 5858 C CA . LEU A 1 25 ? 3.874 -3.280 -6.977 1.00 0.00 25 LEU A CA 10
ATOM 5859 C C . LEU A 1 25 ? 2.969 -2.643 -5.916 1.00 0.00 25 LEU A C 10
ATOM 5860 O O . LEU A 1 25 ? 2.279 -1.678 -6.177 1.00 0.00 25 LEU A O 10
ATOM 5876 N N . MET A 1 26 ? 2.964 -3.173 -4.725 1.00 0.00 26 MET A N 10
ATOM 5877 C CA . MET A 1 26 ? 2.097 -2.597 -3.655 1.00 0.00 26 MET A CA 10
ATOM 5878 C C . MET A 1 26 ? 2.341 -1.092 -3.515 1.00 0.00 26 MET A C 10
ATOM 5879 O O . MET A 1 26 ? 1.417 -0.306 -3.444 1.00 0.00 26 MET A O 10
ATOM 5893 N N . LYS A 1 27 ? 3.579 -0.686 -3.465 1.00 0.00 27 LYS A N 10
ATOM 5894 C CA . LYS A 1 27 ? 3.885 0.766 -3.320 1.00 0.00 27 LYS A CA 10
ATOM 5895 C C . LYS A 1 27 ? 3.083 1.593 -4.332 1.00 0.00 27 LYS A C 10
ATOM 5896 O O . LYS A 1 27 ? 2.792 2.750 -4.105 1.00 0.00 27 LYS A O 10
ATOM 5915 N N . ARG A 1 28 ? 2.730 1.015 -5.448 1.00 0.00 28 ARG A N 10
ATOM 5916 C CA . ARG A 1 28 ? 1.957 1.779 -6.471 1.00 0.00 28 ARG A CA 10
ATOM 5917 C C . ARG A 1 28 ? 0.463 1.448 -6.383 1.00 0.00 28 ARG A C 10
ATOM 5918 O O . ARG A 1 28 ? -0.380 2.320 -6.461 1.00 0.00 28 ARG A O 10
ATOM 5939 N N . LEU A 1 29 ? 0.127 0.196 -6.241 1.00 0.00 29 LEU A N 10
ATOM 5940 C CA . LEU A 1 29 ? -1.314 -0.183 -6.170 1.00 0.00 29 LEU A CA 10
ATOM 5941 C C . LEU A 1 29 ? -1.857 -0.044 -4.744 1.00 0.00 29 LEU A C 10
ATOM 5942 O O . LEU A 1 29 ? -2.893 0.552 -4.524 1.00 0.00 29 LEU A O 10
ATOM 5958 N N . CYS A 1 30 ? -1.189 -0.603 -3.772 1.00 0.00 30 CYS A N 10
ATOM 5959 C CA . CYS A 1 30 ? -1.709 -0.505 -2.377 1.00 0.00 30 CYS A CA 10
ATOM 5960 C C . CYS A 1 30 ? -0.600 -0.130 -1.388 1.00 0.00 30 CYS A C 10
ATOM 5961 O O . CYS A 1 30 ? -0.005 -0.992 -0.772 1.00 0.00 30 CYS A O 10
ATOM 5968 N N . PRO A 1 31 ? -0.377 1.149 -1.248 1.00 0.00 31 PRO A N 10
ATOM 5969 C CA . PRO A 1 31 ? 0.649 1.639 -0.301 1.00 0.00 31 PRO A CA 10
ATOM 5970 C C . PRO A 1 31 ? 0.084 1.626 1.124 1.00 0.00 31 PRO A C 10
ATOM 5971 O O . PRO A 1 31 ? 0.805 1.497 2.093 1.00 0.00 31 PRO A O 10
ATOM 5982 N N . ARG A 1 32 ? -1.210 1.760 1.245 1.00 0.00 32 ARG A N 10
ATOM 5983 C CA . ARG A 1 32 ? -1.854 1.762 2.591 1.00 0.00 32 ARG A CA 10
ATOM 5984 C C . ARG A 1 32 ? -1.723 0.385 3.249 1.00 0.00 32 ARG A C 10
ATOM 5985 O O . ARG A 1 32 ? -1.861 0.244 4.449 1.00 0.00 32 ARG A O 10
ATOM 6006 N N . SER A 1 33 ? -1.468 -0.632 2.473 1.00 0.00 33 SER A N 10
ATOM 6007 C CA . SER A 1 33 ? -1.340 -2.001 3.051 1.00 0.00 33 SER A CA 10
ATOM 6008 C C . SER A 1 33 ? -0.188 -2.060 4.061 1.00 0.00 33 SER A C 10
ATOM 6009 O O . SER A 1 33 ? -0.403 -2.191 5.250 1.00 0.00 33 SER A O 10
ATOM 6017 N N . CYS A 1 34 ? 1.032 -1.975 3.602 1.00 0.00 34 CYS A N 10
ATOM 6018 C CA . CYS A 1 34 ? 2.183 -2.037 4.548 1.00 0.00 34 CYS A CA 10
ATOM 6019 C C . CYS A 1 34 ? 2.675 -0.629 4.891 1.00 0.00 34 CYS A C 10
ATOM 6020 O O . CYS A 1 34 ? 3.858 -0.389 5.028 1.00 0.00 34 CYS A O 10
ATOM 6027 N N . ASP A 1 35 ? 1.774 0.301 5.047 1.00 0.00 35 ASP A N 10
ATOM 6028 C CA . ASP A 1 35 ? 2.186 1.690 5.397 1.00 0.00 35 ASP A CA 10
ATOM 6029 C C . ASP A 1 35 ? 3.257 2.206 4.431 1.00 0.00 35 ASP A C 10
ATOM 6030 O O . ASP A 1 35 ? 4.104 2.996 4.800 1.00 0.00 35 ASP A O 10
ATOM 6039 N N . PHE A 1 36 ? 3.228 1.782 3.196 1.00 0.00 36 PHE A N 10
ATOM 6040 C CA . PHE A 1 36 ? 4.249 2.275 2.225 1.00 0.00 36 PHE A CA 10
ATOM 6041 C C . PHE A 1 36 ? 4.372 3.796 2.334 1.00 0.00 36 PHE A C 10
ATOM 6042 O O . PHE A 1 36 ? 5.389 4.373 2.005 1.00 0.00 36 PHE A O 10
ATOM 6059 N N . CYS A 1 37 ? 3.339 4.448 2.792 1.00 0.00 37 CYS A N 10
ATOM 6060 C CA . CYS A 1 37 ? 3.388 5.932 2.921 1.00 0.00 37 CYS A CA 10
ATOM 6061 C C . CYS A 1 37 ? 3.992 6.330 4.271 1.00 0.00 37 CYS A C 10
ATOM 6062 O O . CYS A 1 37 ? 4.496 7.423 4.430 1.00 0.00 37 CYS A O 10
ATOM 6071 N N . TYR A 1 1 ? 4.027 12.035 -1.662 1.00 0.00 1 TYR A N 11
ATOM 6072 C CA . TYR A 1 1 ? 2.770 12.838 -1.638 1.00 0.00 1 TYR A CA 11
ATOM 6073 C C . TYR A 1 1 ? 1.576 11.963 -2.027 1.00 0.00 1 TYR A C 11
ATOM 6074 O O . TYR A 1 1 ? 0.567 11.935 -1.350 1.00 0.00 1 TYR A O 11
ATOM 6092 N N . GLY A 1 2 ? 1.684 11.244 -3.111 1.00 0.00 2 GLY A N 11
ATOM 6093 C CA . GLY A 1 2 ? 0.556 10.370 -3.541 1.00 0.00 2 GLY A CA 11
ATOM 6094 C C . GLY A 1 2 ? 0.693 8.999 -2.879 1.00 0.00 2 GLY A C 11
ATOM 6095 O O . GLY A 1 2 ? 1.401 8.134 -3.357 1.00 0.00 2 GLY A O 11
ATOM 6099 N N . CYS A 1 3 ? 0.021 8.792 -1.779 1.00 0.00 3 CYS A N 11
ATOM 6100 C CA . CYS A 1 3 ? 0.115 7.478 -1.084 1.00 0.00 3 CYS A CA 11
ATOM 6101 C C . CYS A 1 3 ? -1.285 6.906 -0.843 1.00 0.00 3 CYS A C 11
ATOM 6102 O O . CYS A 1 3 ? -1.955 7.262 0.106 1.00 0.00 3 CYS A O 11
ATOM 6109 N N . LEU A 1 4 ? -1.731 6.021 -1.692 1.00 0.00 4 LEU A N 11
ATOM 6110 C CA . LEU A 1 4 ? -3.086 5.426 -1.506 1.00 0.00 4 LEU A CA 11
ATOM 6111 C C . LEU A 1 4 ? -3.237 4.170 -2.364 1.00 0.00 4 LEU A C 11
ATOM 6112 O O . LEU A 1 4 ? -2.437 3.902 -3.239 1.00 0.00 4 LEU A O 11
ATOM 6128 N N . ASP A 1 5 ? -4.258 3.400 -2.118 1.00 0.00 5 ASP A N 11
ATOM 6129 C CA . ASP A 1 5 ? -4.468 2.159 -2.912 1.00 0.00 5 ASP A CA 11
ATOM 6130 C C . ASP A 1 5 ? -5.532 2.401 -3.987 1.00 0.00 5 ASP A C 11
ATOM 6131 O O . ASP A 1 5 ? -6.044 3.494 -4.127 1.00 0.00 5 ASP A O 11
ATOM 6140 N N . ARG A 1 6 ? -5.866 1.397 -4.751 1.00 0.00 6 ARG A N 11
ATOM 6141 C CA . ARG A 1 6 ? -6.895 1.597 -5.817 1.00 0.00 6 ARG A CA 11
ATOM 6142 C C . ARG A 1 6 ? -7.870 0.417 -5.864 1.00 0.00 6 ARG A C 11
ATOM 6143 O O . ARG A 1 6 ? -8.635 0.271 -6.797 1.00 0.00 6 ARG A O 11
ATOM 6164 N N . ILE A 1 7 ? -7.858 -0.424 -4.867 1.00 0.00 7 ILE A N 11
ATOM 6165 C CA . ILE A 1 7 ? -8.793 -1.586 -4.863 1.00 0.00 7 ILE A CA 11
ATOM 6166 C C . ILE A 1 7 ? -8.971 -2.116 -3.439 1.00 0.00 7 ILE A C 11
ATOM 6167 O O . ILE A 1 7 ? -8.208 -1.800 -2.548 1.00 0.00 7 ILE A O 11
ATOM 6183 N N . PHE A 1 8 ? -9.972 -2.922 -3.218 1.00 0.00 8 PHE A N 11
ATOM 6184 C CA . PHE A 1 8 ? -10.195 -3.475 -1.852 1.00 0.00 8 PHE A CA 11
ATOM 6185 C C . PHE A 1 8 ? -9.547 -4.857 -1.737 1.00 0.00 8 PHE A C 11
ATOM 6186 O O . PHE A 1 8 ? -10.121 -5.779 -1.192 1.00 0.00 8 PHE A O 11
ATOM 6203 N N . VAL A 1 9 ? -8.355 -5.006 -2.249 1.00 0.00 9 VAL A N 11
ATOM 6204 C CA . VAL A 1 9 ? -7.669 -6.327 -2.173 1.00 0.00 9 VAL A CA 11
ATOM 6205 C C . VAL A 1 9 ? -6.252 -6.147 -1.605 1.00 0.00 9 VAL A C 11
ATOM 6206 O O . VAL A 1 9 ? -5.437 -7.048 -1.649 1.00 0.00 9 VAL A O 11
ATOM 6219 N N . CYS A 1 10 ? -5.954 -4.994 -1.066 1.00 0.00 10 CYS A N 11
ATOM 6220 C CA . CYS A 1 10 ? -4.592 -4.774 -0.493 1.00 0.00 10 CYS A CA 11
ATOM 6221 C C . CYS A 1 10 ? -4.379 -5.701 0.706 1.00 0.00 10 CYS A C 11
ATOM 6222 O O . CYS A 1 10 ? -3.458 -6.492 0.736 1.00 0.00 10 CYS A O 11
ATOM 6229 N N . THR A 1 11 ? -5.226 -5.609 1.694 1.00 0.00 11 THR A N 11
ATOM 6230 C CA . THR A 1 11 ? -5.072 -6.485 2.890 1.00 0.00 11 THR A CA 11
ATOM 6231 C C . THR A 1 11 ? -4.836 -7.932 2.455 1.00 0.00 11 THR A C 11
ATOM 6232 O O . THR A 1 11 ? -3.876 -8.561 2.852 1.00 0.00 11 THR A O 11
ATOM 6243 N N . SER A 1 12 ? -5.705 -8.465 1.639 1.00 0.00 12 SER A N 11
ATOM 6244 C CA . SER A 1 12 ? -5.528 -9.872 1.180 1.00 0.00 12 SER A CA 11
ATOM 6245 C C . SER A 1 12 ? -4.100 -10.081 0.668 1.00 0.00 12 SER A C 11
ATOM 6246 O O . SER A 1 12 ? -3.489 -11.106 0.902 1.00 0.00 12 SER A O 11
ATOM 6254 N N . TRP A 1 13 ? -3.561 -9.116 -0.027 1.00 0.00 13 TRP A N 11
ATOM 6255 C CA . TRP A 1 13 ? -2.170 -9.261 -0.547 1.00 0.00 13 TRP A CA 11
ATOM 6256 C C . TRP A 1 13 ? -1.178 -9.268 0.617 1.00 0.00 13 TRP A C 11
ATOM 6257 O O . TRP A 1 13 ? -0.266 -10.070 0.667 1.00 0.00 13 TRP A O 11
ATOM 6278 N N . ALA A 1 14 ? -1.351 -8.380 1.557 1.00 0.00 14 ALA A N 11
ATOM 6279 C CA . ALA A 1 14 ? -0.422 -8.335 2.721 1.00 0.00 14 ALA A CA 11
ATOM 6280 C C . ALA A 1 14 ? -0.250 -9.737 3.316 1.00 0.00 14 ALA A C 11
ATOM 6281 O O . ALA A 1 14 ? 0.842 -10.152 3.648 1.00 0.00 14 ALA A O 11
ATOM 6288 N N . ARG A 1 15 ? -1.323 -10.466 3.455 1.00 0.00 15 ARG A N 11
ATOM 6289 C CA . ARG A 1 15 ? -1.226 -11.840 4.029 1.00 0.00 15 ARG A CA 11
ATOM 6290 C C . ARG A 1 15 ? -0.837 -12.843 2.939 1.00 0.00 15 ARG A C 11
ATOM 6291 O O . ARG A 1 15 ? -0.464 -13.966 3.218 1.00 0.00 15 ARG A O 11
ATOM 6312 N N . LYS A 1 16 ? -0.923 -12.446 1.700 1.00 0.00 16 LYS A N 11
ATOM 6313 C CA . LYS A 1 16 ? -0.562 -13.372 0.589 1.00 0.00 16 LYS A CA 11
ATOM 6314 C C . LYS A 1 16 ? 0.929 -13.237 0.256 1.00 0.00 16 LYS A C 11
ATOM 6315 O O . LYS A 1 16 ? 1.412 -13.787 -0.713 1.00 0.00 16 LYS A O 11
ATOM 6334 N N . GLY A 1 17 ? 1.662 -12.507 1.053 1.00 0.00 17 GLY A N 11
ATOM 6335 C CA . GLY A 1 17 ? 3.117 -12.334 0.777 1.00 0.00 17 GLY A CA 11
ATOM 6336 C C . GLY A 1 17 ? 3.279 -11.406 -0.425 1.00 0.00 17 GLY A C 11
ATOM 6337 O O . GLY A 1 17 ? 4.044 -11.668 -1.332 1.00 0.00 17 GLY A O 11
ATOM 6341 N N . PHE A 1 18 ? 2.546 -10.329 -0.439 1.00 0.00 18 PHE A N 11
ATOM 6342 C CA . PHE A 1 18 ? 2.626 -9.378 -1.582 1.00 0.00 18 PHE A CA 11
ATOM 6343 C C . PHE A 1 18 ? 3.321 -8.085 -1.159 1.00 0.00 18 PHE A C 11
ATOM 6344 O O . PHE A 1 18 ? 3.905 -7.389 -1.967 1.00 0.00 18 PHE A O 11
ATOM 6361 N N . CYS A 1 19 ? 3.241 -7.745 0.095 1.00 0.00 19 CYS A N 11
ATOM 6362 C CA . CYS A 1 19 ? 3.873 -6.481 0.564 1.00 0.00 19 CYS A CA 11
ATOM 6363 C C . CYS A 1 19 ? 5.380 -6.659 0.774 1.00 0.00 19 CYS A C 11
ATOM 6364 O O . CYS A 1 19 ? 6.125 -5.698 0.805 1.00 0.00 19 CYS A O 11
ATOM 6371 N N . ASP A 1 20 ? 5.840 -7.870 0.925 1.00 0.00 20 ASP A N 11
ATOM 6372 C CA . ASP A 1 20 ? 7.301 -8.083 1.140 1.00 0.00 20 ASP A CA 11
ATOM 6373 C C . ASP A 1 20 ? 7.917 -8.822 -0.051 1.00 0.00 20 ASP A C 11
ATOM 6374 O O . ASP A 1 20 ? 9.078 -8.649 -0.366 1.00 0.00 20 ASP A O 11
ATOM 6383 N N . VAL A 1 21 ? 7.153 -9.641 -0.718 1.00 0.00 21 VAL A N 11
ATOM 6384 C CA . VAL A 1 21 ? 7.704 -10.384 -1.888 1.00 0.00 21 VAL A CA 11
ATOM 6385 C C . VAL A 1 21 ? 7.424 -9.597 -3.178 1.00 0.00 21 VAL A C 11
ATOM 6386 O O . VAL A 1 21 ? 8.286 -9.437 -4.020 1.00 0.00 21 VAL A O 11
ATOM 6399 N N . ARG A 1 22 ? 6.224 -9.111 -3.334 1.00 0.00 22 ARG A N 11
ATOM 6400 C CA . ARG A 1 22 ? 5.878 -8.339 -4.564 1.00 0.00 22 ARG A CA 11
ATOM 6401 C C . ARG A 1 22 ? 6.031 -6.834 -4.319 1.00 0.00 22 ARG A C 11
ATOM 6402 O O . ARG A 1 22 ? 5.756 -6.037 -5.189 1.00 0.00 22 ARG A O 11
ATOM 6423 N N . GLN A 1 23 ? 6.453 -6.457 -3.136 1.00 0.00 23 GLN A N 11
ATOM 6424 C CA . GLN A 1 23 ? 6.629 -5.002 -2.782 1.00 0.00 23 GLN A CA 11
ATOM 6425 C C . GLN A 1 23 ? 6.744 -4.104 -4.023 1.00 0.00 23 GLN A C 11
ATOM 6426 O O . GLN A 1 23 ? 6.077 -3.094 -4.128 1.00 0.00 23 GLN A O 11
ATOM 6440 N N . ARG A 1 24 ? 7.584 -4.452 -4.958 1.00 0.00 24 ARG A N 11
ATOM 6441 C CA . ARG A 1 24 ? 7.736 -3.604 -6.178 1.00 0.00 24 ARG A CA 11
ATOM 6442 C C . ARG A 1 24 ? 6.368 -3.221 -6.762 1.00 0.00 24 ARG A C 11
ATOM 6443 O O . ARG A 1 24 ? 6.217 -2.184 -7.376 1.00 0.00 24 ARG A O 11
ATOM 6464 N N . LEU A 1 25 ? 5.376 -4.053 -6.591 1.00 0.00 25 LEU A N 11
ATOM 6465 C CA . LEU A 1 25 ? 4.030 -3.736 -7.156 1.00 0.00 25 LEU A CA 11
ATOM 6466 C C . LEU A 1 25 ? 3.089 -3.170 -6.086 1.00 0.00 25 LEU A C 11
ATOM 6467 O O . LEU A 1 25 ? 2.234 -2.361 -6.376 1.00 0.00 25 LEU A O 11
ATOM 6483 N N . MET A 1 26 ? 3.223 -3.590 -4.860 1.00 0.00 26 MET A N 11
ATOM 6484 C CA . MET A 1 26 ? 2.309 -3.074 -3.794 1.00 0.00 26 MET A CA 11
ATOM 6485 C C . MET A 1 26 ? 2.728 -1.671 -3.335 1.00 0.00 26 MET A C 11
ATOM 6486 O O . MET A 1 26 ? 2.693 -1.362 -2.159 1.00 0.00 26 MET A O 11
ATOM 6500 N N . LYS A 1 27 ? 3.129 -0.821 -4.237 1.00 0.00 27 LYS A N 11
ATOM 6501 C CA . LYS A 1 27 ? 3.549 0.547 -3.828 1.00 0.00 27 LYS A CA 11
ATOM 6502 C C . LYS A 1 27 ? 2.574 1.613 -4.342 1.00 0.00 27 LYS A C 11
ATOM 6503 O O . LYS A 1 27 ? 2.262 2.563 -3.651 1.00 0.00 27 LYS A O 11
ATOM 6522 N N . ARG A 1 28 ? 2.124 1.491 -5.562 1.00 0.00 28 ARG A N 11
ATOM 6523 C CA . ARG A 1 28 ? 1.210 2.532 -6.127 1.00 0.00 28 ARG A CA 11
ATOM 6524 C C . ARG A 1 28 ? -0.261 2.099 -6.115 1.00 0.00 28 ARG A C 11
ATOM 6525 O O . ARG A 1 28 ? -1.147 2.915 -6.272 1.00 0.00 28 ARG A O 11
ATOM 6546 N N . LEU A 1 29 ? -0.538 0.836 -5.972 1.00 0.00 29 LEU A N 11
ATOM 6547 C CA . LEU A 1 29 ? -1.971 0.399 -6.003 1.00 0.00 29 LEU A CA 11
ATOM 6548 C C . LEU A 1 29 ? -2.498 -0.007 -4.618 1.00 0.00 29 LEU A C 11
ATOM 6549 O O . LEU A 1 29 ? -3.690 -0.003 -4.388 1.00 0.00 29 LEU A O 11
ATOM 6565 N N . CYS A 1 30 ? -1.648 -0.368 -3.695 1.00 0.00 30 CYS A N 11
ATOM 6566 C CA . CYS A 1 30 ? -2.166 -0.774 -2.351 1.00 0.00 30 CYS A CA 11
ATOM 6567 C C . CYS A 1 30 ? -1.144 -0.473 -1.246 1.00 0.00 30 CYS A C 11
ATOM 6568 O O . CYS A 1 30 ? -0.812 -1.338 -0.461 1.00 0.00 30 CYS A O 11
ATOM 6575 N N . PRO A 1 31 ? -0.685 0.749 -1.215 1.00 0.00 31 PRO A N 11
ATOM 6576 C CA . PRO A 1 31 ? 0.298 1.163 -0.188 1.00 0.00 31 PRO A CA 11
ATOM 6577 C C . PRO A 1 31 ? -0.408 1.466 1.141 1.00 0.00 31 PRO A C 11
ATOM 6578 O O . PRO A 1 31 ? 0.224 1.738 2.143 1.00 0.00 31 PRO A O 11
ATOM 6589 N N . ARG A 1 32 ? -1.714 1.435 1.153 1.00 0.00 32 ARG A N 11
ATOM 6590 C CA . ARG A 1 32 ? -2.464 1.737 2.410 1.00 0.00 32 ARG A CA 11
ATOM 6591 C C . ARG A 1 32 ? -2.427 0.547 3.373 1.00 0.00 32 ARG A C 11
ATOM 6592 O O . ARG A 1 32 ? -2.185 0.699 4.554 1.00 0.00 32 ARG A O 11
ATOM 6613 N N . SER A 1 33 ? -2.683 -0.633 2.884 1.00 0.00 33 SER A N 11
ATOM 6614 C CA . SER A 1 33 ? -2.685 -1.829 3.775 1.00 0.00 33 SER A CA 11
ATOM 6615 C C . SER A 1 33 ? -1.289 -2.097 4.350 1.00 0.00 33 SER A C 11
ATOM 6616 O O . SER A 1 33 ? -1.144 -2.776 5.347 1.00 0.00 33 SER A O 11
ATOM 6624 N N . CYS A 1 34 ? -0.260 -1.591 3.728 1.00 0.00 34 CYS A N 11
ATOM 6625 C CA . CYS A 1 34 ? 1.113 -1.852 4.250 1.00 0.00 34 CYS A CA 11
ATOM 6626 C C . CYS A 1 34 ? 1.872 -0.542 4.485 1.00 0.00 34 CYS A C 11
ATOM 6627 O O . CYS A 1 34 ? 2.988 -0.539 4.966 1.00 0.00 34 CYS A O 11
ATOM 6634 N N . ASP A 1 35 ? 1.268 0.571 4.175 1.00 0.00 35 ASP A N 11
ATOM 6635 C CA . ASP A 1 35 ? 1.946 1.880 4.407 1.00 0.00 35 ASP A CA 11
ATOM 6636 C C . ASP A 1 35 ? 3.238 2.000 3.587 1.00 0.00 35 ASP A C 11
ATOM 6637 O O . ASP A 1 35 ? 4.226 2.527 4.058 1.00 0.00 35 ASP A O 11
ATOM 6646 N N . PHE A 1 36 ? 3.245 1.541 2.364 1.00 0.00 36 PHE A N 11
ATOM 6647 C CA . PHE A 1 36 ? 4.487 1.672 1.542 1.00 0.00 36 PHE A CA 11
ATOM 6648 C C . PHE A 1 36 ? 4.987 3.118 1.603 1.00 0.00 36 PHE A C 11
ATOM 6649 O O . PHE A 1 36 ? 6.171 3.380 1.517 1.00 0.00 36 PHE A O 11
ATOM 6666 N N . CYS A 1 37 ? 4.094 4.058 1.749 1.00 0.00 37 CYS A N 11
ATOM 6667 C CA . CYS A 1 37 ? 4.515 5.488 1.815 1.00 0.00 37 CYS A CA 11
ATOM 6668 C C . CYS A 1 37 ? 4.868 5.873 3.256 1.00 0.00 37 CYS A C 11
ATOM 6669 O O . CYS A 1 37 ? 5.721 6.706 3.488 1.00 0.00 37 CYS A O 11
ATOM 6678 N N . TYR A 1 1 ? -0.629 13.104 -0.129 1.00 0.00 1 TYR A N 12
ATOM 6679 C CA . TYR A 1 1 ? 0.001 12.234 0.906 1.00 0.00 1 TYR A CA 12
ATOM 6680 C C . TYR A 1 1 ? 0.796 11.111 0.235 1.00 0.00 1 TYR A C 12
ATOM 6681 O O . TYR A 1 1 ? 1.844 10.714 0.704 1.00 0.00 1 TYR A O 12
ATOM 6699 N N . GLY A 1 2 ? 0.309 10.599 -0.865 1.00 0.00 2 GLY A N 12
ATOM 6700 C CA . GLY A 1 2 ? 1.043 9.507 -1.565 1.00 0.00 2 GLY A CA 12
ATOM 6701 C C . GLY A 1 2 ? 0.516 8.151 -1.096 1.00 0.00 2 GLY A C 12
ATOM 6702 O O . GLY A 1 2 ? 0.617 7.161 -1.795 1.00 0.00 2 GLY A O 12
ATOM 6706 N N . CYS A 1 3 ? -0.042 8.094 0.082 1.00 0.00 3 CYS A N 12
ATOM 6707 C CA . CYS A 1 3 ? -0.570 6.796 0.594 1.00 0.00 3 CYS A CA 12
ATOM 6708 C C . CYS A 1 3 ? -1.993 6.560 0.085 1.00 0.00 3 CYS A C 12
ATOM 6709 O O . CYS A 1 3 ? -2.963 6.870 0.748 1.00 0.00 3 CYS A O 12
ATOM 6716 N N . LEU A 1 4 ? -2.123 6.006 -1.091 1.00 0.00 4 LEU A N 12
ATOM 6717 C CA . LEU A 1 4 ? -3.479 5.740 -1.648 1.00 0.00 4 LEU A CA 12
ATOM 6718 C C . LEU A 1 4 ? -3.438 4.490 -2.538 1.00 0.00 4 LEU A C 12
ATOM 6719 O O . LEU A 1 4 ? -2.576 4.337 -3.381 1.00 0.00 4 LEU A O 12
ATOM 6735 N N . ASP A 1 5 ? -4.357 3.588 -2.338 1.00 0.00 5 ASP A N 12
ATOM 6736 C CA . ASP A 1 5 ? -4.373 2.341 -3.154 1.00 0.00 5 ASP A CA 12
ATOM 6737 C C . ASP A 1 5 ? -5.191 2.548 -4.429 1.00 0.00 5 ASP A C 12
ATOM 6738 O O . ASP A 1 5 ? -5.806 3.577 -4.624 1.00 0.00 5 ASP A O 12
ATOM 6747 N N . ARG A 1 6 ? -5.203 1.577 -5.300 1.00 0.00 6 ARG A N 12
ATOM 6748 C CA . ARG A 1 6 ? -5.985 1.728 -6.561 1.00 0.00 6 ARG A CA 12
ATOM 6749 C C . ARG A 1 6 ? -6.959 0.558 -6.724 1.00 0.00 6 ARG A C 12
ATOM 6750 O O . ARG A 1 6 ? -7.540 0.362 -7.773 1.00 0.00 6 ARG A O 12
ATOM 6771 N N . ILE A 1 7 ? -7.149 -0.213 -5.690 1.00 0.00 7 ILE A N 12
ATOM 6772 C CA . ILE A 1 7 ? -8.093 -1.364 -5.779 1.00 0.00 7 ILE A CA 12
ATOM 6773 C C . ILE A 1 7 ? -8.662 -1.680 -4.391 1.00 0.00 7 ILE A C 12
ATOM 6774 O O . ILE A 1 7 ? -8.609 -0.865 -3.493 1.00 0.00 7 ILE A O 12
ATOM 6790 N N . PHE A 1 8 ? -9.205 -2.852 -4.206 1.00 0.00 8 PHE A N 12
ATOM 6791 C CA . PHE A 1 8 ? -9.771 -3.200 -2.870 1.00 0.00 8 PHE A CA 12
ATOM 6792 C C . PHE A 1 8 ? -9.254 -4.566 -2.413 1.00 0.00 8 PHE A C 12
ATOM 6793 O O . PHE A 1 8 ? -10.003 -5.400 -1.944 1.00 0.00 8 PHE A O 12
ATOM 6810 N N . VAL A 1 9 ? -7.977 -4.796 -2.539 1.00 0.00 9 VAL A N 12
ATOM 6811 C CA . VAL A 1 9 ? -7.411 -6.103 -2.105 1.00 0.00 9 VAL A CA 12
ATOM 6812 C C . VAL A 1 9 ? -6.007 -5.899 -1.533 1.00 0.00 9 VAL A C 12
ATOM 6813 O O . VAL A 1 9 ? -5.132 -6.728 -1.693 1.00 0.00 9 VAL A O 12
ATOM 6826 N N . CYS A 1 10 ? -5.789 -4.804 -0.857 1.00 0.00 10 CYS A N 12
ATOM 6827 C CA . CYS A 1 10 ? -4.444 -4.550 -0.264 1.00 0.00 10 CYS A CA 12
ATOM 6828 C C . CYS A 1 10 ? -4.288 -5.387 1.006 1.00 0.00 10 CYS A C 12
ATOM 6829 O O . CYS A 1 10 ? -3.306 -6.078 1.196 1.00 0.00 10 CYS A O 12
ATOM 6836 N N . THR A 1 11 ? -5.260 -5.329 1.874 1.00 0.00 11 THR A N 12
ATOM 6837 C CA . THR A 1 11 ? -5.191 -6.119 3.136 1.00 0.00 11 THR A CA 12
ATOM 6838 C C . THR A 1 11 ? -5.011 -7.606 2.819 1.00 0.00 11 THR A C 12
ATOM 6839 O O . THR A 1 11 ? -4.047 -8.224 3.222 1.00 0.00 11 THR A O 12
ATOM 6850 N N . SER A 1 12 ? -5.931 -8.184 2.096 1.00 0.00 12 SER A N 12
ATOM 6851 C CA . SER A 1 12 ? -5.807 -9.631 1.754 1.00 0.00 12 SER A CA 12
ATOM 6852 C C . SER A 1 12 ? -4.411 -9.917 1.198 1.00 0.00 12 SER A C 12
ATOM 6853 O O . SER A 1 12 ? -3.806 -10.929 1.495 1.00 0.00 12 SER A O 12
ATOM 6861 N N . TRP A 1 13 ? -3.895 -9.031 0.394 1.00 0.00 13 TRP A N 12
ATOM 6862 C CA . TRP A 1 13 ? -2.537 -9.241 -0.185 1.00 0.00 13 TRP A CA 12
ATOM 6863 C C . TRP A 1 13 ? -1.485 -9.279 0.929 1.00 0.00 13 TRP A C 12
ATOM 6864 O O . TRP A 1 13 ? -0.622 -10.132 0.952 1.00 0.00 13 TRP A O 12
ATOM 6885 N N . ALA A 1 14 ? -1.551 -8.356 1.849 1.00 0.00 14 ALA A N 12
ATOM 6886 C CA . ALA A 1 14 ? -0.553 -8.333 2.959 1.00 0.00 14 ALA A CA 12
ATOM 6887 C C . ALA A 1 14 ? -0.639 -9.616 3.790 1.00 0.00 14 ALA A C 12
ATOM 6888 O O . ALA A 1 14 ? 0.324 -10.031 4.405 1.00 0.00 14 ALA A O 12
ATOM 6895 N N . ARG A 1 15 ? -1.781 -10.244 3.820 1.00 0.00 15 ARG A N 12
ATOM 6896 C CA . ARG A 1 15 ? -1.918 -11.497 4.618 1.00 0.00 15 ARG A CA 12
ATOM 6897 C C . ARG A 1 15 ? -1.177 -12.649 3.930 1.00 0.00 15 ARG A C 12
ATOM 6898 O O . ARG A 1 15 ? -1.075 -13.738 4.460 1.00 0.00 15 ARG A O 12
ATOM 6919 N N . LYS A 1 16 ? -0.656 -12.417 2.755 1.00 0.00 16 LYS A N 12
ATOM 6920 C CA . LYS A 1 16 ? 0.079 -13.499 2.038 1.00 0.00 16 LYS A CA 12
ATOM 6921 C C . LYS A 1 16 ? 1.541 -13.092 1.821 1.00 0.00 16 LYS A C 12
ATOM 6922 O O . LYS A 1 16 ? 2.392 -13.920 1.566 1.00 0.00 16 LYS A O 12
ATOM 6941 N N . GLY A 1 17 ? 1.837 -11.824 1.920 1.00 0.00 17 GLY A N 12
ATOM 6942 C CA . GLY A 1 17 ? 3.243 -11.367 1.720 1.00 0.00 17 GLY A CA 12
ATOM 6943 C C . GLY A 1 17 ? 3.337 -10.546 0.430 1.00 0.00 17 GLY A C 12
ATOM 6944 O O . GLY A 1 17 ? 4.407 -10.160 0.007 1.00 0.00 17 GLY A O 12
ATOM 6948 N N . PHE A 1 18 ? 2.223 -10.277 -0.196 1.00 0.00 18 PHE A N 12
ATOM 6949 C CA . PHE A 1 18 ? 2.246 -9.482 -1.459 1.00 0.00 18 PHE A CA 12
ATOM 6950 C C . PHE A 1 18 ? 3.073 -8.207 -1.278 1.00 0.00 18 PHE A C 12
ATOM 6951 O O . PHE A 1 18 ? 3.875 -7.853 -2.119 1.00 0.00 18 PHE A O 12
ATOM 6968 N N . CYS A 1 19 ? 2.886 -7.512 -0.187 1.00 0.00 19 CYS A N 12
ATOM 6969 C CA . CYS A 1 19 ? 3.669 -6.263 0.040 1.00 0.00 19 CYS A CA 12
ATOM 6970 C C . CYS A 1 19 ? 5.089 -6.608 0.508 1.00 0.00 19 CYS A C 12
ATOM 6971 O O . CYS A 1 19 ? 5.866 -5.742 0.857 1.00 0.00 19 CYS A O 12
ATOM 6978 N N . ASP A 1 20 ? 5.429 -7.869 0.508 1.00 0.00 20 ASP A N 12
ATOM 6979 C CA . ASP A 1 20 ? 6.796 -8.283 0.931 1.00 0.00 20 ASP A CA 12
ATOM 6980 C C . ASP A 1 20 ? 7.457 -9.080 -0.201 1.00 0.00 20 ASP A C 12
ATOM 6981 O O . ASP A 1 20 ? 8.657 -9.043 -0.384 1.00 0.00 20 ASP A O 12
ATOM 6990 N N . VAL A 1 21 ? 6.671 -9.788 -0.968 1.00 0.00 21 VAL A N 12
ATOM 6991 C CA . VAL A 1 21 ? 7.231 -10.581 -2.101 1.00 0.00 21 VAL A CA 12
ATOM 6992 C C . VAL A 1 21 ? 7.150 -9.758 -3.390 1.00 0.00 21 VAL A C 12
ATOM 6993 O O . VAL A 1 21 ? 8.147 -9.451 -4.013 1.00 0.00 21 VAL A O 12
ATOM 7006 N N . ARG A 1 22 ? 5.962 -9.389 -3.785 1.00 0.00 22 ARG A N 12
ATOM 7007 C CA . ARG A 1 22 ? 5.795 -8.574 -5.022 1.00 0.00 22 ARG A CA 12
ATOM 7008 C C . ARG A 1 22 ? 5.775 -7.082 -4.662 1.00 0.00 22 ARG A C 12
ATOM 7009 O O . ARG A 1 22 ? 5.585 -6.240 -5.511 1.00 0.00 22 ARG A O 12
ATOM 7030 N N . GLN A 1 23 ? 5.950 -6.777 -3.397 1.00 0.00 23 GLN A N 12
ATOM 7031 C CA . GLN A 1 23 ? 5.937 -5.360 -2.900 1.00 0.00 23 GLN A CA 12
ATOM 7032 C C . GLN A 1 23 ? 6.222 -4.325 -4.001 1.00 0.00 23 GLN A C 12
ATOM 7033 O O . GLN A 1 23 ? 5.588 -3.290 -4.055 1.00 0.00 23 GLN A O 12
ATOM 7047 N N . ARG A 1 24 ? 7.163 -4.573 -4.872 1.00 0.00 24 ARG A N 12
ATOM 7048 C CA . ARG A 1 24 ? 7.456 -3.571 -5.940 1.00 0.00 24 ARG A CA 12
ATOM 7049 C C . ARG A 1 24 ? 6.192 -3.275 -6.759 1.00 0.00 24 ARG A C 12
ATOM 7050 O O . ARG A 1 24 ? 6.131 -2.311 -7.497 1.00 0.00 24 ARG A O 12
ATOM 7071 N N . LEU A 1 25 ? 5.186 -4.096 -6.631 1.00 0.00 25 LEU A N 12
ATOM 7072 C CA . LEU A 1 25 ? 3.927 -3.866 -7.395 1.00 0.00 25 LEU A CA 12
ATOM 7073 C C . LEU A 1 25 ? 2.890 -3.165 -6.510 1.00 0.00 25 LEU A C 12
ATOM 7074 O O . LEU A 1 25 ? 2.298 -2.177 -6.897 1.00 0.00 25 LEU A O 12
ATOM 7090 N N . MET A 1 26 ? 2.670 -3.662 -5.321 1.00 0.00 26 MET A N 12
ATOM 7091 C CA . MET A 1 26 ? 1.677 -3.015 -4.412 1.00 0.00 26 MET A CA 12
ATOM 7092 C C . MET A 1 26 ? 2.092 -1.570 -4.130 1.00 0.00 26 MET A C 12
ATOM 7093 O O . MET A 1 26 ? 1.322 -0.777 -3.625 1.00 0.00 26 MET A O 12
ATOM 7107 N N . LYS A 1 27 ? 3.308 -1.222 -4.452 1.00 0.00 27 LYS A N 12
ATOM 7108 C CA . LYS A 1 27 ? 3.778 0.170 -4.205 1.00 0.00 27 LYS A CA 12
ATOM 7109 C C . LYS A 1 27 ? 2.732 1.177 -4.699 1.00 0.00 27 LYS A C 12
ATOM 7110 O O . LYS A 1 27 ? 2.264 2.016 -3.956 1.00 0.00 27 LYS A O 12
ATOM 7129 N N . ARG A 1 28 ? 2.365 1.098 -5.949 1.00 0.00 28 ARG A N 12
ATOM 7130 C CA . ARG A 1 28 ? 1.352 2.048 -6.495 1.00 0.00 28 ARG A CA 12
ATOM 7131 C C . ARG A 1 28 ? -0.034 1.395 -6.514 1.00 0.00 28 ARG A C 12
ATOM 7132 O O . ARG A 1 28 ? -1.037 2.049 -6.724 1.00 0.00 28 ARG A O 12
ATOM 7153 N N . LEU A 1 29 ? -0.096 0.108 -6.307 1.00 0.00 29 LEU A N 12
ATOM 7154 C CA . LEU A 1 29 ? -1.413 -0.594 -6.323 1.00 0.00 29 LEU A CA 12
ATOM 7155 C C . LEU A 1 29 ? -2.078 -0.547 -4.942 1.00 0.00 29 LEU A C 12
ATOM 7156 O O . LEU A 1 29 ? -3.279 -0.398 -4.828 1.00 0.00 29 LEU A O 12
ATOM 7172 N N . CYS A 1 30 ? -1.315 -0.696 -3.895 1.00 0.00 30 CYS A N 12
ATOM 7173 C CA . CYS A 1 30 ? -1.919 -0.685 -2.528 1.00 0.00 30 CYS A CA 12
ATOM 7174 C C . CYS A 1 30 ? -0.872 -0.293 -1.477 1.00 0.00 30 CYS A C 12
ATOM 7175 O O . CYS A 1 30 ? -0.415 -1.125 -0.719 1.00 0.00 30 CYS A O 12
ATOM 7182 N N . PRO A 1 31 ? -0.527 0.968 -1.469 1.00 0.00 31 PRO A N 12
ATOM 7183 C CA . PRO A 1 31 ? 0.474 1.478 -0.506 1.00 0.00 31 PRO A CA 12
ATOM 7184 C C . PRO A 1 31 ? -0.173 1.750 0.858 1.00 0.00 31 PRO A C 12
ATOM 7185 O O . PRO A 1 31 ? 0.494 2.096 1.813 1.00 0.00 31 PRO A O 12
ATOM 7196 N N . ARG A 1 32 ? -1.468 1.606 0.956 1.00 0.00 32 ARG A N 12
ATOM 7197 C CA . ARG A 1 32 ? -2.155 1.869 2.257 1.00 0.00 32 ARG A CA 12
ATOM 7198 C C . ARG A 1 32 ? -1.993 0.678 3.206 1.00 0.00 32 ARG A C 12
ATOM 7199 O O . ARG A 1 32 ? -2.037 0.822 4.412 1.00 0.00 32 ARG A O 12
ATOM 7220 N N . SER A 1 33 ? -1.821 -0.497 2.671 1.00 0.00 33 SER A N 12
ATOM 7221 C CA . SER A 1 33 ? -1.674 -1.698 3.543 1.00 0.00 33 SER A CA 12
ATOM 7222 C C . SER A 1 33 ? -0.257 -1.783 4.123 1.00 0.00 33 SER A C 12
ATOM 7223 O O . SER A 1 33 ? -0.060 -1.693 5.319 1.00 0.00 33 SER A O 12
ATOM 7231 N N . CYS A 1 34 ? 0.727 -1.969 3.287 1.00 0.00 34 CYS A N 12
ATOM 7232 C CA . CYS A 1 34 ? 2.128 -2.077 3.791 1.00 0.00 34 CYS A CA 12
ATOM 7233 C C . CYS A 1 34 ? 2.760 -0.690 3.959 1.00 0.00 34 CYS A C 12
ATOM 7234 O O . CYS A 1 34 ? 3.803 -0.544 4.564 1.00 0.00 34 CYS A O 12
ATOM 7241 N N . ASP A 1 35 ? 2.138 0.328 3.427 1.00 0.00 35 ASP A N 12
ATOM 7242 C CA . ASP A 1 35 ? 2.699 1.707 3.553 1.00 0.00 35 ASP A CA 12
ATOM 7243 C C . ASP A 1 35 ? 3.940 1.863 2.672 1.00 0.00 35 ASP A C 12
ATOM 7244 O O . ASP A 1 35 ? 5.045 2.006 3.159 1.00 0.00 35 ASP A O 12
ATOM 7253 N N . PHE A 1 36 ? 3.765 1.853 1.381 1.00 0.00 36 PHE A N 12
ATOM 7254 C CA . PHE A 1 36 ? 4.933 2.019 0.471 1.00 0.00 36 PHE A CA 12
ATOM 7255 C C . PHE A 1 36 ? 5.276 3.505 0.341 1.00 0.00 36 PHE A C 12
ATOM 7256 O O . PHE A 1 36 ? 6.123 3.890 -0.440 1.00 0.00 36 PHE A O 12
ATOM 7273 N N . CYS A 1 37 ? 4.625 4.342 1.103 1.00 0.00 37 CYS A N 12
ATOM 7274 C CA . CYS A 1 37 ? 4.915 5.802 1.022 1.00 0.00 37 CYS A CA 12
ATOM 7275 C C . CYS A 1 37 ? 6.360 6.078 1.443 1.00 0.00 37 CYS A C 12
ATOM 7276 O O . CYS A 1 37 ? 6.633 6.355 2.594 1.00 0.00 37 CYS A O 12
ATOM 7285 N N . TYR A 1 1 ? 4.017 12.980 -4.314 1.00 0.00 1 TYR A N 13
ATOM 7286 C CA . TYR A 1 1 ? 3.994 12.459 -2.917 1.00 0.00 1 TYR A CA 13
ATOM 7287 C C . TYR A 1 1 ? 2.620 11.861 -2.600 1.00 0.00 1 TYR A C 13
ATOM 7288 O O . TYR A 1 1 ? 2.469 11.084 -1.678 1.00 0.00 1 TYR A O 13
ATOM 7306 N N . GLY A 1 2 ? 1.618 12.220 -3.355 1.00 0.00 2 GLY A N 13
ATOM 7307 C CA . GLY A 1 2 ? 0.254 11.677 -3.097 1.00 0.00 2 GLY A CA 13
ATOM 7308 C C . GLY A 1 2 ? 0.236 10.173 -3.380 1.00 0.00 2 GLY A C 13
ATOM 7309 O O . GLY A 1 2 ? 0.238 9.744 -4.516 1.00 0.00 2 GLY A O 13
ATOM 7313 N N . CYS A 1 3 ? 0.215 9.370 -2.352 1.00 0.00 3 CYS A N 13
ATOM 7314 C CA . CYS A 1 3 ? 0.193 7.894 -2.560 1.00 0.00 3 CYS A CA 13
ATOM 7315 C C . CYS A 1 3 ? -1.089 7.304 -1.967 1.00 0.00 3 CYS A C 13
ATOM 7316 O O . CYS A 1 3 ? -1.660 7.842 -1.039 1.00 0.00 3 CYS A O 13
ATOM 7323 N N . LEU A 1 4 ? -1.552 6.204 -2.497 1.00 0.00 4 LEU A N 13
ATOM 7324 C CA . LEU A 1 4 ? -2.801 5.592 -1.959 1.00 0.00 4 LEU A CA 13
ATOM 7325 C C . LEU A 1 4 ? -3.076 4.250 -2.636 1.00 0.00 4 LEU A C 13
ATOM 7326 O O . LEU A 1 4 ? -2.404 3.860 -3.571 1.00 0.00 4 LEU A O 13
ATOM 7342 N N . ASP A 1 5 ? -4.062 3.541 -2.165 1.00 0.00 5 ASP A N 13
ATOM 7343 C CA . ASP A 1 5 ? -4.390 2.223 -2.768 1.00 0.00 5 ASP A CA 13
ATOM 7344 C C . ASP A 1 5 ? -5.407 2.397 -3.900 1.00 0.00 5 ASP A C 13
ATOM 7345 O O . ASP A 1 5 ? -6.404 3.076 -3.752 1.00 0.00 5 ASP A O 13
ATOM 7354 N N . ARG A 1 6 ? -5.164 1.788 -5.029 1.00 0.00 6 ARG A N 13
ATOM 7355 C CA . ARG A 1 6 ? -6.119 1.921 -6.166 1.00 0.00 6 ARG A CA 13
ATOM 7356 C C . ARG A 1 6 ? -7.120 0.763 -6.154 1.00 0.00 6 ARG A C 13
ATOM 7357 O O . ARG A 1 6 ? -8.111 0.778 -6.859 1.00 0.00 6 ARG A O 13
ATOM 7378 N N . ILE A 1 7 ? -6.872 -0.239 -5.355 1.00 0.00 7 ILE A N 13
ATOM 7379 C CA . ILE A 1 7 ? -7.816 -1.397 -5.296 1.00 0.00 7 ILE A CA 13
ATOM 7380 C C . ILE A 1 7 ? -8.276 -1.615 -3.856 1.00 0.00 7 ILE A C 13
ATOM 7381 O O . ILE A 1 7 ? -8.260 -0.709 -3.044 1.00 0.00 7 ILE A O 13
ATOM 7397 N N . PHE A 1 8 ? -8.678 -2.812 -3.529 1.00 0.00 8 PHE A N 13
ATOM 7398 C CA . PHE A 1 8 ? -9.130 -3.087 -2.137 1.00 0.00 8 PHE A CA 13
ATOM 7399 C C . PHE A 1 8 ? -8.547 -4.417 -1.636 1.00 0.00 8 PHE A C 13
ATOM 7400 O O . PHE A 1 8 ? -8.792 -4.829 -0.520 1.00 0.00 8 PHE A O 13
ATOM 7417 N N . VAL A 1 9 ? -7.777 -5.084 -2.449 1.00 0.00 9 VAL A N 13
ATOM 7418 C CA . VAL A 1 9 ? -7.181 -6.379 -2.015 1.00 0.00 9 VAL A CA 13
ATOM 7419 C C . VAL A 1 9 ? -5.822 -6.133 -1.355 1.00 0.00 9 VAL A C 13
ATOM 7420 O O . VAL A 1 9 ? -4.992 -7.016 -1.272 1.00 0.00 9 VAL A O 13
ATOM 7433 N N . CYS A 1 10 ? -5.591 -4.936 -0.885 1.00 0.00 10 CYS A N 13
ATOM 7434 C CA . CYS A 1 10 ? -4.285 -4.636 -0.231 1.00 0.00 10 CYS A CA 13
ATOM 7435 C C . CYS A 1 10 ? -4.056 -5.606 0.930 1.00 0.00 10 CYS A C 13
ATOM 7436 O O . CYS A 1 10 ? -2.969 -6.114 1.125 1.00 0.00 10 CYS A O 13
ATOM 7443 N N . THR A 1 11 ? -5.076 -5.871 1.700 1.00 0.00 11 THR A N 13
ATOM 7444 C CA . THR A 1 11 ? -4.924 -6.813 2.843 1.00 0.00 11 THR A CA 13
ATOM 7445 C C . THR A 1 11 ? -4.889 -8.251 2.324 1.00 0.00 11 THR A C 13
ATOM 7446 O O . THR A 1 11 ? -4.031 -9.033 2.686 1.00 0.00 11 THR A O 13
ATOM 7457 N N . SER A 1 12 ? -5.812 -8.603 1.471 1.00 0.00 12 SER A N 13
ATOM 7458 C CA . SER A 1 12 ? -5.830 -9.987 0.918 1.00 0.00 12 SER A CA 13
ATOM 7459 C C . SER A 1 12 ? -4.475 -10.304 0.281 1.00 0.00 12 SER A C 13
ATOM 7460 O O . SER A 1 12 ? -4.113 -11.449 0.098 1.00 0.00 12 SER A O 13
ATOM 7468 N N . TRP A 1 13 ? -3.727 -9.291 -0.056 1.00 0.00 13 TRP A N 13
ATOM 7469 C CA . TRP A 1 13 ? -2.394 -9.519 -0.680 1.00 0.00 13 TRP A CA 13
ATOM 7470 C C . TRP A 1 13 ? -1.322 -9.645 0.406 1.00 0.00 13 TRP A C 13
ATOM 7471 O O . TRP A 1 13 ? -0.533 -10.569 0.411 1.00 0.00 13 TRP A O 13
ATOM 7492 N N . ALA A 1 14 ? -1.289 -8.718 1.324 1.00 0.00 14 ALA A N 13
ATOM 7493 C CA . ALA A 1 14 ? -0.267 -8.779 2.409 1.00 0.00 14 ALA A CA 13
ATOM 7494 C C . ALA A 1 14 ? -0.421 -10.073 3.214 1.00 0.00 14 ALA A C 13
ATOM 7495 O O . ALA A 1 14 ? 0.450 -10.450 3.973 1.00 0.00 14 ALA A O 13
ATOM 7502 N N . ARG A 1 15 ? -1.522 -10.756 3.055 1.00 0.00 15 ARG A N 13
ATOM 7503 C CA . ARG A 1 15 ? -1.727 -12.024 3.814 1.00 0.00 15 ARG A CA 13
ATOM 7504 C C . ARG A 1 15 ? -1.056 -13.191 3.083 1.00 0.00 15 ARG A C 13
ATOM 7505 O O . ARG A 1 15 ? -0.976 -14.291 3.592 1.00 0.00 15 ARG A O 13
ATOM 7526 N N . LYS A 1 16 ? -0.573 -12.959 1.894 1.00 0.00 16 LYS A N 13
ATOM 7527 C CA . LYS A 1 16 ? 0.094 -14.053 1.132 1.00 0.00 16 LYS A CA 13
ATOM 7528 C C . LYS A 1 16 ? 1.554 -13.685 0.850 1.00 0.00 16 LYS A C 13
ATOM 7529 O O . LYS A 1 16 ? 2.270 -14.407 0.186 1.00 0.00 16 LYS A O 13
ATOM 7548 N N . GLY A 1 17 ? 1.998 -12.564 1.351 1.00 0.00 17 GLY A N 13
ATOM 7549 C CA . GLY A 1 17 ? 3.409 -12.146 1.111 1.00 0.00 17 GLY A CA 13
ATOM 7550 C C . GLY A 1 17 ? 3.467 -11.237 -0.117 1.00 0.00 17 GLY A C 13
ATOM 7551 O O . GLY A 1 17 ? 4.363 -11.332 -0.930 1.00 0.00 17 GLY A O 13
ATOM 7555 N N . PHE A 1 18 ? 2.514 -10.357 -0.262 1.00 0.00 18 PHE A N 13
ATOM 7556 C CA . PHE A 1 18 ? 2.513 -9.444 -1.442 1.00 0.00 18 PHE A CA 13
ATOM 7557 C C . PHE A 1 18 ? 3.225 -8.133 -1.097 1.00 0.00 18 PHE A C 13
ATOM 7558 O O . PHE A 1 18 ? 3.625 -7.384 -1.967 1.00 0.00 18 PHE A O 13
ATOM 7575 N N . CYS A 1 19 ? 3.387 -7.848 0.167 1.00 0.00 19 CYS A N 13
ATOM 7576 C CA . CYS A 1 19 ? 4.073 -6.584 0.565 1.00 0.00 19 CYS A CA 13
ATOM 7577 C C . CYS A 1 19 ? 5.562 -6.842 0.810 1.00 0.00 19 CYS A C 13
ATOM 7578 O O . CYS A 1 19 ? 6.273 -5.997 1.319 1.00 0.00 19 CYS A O 13
ATOM 7585 N N . ASP A 1 20 ? 6.041 -8.000 0.448 1.00 0.00 20 ASP A N 13
ATOM 7586 C CA . ASP A 1 20 ? 7.485 -8.309 0.656 1.00 0.00 20 ASP A CA 13
ATOM 7587 C C . ASP A 1 20 ? 8.101 -8.845 -0.639 1.00 0.00 20 ASP A C 13
ATOM 7588 O O . ASP A 1 20 ? 9.259 -8.617 -0.928 1.00 0.00 20 ASP A O 13
ATOM 7597 N N . VAL A 1 21 ? 7.335 -9.554 -1.425 1.00 0.00 21 VAL A N 13
ATOM 7598 C CA . VAL A 1 21 ? 7.882 -10.100 -2.700 1.00 0.00 21 VAL A CA 13
ATOM 7599 C C . VAL A 1 21 ? 7.351 -9.291 -3.890 1.00 0.00 21 VAL A C 13
ATOM 7600 O O . VAL A 1 21 ? 8.067 -9.002 -4.828 1.00 0.00 21 VAL A O 13
ATOM 7613 N N . ARG A 1 22 ? 6.097 -8.930 -3.855 1.00 0.00 22 ARG A N 13
ATOM 7614 C CA . ARG A 1 22 ? 5.507 -8.144 -4.974 1.00 0.00 22 ARG A CA 13
ATOM 7615 C C . ARG A 1 22 ? 5.434 -6.660 -4.603 1.00 0.00 22 ARG A C 13
ATOM 7616 O O . ARG A 1 22 ? 4.937 -5.851 -5.362 1.00 0.00 22 ARG A O 13
ATOM 7637 N N . GLN A 1 23 ? 5.912 -6.308 -3.434 1.00 0.00 23 GLN A N 13
ATOM 7638 C CA . GLN A 1 23 ? 5.872 -4.880 -2.986 1.00 0.00 23 GLN A CA 13
ATOM 7639 C C . GLN A 1 23 ? 6.040 -3.925 -4.172 1.00 0.00 23 GLN A C 13
ATOM 7640 O O . GLN A 1 23 ? 5.491 -2.842 -4.189 1.00 0.00 23 GLN A O 13
ATOM 7654 N N . ARG A 1 24 ? 6.791 -4.320 -5.164 1.00 0.00 24 ARG A N 13
ATOM 7655 C CA . ARG A 1 24 ? 6.987 -3.435 -6.348 1.00 0.00 24 ARG A CA 13
ATOM 7656 C C . ARG A 1 24 ? 5.638 -2.913 -6.853 1.00 0.00 24 ARG A C 13
ATOM 7657 O O . ARG A 1 24 ? 5.545 -1.831 -7.397 1.00 0.00 24 ARG A O 13
ATOM 7678 N N . LEU A 1 25 ? 4.592 -3.678 -6.687 1.00 0.00 25 LEU A N 13
ATOM 7679 C CA . LEU A 1 25 ? 3.252 -3.225 -7.169 1.00 0.00 25 LEU A CA 13
ATOM 7680 C C . LEU A 1 25 ? 2.412 -2.673 -6.012 1.00 0.00 25 LEU A C 13
ATOM 7681 O O . LEU A 1 25 ? 1.968 -1.544 -6.040 1.00 0.00 25 LEU A O 13
ATOM 7697 N N . MET A 1 26 ? 2.179 -3.466 -5.001 1.00 0.00 26 MET A N 13
ATOM 7698 C CA . MET A 1 26 ? 1.355 -2.992 -3.847 1.00 0.00 26 MET A CA 13
ATOM 7699 C C . MET A 1 26 ? 1.747 -1.564 -3.454 1.00 0.00 26 MET A C 13
ATOM 7700 O O . MET A 1 26 ? 0.905 -0.732 -3.179 1.00 0.00 26 MET A O 13
ATOM 7714 N N . LYS A 1 27 ? 3.018 -1.275 -3.426 1.00 0.00 27 LYS A N 13
ATOM 7715 C CA . LYS A 1 27 ? 3.466 0.099 -3.051 1.00 0.00 27 LYS A CA 13
ATOM 7716 C C . LYS A 1 27 ? 2.813 1.142 -3.965 1.00 0.00 27 LYS A C 13
ATOM 7717 O O . LYS A 1 27 ? 2.828 2.323 -3.682 1.00 0.00 27 LYS A O 13
ATOM 7736 N N . ARG A 1 28 ? 2.260 0.719 -5.069 1.00 0.00 28 ARG A N 13
ATOM 7737 C CA . ARG A 1 28 ? 1.633 1.694 -6.007 1.00 0.00 28 ARG A CA 13
ATOM 7738 C C . ARG A 1 28 ? 0.104 1.728 -5.862 1.00 0.00 28 ARG A C 13
ATOM 7739 O O . ARG A 1 28 ? -0.503 2.778 -5.932 1.00 0.00 28 ARG A O 13
ATOM 7760 N N . LEU A 1 29 ? -0.532 0.598 -5.694 1.00 0.00 29 LEU A N 13
ATOM 7761 C CA . LEU A 1 29 ? -2.026 0.609 -5.589 1.00 0.00 29 LEU A CA 13
ATOM 7762 C C . LEU A 1 29 ? -2.524 -0.043 -4.293 1.00 0.00 29 LEU A C 13
ATOM 7763 O O . LEU A 1 29 ? -3.704 -0.288 -4.138 1.00 0.00 29 LEU A O 13
ATOM 7779 N N . CYS A 1 30 ? -1.662 -0.320 -3.355 1.00 0.00 30 CYS A N 13
ATOM 7780 C CA . CYS A 1 30 ? -2.145 -0.941 -2.086 1.00 0.00 30 CYS A CA 13
ATOM 7781 C C . CYS A 1 30 ? -1.132 -0.743 -0.951 1.00 0.00 30 CYS A C 13
ATOM 7782 O O . CYS A 1 30 ? -0.779 -1.684 -0.269 1.00 0.00 30 CYS A O 13
ATOM 7789 N N . PRO A 1 31 ? -0.703 0.481 -0.775 1.00 0.00 31 PRO A N 13
ATOM 7790 C CA . PRO A 1 31 ? 0.269 0.794 0.297 1.00 0.00 31 PRO A CA 13
ATOM 7791 C C . PRO A 1 31 ? -0.456 0.964 1.640 1.00 0.00 31 PRO A C 13
ATOM 7792 O O . PRO A 1 31 ? 0.041 0.582 2.681 1.00 0.00 31 PRO A O 13
ATOM 7803 N N . ARG A 1 32 ? -1.624 1.549 1.614 1.00 0.00 32 ARG A N 13
ATOM 7804 C CA . ARG A 1 32 ? -2.395 1.772 2.875 1.00 0.00 32 ARG A CA 13
ATOM 7805 C C . ARG A 1 32 ? -2.252 0.586 3.835 1.00 0.00 32 ARG A C 13
ATOM 7806 O O . ARG A 1 32 ? -1.959 0.752 5.002 1.00 0.00 32 ARG A O 13
ATOM 7827 N N . SER A 1 33 ? -2.479 -0.605 3.358 1.00 0.00 33 SER A N 13
ATOM 7828 C CA . SER A 1 33 ? -2.381 -1.801 4.244 1.00 0.00 33 SER A CA 13
ATOM 7829 C C . SER A 1 33 ? -1.006 -1.889 4.916 1.00 0.00 33 SER A C 13
ATOM 7830 O O . SER A 1 33 ? -0.893 -1.851 6.126 1.00 0.00 33 SER A O 13
ATOM 7838 N N . CYS A 1 34 ? 0.038 -2.028 4.145 1.00 0.00 34 CYS A N 13
ATOM 7839 C CA . CYS A 1 34 ? 1.402 -2.147 4.743 1.00 0.00 34 CYS A CA 13
ATOM 7840 C C . CYS A 1 34 ? 2.010 -0.769 5.033 1.00 0.00 34 CYS A C 13
ATOM 7841 O O . CYS A 1 34 ? 3.214 -0.613 5.085 1.00 0.00 34 CYS A O 13
ATOM 7848 N N . ASP A 1 35 ? 1.194 0.228 5.235 1.00 0.00 35 ASP A N 13
ATOM 7849 C CA . ASP A 1 35 ? 1.735 1.588 5.533 1.00 0.00 35 ASP A CA 13
ATOM 7850 C C . ASP A 1 35 ? 2.870 1.940 4.567 1.00 0.00 35 ASP A C 13
ATOM 7851 O O . ASP A 1 35 ? 3.710 2.768 4.860 1.00 0.00 35 ASP A O 13
ATOM 7860 N N . PHE A 1 36 ? 2.903 1.324 3.418 1.00 0.00 36 PHE A N 13
ATOM 7861 C CA . PHE A 1 36 ? 3.985 1.630 2.439 1.00 0.00 36 PHE A CA 13
ATOM 7862 C C . PHE A 1 36 ? 4.063 3.139 2.188 1.00 0.00 36 PHE A C 13
ATOM 7863 O O . PHE A 1 36 ? 5.094 3.662 1.817 1.00 0.00 36 PHE A O 13
ATOM 7880 N N . CYS A 1 37 ? 2.983 3.843 2.390 1.00 0.00 37 CYS A N 13
ATOM 7881 C CA . CYS A 1 37 ? 3.003 5.315 2.163 1.00 0.00 37 CYS A CA 13
ATOM 7882 C C . CYS A 1 37 ? 2.530 6.051 3.421 1.00 0.00 37 CYS A C 13
ATOM 7883 O O . CYS A 1 37 ? 3.270 6.193 4.374 1.00 0.00 37 CYS A O 13
ATOM 7892 N N . TYR A 1 1 ? 3.887 12.640 0.115 1.00 0.00 1 TYR A N 14
ATOM 7893 C CA . TYR A 1 1 ? 2.918 12.654 1.250 1.00 0.00 1 TYR A CA 14
ATOM 7894 C C . TYR A 1 1 ? 1.485 12.528 0.723 1.00 0.00 1 TYR A C 14
ATOM 7895 O O . TYR A 1 1 ? 0.640 13.361 0.986 1.00 0.00 1 TYR A O 14
ATOM 7913 N N . GLY A 1 2 ? 1.208 11.493 -0.022 1.00 0.00 2 GLY A N 14
ATOM 7914 C CA . GLY A 1 2 ? -0.167 11.310 -0.569 1.00 0.00 2 GLY A CA 14
ATOM 7915 C C . GLY A 1 2 ? -0.254 9.961 -1.283 1.00 0.00 2 GLY A C 14
ATOM 7916 O O . GLY A 1 2 ? -0.373 9.892 -2.491 1.00 0.00 2 GLY A O 14
ATOM 7920 N N . CYS A 1 3 ? -0.189 8.884 -0.548 1.00 0.00 3 CYS A N 14
ATOM 7921 C CA . CYS A 1 3 ? -0.262 7.538 -1.186 1.00 0.00 3 CYS A CA 14
ATOM 7922 C C . CYS A 1 3 ? -1.573 6.843 -0.811 1.00 0.00 3 CYS A C 14
ATOM 7923 O O . CYS A 1 3 ? -2.099 7.025 0.268 1.00 0.00 3 CYS A O 14
ATOM 7930 N N . LEU A 1 4 ? -2.100 6.041 -1.696 1.00 0.00 4 LEU A N 14
ATOM 7931 C CA . LEU A 1 4 ? -3.374 5.327 -1.392 1.00 0.00 4 LEU A CA 14
ATOM 7932 C C . LEU A 1 4 ? -3.597 4.195 -2.399 1.00 0.00 4 LEU A C 14
ATOM 7933 O O . LEU A 1 4 ? -3.121 4.237 -3.515 1.00 0.00 4 LEU A O 14
ATOM 7949 N N . ASP A 1 5 ? -4.312 3.181 -2.003 1.00 0.00 5 ASP A N 14
ATOM 7950 C CA . ASP A 1 5 ? -4.565 2.035 -2.918 1.00 0.00 5 ASP A CA 14
ATOM 7951 C C . ASP A 1 5 ? -5.705 2.361 -3.888 1.00 0.00 5 ASP A C 14
ATOM 7952 O O . ASP A 1 5 ? -6.327 3.402 -3.806 1.00 0.00 5 ASP A O 14
ATOM 7961 N N . ARG A 1 6 ? -5.982 1.475 -4.807 1.00 0.00 6 ARG A N 14
ATOM 7962 C CA . ARG A 1 6 ? -7.080 1.729 -5.783 1.00 0.00 6 ARG A CA 14
ATOM 7963 C C . ARG A 1 6 ? -7.908 0.459 -5.995 1.00 0.00 6 ARG A C 14
ATOM 7964 O O . ARG A 1 6 ? -8.796 0.419 -6.824 1.00 0.00 6 ARG A O 14
ATOM 7985 N N . ILE A 1 7 ? -7.627 -0.581 -5.256 1.00 0.00 7 ILE A N 14
ATOM 7986 C CA . ILE A 1 7 ? -8.405 -1.846 -5.427 1.00 0.00 7 ILE A CA 14
ATOM 7987 C C . ILE A 1 7 ? -8.696 -2.481 -4.062 1.00 0.00 7 ILE A C 14
ATOM 7988 O O . ILE A 1 7 ? -8.250 -2.004 -3.038 1.00 0.00 7 ILE A O 14
ATOM 8004 N N . PHE A 1 8 ? -9.457 -3.545 -4.036 1.00 0.00 8 PHE A N 14
ATOM 8005 C CA . PHE A 1 8 ? -9.789 -4.192 -2.730 1.00 0.00 8 PHE A CA 14
ATOM 8006 C C . PHE A 1 8 ? -8.972 -5.473 -2.515 1.00 0.00 8 PHE A C 14
ATOM 8007 O O . PHE A 1 8 ? -8.953 -6.029 -1.435 1.00 0.00 8 PHE A O 14
ATOM 8024 N N . VAL A 1 9 ? -8.303 -5.951 -3.525 1.00 0.00 9 VAL A N 14
ATOM 8025 C CA . VAL A 1 9 ? -7.503 -7.197 -3.353 1.00 0.00 9 VAL A CA 14
ATOM 8026 C C . VAL A 1 9 ? -6.230 -6.911 -2.547 1.00 0.00 9 VAL A C 14
ATOM 8027 O O . VAL A 1 9 ? -5.414 -7.784 -2.325 1.00 0.00 9 VAL A O 14
ATOM 8040 N N . CYS A 1 10 ? -6.054 -5.694 -2.109 1.00 0.00 10 CYS A N 14
ATOM 8041 C CA . CYS A 1 10 ? -4.838 -5.346 -1.319 1.00 0.00 10 CYS A CA 14
ATOM 8042 C C . CYS A 1 10 ? -4.854 -6.049 0.036 1.00 0.00 10 CYS A C 14
ATOM 8043 O O . CYS A 1 10 ? -3.921 -6.736 0.403 1.00 0.00 10 CYS A O 14
ATOM 8050 N N . THR A 1 11 ? -5.892 -5.855 0.795 1.00 0.00 11 THR A N 14
ATOM 8051 C CA . THR A 1 11 ? -5.947 -6.481 2.139 1.00 0.00 11 THR A CA 14
ATOM 8052 C C . THR A 1 11 ? -5.595 -7.973 2.065 1.00 0.00 11 THR A C 14
ATOM 8053 O O . THR A 1 11 ? -4.822 -8.476 2.856 1.00 0.00 11 THR A O 14
ATOM 8064 N N . SER A 1 12 ? -6.158 -8.684 1.128 1.00 0.00 12 SER A N 14
ATOM 8065 C CA . SER A 1 12 ? -5.855 -10.142 1.016 1.00 0.00 12 SER A CA 14
ATOM 8066 C C . SER A 1 12 ? -4.381 -10.351 0.660 1.00 0.00 12 SER A C 14
ATOM 8067 O O . SER A 1 12 ? -3.774 -11.335 1.036 1.00 0.00 12 SER A O 14
ATOM 8075 N N . TRP A 1 13 ? -3.803 -9.434 -0.064 1.00 0.00 13 TRP A N 14
ATOM 8076 C CA . TRP A 1 13 ? -2.368 -9.577 -0.450 1.00 0.00 13 TRP A CA 14
ATOM 8077 C C . TRP A 1 13 ? -1.465 -9.472 0.783 1.00 0.00 13 TRP A C 14
ATOM 8078 O O . TRP A 1 13 ? -0.726 -10.383 1.104 1.00 0.00 13 TRP A O 14
ATOM 8099 N N . ALA A 1 14 ? -1.507 -8.363 1.469 1.00 0.00 14 ALA A N 14
ATOM 8100 C CA . ALA A 1 14 ? -0.639 -8.192 2.671 1.00 0.00 14 ALA A CA 14
ATOM 8101 C C . ALA A 1 14 ? -0.957 -9.257 3.726 1.00 0.00 14 ALA A C 14
ATOM 8102 O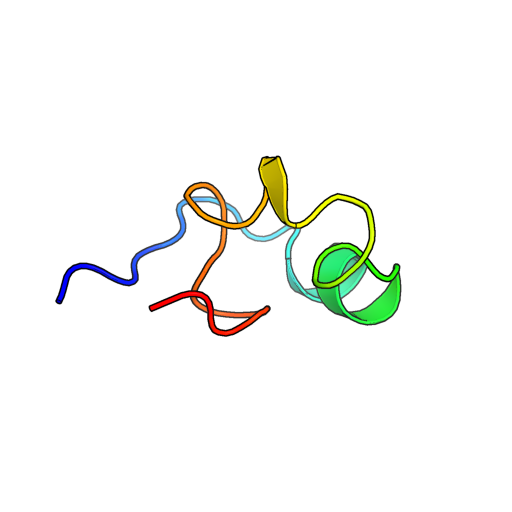 O . ALA A 1 14 ? -0.185 -9.490 4.636 1.00 0.00 14 ALA A O 14
ATOM 8109 N N . ARG A 1 15 ? -2.085 -9.905 3.617 1.00 0.00 15 ARG A N 14
ATOM 8110 C CA . ARG A 1 15 ? -2.440 -10.950 4.622 1.00 0.00 15 ARG A CA 14
ATOM 8111 C C . ARG A 1 15 ? -1.470 -12.133 4.529 1.00 0.00 15 ARG A C 14
ATOM 8112 O O . ARG A 1 15 ? -1.492 -13.027 5.351 1.00 0.00 15 ARG A O 14
ATOM 8133 N N . LYS A 1 16 ? -0.620 -12.149 3.538 1.00 0.00 16 LYS A N 14
ATOM 8134 C CA . LYS A 1 16 ? 0.343 -13.284 3.406 1.00 0.00 16 LYS A CA 14
ATOM 8135 C C . LYS A 1 16 ? 1.770 -12.763 3.207 1.00 0.00 16 LYS A C 14
ATOM 8136 O O . LYS A 1 16 ? 2.720 -13.520 3.190 1.00 0.00 16 LYS A O 14
ATOM 8155 N N . GLY A 1 17 ? 1.930 -11.478 3.054 1.00 0.00 17 GLY A N 14
ATOM 8156 C CA . GLY A 1 17 ? 3.296 -10.919 2.848 1.00 0.00 17 GLY A CA 14
ATOM 8157 C C . GLY A 1 17 ? 3.431 -10.463 1.396 1.00 0.00 17 GLY A C 14
ATOM 8158 O O . GLY A 1 17 ? 4.496 -10.503 0.815 1.00 0.00 17 GLY A O 14
ATOM 8162 N N . PHE A 1 18 ? 2.350 -10.035 0.806 1.00 0.00 18 PHE A N 14
ATOM 8163 C CA . PHE A 1 18 ? 2.393 -9.580 -0.611 1.00 0.00 18 PHE A CA 14
ATOM 8164 C C . PHE A 1 18 ? 3.162 -8.262 -0.730 1.00 0.00 18 PHE A C 14
ATOM 8165 O O . PHE A 1 18 ? 3.770 -7.979 -1.743 1.00 0.00 18 PHE A O 14
ATOM 8182 N N . CYS A 1 19 ? 3.134 -7.447 0.290 1.00 0.00 19 CYS A N 14
ATOM 8183 C CA . CYS A 1 19 ? 3.864 -6.146 0.214 1.00 0.00 19 CYS A CA 14
ATOM 8184 C C . CYS A 1 19 ? 5.376 -6.372 0.298 1.00 0.00 19 CYS A C 14
ATOM 8185 O O . CYS A 1 19 ? 6.160 -5.482 0.035 1.00 0.00 19 CYS A O 14
ATOM 8192 N N . ASP A 1 20 ? 5.794 -7.553 0.660 1.00 0.00 20 ASP A N 14
ATOM 8193 C CA . ASP A 1 20 ? 7.258 -7.828 0.754 1.00 0.00 20 ASP A CA 14
ATOM 8194 C C . ASP A 1 20 ? 7.711 -8.673 -0.440 1.00 0.00 20 ASP A C 14
ATOM 8195 O O . ASP A 1 20 ? 8.863 -8.654 -0.826 1.00 0.00 20 ASP A O 14
ATOM 8204 N N . VAL A 1 21 ? 6.810 -9.409 -1.033 1.00 0.00 21 VAL A N 14
ATOM 8205 C CA . VAL A 1 21 ? 7.180 -10.252 -2.207 1.00 0.00 21 VAL A CA 14
ATOM 8206 C C . VAL A 1 21 ? 6.813 -9.527 -3.504 1.00 0.00 21 VAL A C 14
ATOM 8207 O O . VAL A 1 21 ? 7.569 -9.503 -4.454 1.00 0.00 21 VAL A O 14
ATOM 8220 N N . ARG A 1 22 ? 5.653 -8.933 -3.542 1.00 0.00 22 ARG A N 14
ATOM 8221 C CA . ARG A 1 22 ? 5.217 -8.199 -4.764 1.00 0.00 22 ARG A CA 14
ATOM 8222 C C . ARG A 1 22 ? 5.480 -6.699 -4.598 1.00 0.00 22 ARG A C 14
ATOM 8223 O O . ARG A 1 22 ? 5.134 -5.913 -5.448 1.00 0.00 22 ARG A O 14
ATOM 8244 N N . GLN A 1 23 ? 6.074 -6.317 -3.491 1.00 0.00 23 GLN A N 14
ATOM 8245 C CA . GLN A 1 23 ? 6.369 -4.873 -3.203 1.00 0.00 23 GLN A CA 14
ATOM 8246 C C . GLN A 1 23 ? 6.348 -3.999 -4.468 1.00 0.00 23 GLN A C 14
ATOM 8247 O O . GLN A 1 23 ? 5.715 -2.962 -4.497 1.00 0.00 23 GLN A O 14
ATOM 8261 N N . ARG A 1 24 ? 7.035 -4.392 -5.507 1.00 0.00 24 ARG A N 14
ATOM 8262 C CA . ARG A 1 24 ? 7.043 -3.556 -6.748 1.00 0.00 24 ARG A CA 14
ATOM 8263 C C . ARG A 1 24 ? 5.613 -3.318 -7.247 1.00 0.00 24 ARG A C 14
ATOM 8264 O O . ARG A 1 24 ? 5.272 -2.238 -7.692 1.00 0.00 24 ARG A O 14
ATOM 8285 N N . LEU A 1 25 ? 4.775 -4.314 -7.180 1.00 0.00 25 LEU A N 14
ATOM 8286 C CA . LEU A 1 25 ? 3.368 -4.147 -7.652 1.00 0.00 25 LEU A CA 14
ATOM 8287 C C . LEU A 1 25 ? 2.558 -3.315 -6.651 1.00 0.00 25 LEU A C 14
ATOM 8288 O O . LEU A 1 25 ? 2.168 -2.199 -6.928 1.00 0.00 25 LEU A O 14
ATOM 8304 N N . MET A 1 26 ? 2.300 -3.855 -5.492 1.00 0.00 26 MET A N 14
ATOM 8305 C CA . MET A 1 26 ? 1.511 -3.104 -4.471 1.00 0.00 26 MET A CA 14
ATOM 8306 C C . MET A 1 26 ? 1.985 -1.650 -4.387 1.00 0.00 26 MET A C 14
ATOM 8307 O O . MET A 1 26 ? 1.244 -0.765 -4.006 1.00 0.00 26 MET A O 14
ATOM 8321 N N . LYS A 1 27 ? 3.217 -1.397 -4.730 1.00 0.00 27 LYS A N 14
ATOM 8322 C CA . LYS A 1 27 ? 3.742 -0.001 -4.661 1.00 0.00 27 LYS A CA 14
ATOM 8323 C C . LYS A 1 27 ? 2.704 0.999 -5.182 1.00 0.00 27 LYS A C 14
ATOM 8324 O O . LYS A 1 27 ? 2.411 1.991 -4.544 1.00 0.00 27 LYS A O 14
ATOM 8343 N N . ARG A 1 28 ? 2.151 0.753 -6.338 1.00 0.00 28 ARG A N 14
ATOM 8344 C CA . ARG A 1 28 ? 1.141 1.700 -6.900 1.00 0.00 28 ARG A CA 14
ATOM 8345 C C . ARG A 1 28 ? -0.283 1.187 -6.663 1.00 0.00 28 ARG A C 14
ATOM 8346 O O . ARG A 1 28 ? -1.220 1.954 -6.570 1.00 0.00 28 ARG A O 14
ATOM 8367 N N . LEU A 1 29 ? -0.457 -0.103 -6.580 1.00 0.00 29 LEU A N 14
ATOM 8368 C CA . LEU A 1 29 ? -1.828 -0.655 -6.365 1.00 0.00 29 LEU A CA 14
ATOM 8369 C C . LEU A 1 29 ? -2.328 -0.346 -4.947 1.00 0.00 29 LEU A C 14
ATOM 8370 O O . LEU A 1 29 ? -3.416 0.161 -4.765 1.00 0.00 29 LEU A O 14
ATOM 8386 N N . CYS A 1 30 ? -1.550 -0.646 -3.942 1.00 0.00 30 CYS A N 14
ATOM 8387 C CA . CYS A 1 30 ? -2.000 -0.361 -2.545 1.00 0.00 30 CYS A CA 14
ATOM 8388 C C . CYS A 1 30 ? -0.801 -0.021 -1.657 1.00 0.00 30 CYS A C 14
ATOM 8389 O O . CYS A 1 30 ? -0.316 -0.853 -0.917 1.00 0.00 30 CYS A O 14
ATOM 8396 N N . PRO A 1 31 ? -0.360 1.202 -1.769 1.00 0.00 31 PRO A N 14
ATOM 8397 C CA . PRO A 1 31 ? 0.798 1.673 -0.976 1.00 0.00 31 PRO A CA 14
ATOM 8398 C C . PRO A 1 31 ? 0.373 2.041 0.451 1.00 0.00 31 PRO A C 14
ATOM 8399 O O . PRO A 1 31 ? 1.179 2.458 1.258 1.00 0.00 31 PRO A O 14
ATOM 8410 N N . ARG A 1 32 ? -0.887 1.907 0.765 1.00 0.00 32 ARG A N 14
ATOM 8411 C CA . ARG A 1 32 ? -1.358 2.270 2.134 1.00 0.00 32 ARG A CA 14
ATOM 8412 C C . ARG A 1 32 ? -1.456 1.030 3.031 1.00 0.00 32 ARG A C 14
ATOM 8413 O O . ARG A 1 32 ? -1.841 1.117 4.181 1.00 0.00 32 ARG A O 14
ATOM 8434 N N . SER A 1 33 ? -1.125 -0.121 2.519 1.00 0.00 33 SER A N 14
ATOM 8435 C CA . SER A 1 33 ? -1.215 -1.355 3.351 1.00 0.00 33 SER A CA 14
ATOM 8436 C C . SER A 1 33 ? 0.072 -1.572 4.151 1.00 0.00 33 SER A C 14
ATOM 8437 O O . SER A 1 33 ? 0.091 -1.449 5.360 1.00 0.00 33 SER A O 14
ATOM 8445 N N . CYS A 1 34 ? 1.145 -1.912 3.489 1.00 0.00 34 CYS A N 14
ATOM 8446 C CA . CYS A 1 34 ? 2.422 -2.159 4.221 1.00 0.00 34 CYS A CA 14
ATOM 8447 C C . CYS A 1 34 ? 3.173 -0.850 4.484 1.00 0.00 34 CYS A C 14
ATOM 8448 O O . CYS A 1 34 ? 4.353 -0.853 4.772 1.00 0.00 34 CYS A O 14
ATOM 8455 N N . ASP A 1 35 ? 2.500 0.267 4.403 1.00 0.00 35 ASP A N 14
ATOM 8456 C CA . ASP A 1 35 ? 3.173 1.576 4.667 1.00 0.00 35 ASP A CA 14
ATOM 8457 C C . ASP A 1 35 ? 4.103 1.956 3.498 1.00 0.00 35 ASP A C 14
ATOM 8458 O O . ASP A 1 35 ? 5.009 2.751 3.649 1.00 0.00 35 ASP A O 14
ATOM 8467 N N . PHE A 1 36 ? 3.874 1.404 2.332 1.00 0.00 36 PHE A N 14
ATOM 8468 C CA . PHE A 1 36 ? 4.736 1.744 1.155 1.00 0.00 36 PHE A CA 14
ATOM 8469 C C . PHE A 1 36 ? 5.086 3.236 1.156 1.00 0.00 36 PHE A C 14
ATOM 8470 O O . PHE A 1 36 ? 6.149 3.636 0.725 1.00 0.00 36 PHE A O 14
ATOM 8487 N N . CYS A 1 37 ? 4.198 4.063 1.639 1.00 0.00 37 CYS A N 14
ATOM 8488 C CA . CYS A 1 37 ? 4.482 5.526 1.665 1.00 0.00 37 CYS A CA 14
ATOM 8489 C C . CYS A 1 37 ? 5.893 5.779 2.205 1.00 0.00 37 CYS A C 14
ATOM 8490 O O . CYS A 1 37 ? 6.098 5.860 3.399 1.00 0.00 37 CYS A O 14
ATOM 8499 N N . TYR A 1 1 ? -1.936 12.136 -1.536 1.00 0.00 1 TYR A N 15
ATOM 8500 C CA . TYR A 1 1 ? -1.120 12.549 -2.715 1.00 0.00 1 TYR A CA 15
ATOM 8501 C C . TYR A 1 1 ? 0.082 11.614 -2.875 1.00 0.00 1 TYR A C 15
ATOM 8502 O O . TYR A 1 1 ? 1.218 12.043 -2.891 1.00 0.00 1 TYR A O 15
ATOM 8520 N N . GLY A 1 2 ? -0.164 10.337 -2.989 1.00 0.00 2 GLY A N 15
ATOM 8521 C CA . GLY A 1 2 ? 0.959 9.370 -3.145 1.00 0.00 2 GLY A CA 15
ATOM 8522 C C . GLY A 1 2 ? 0.964 8.406 -1.958 1.00 0.00 2 GLY A C 15
ATOM 8523 O O . GLY A 1 2 ? 1.968 7.796 -1.644 1.00 0.00 2 GLY A O 15
ATOM 8527 N N . CYS A 1 3 ? -0.151 8.264 -1.295 1.00 0.00 3 CYS A N 15
ATOM 8528 C CA . CYS A 1 3 ? -0.211 7.340 -0.128 1.00 0.00 3 CYS A CA 15
ATOM 8529 C C . CYS A 1 3 ? -1.625 6.772 0.026 1.00 0.00 3 CYS A C 15
ATOM 8530 O O . CYS A 1 3 ? -2.197 6.785 1.099 1.00 0.00 3 CYS A O 15
ATOM 8537 N N . LEU A 1 4 ? -2.195 6.275 -1.037 1.00 0.00 4 LEU A N 15
ATOM 8538 C CA . LEU A 1 4 ? -3.572 5.711 -0.950 1.00 0.00 4 LEU A CA 15
ATOM 8539 C C . LEU A 1 4 ? -3.673 4.423 -1.765 1.00 0.00 4 LEU A C 15
ATOM 8540 O O . LEU A 1 4 ? -2.911 4.189 -2.681 1.00 0.00 4 LEU A O 15
ATOM 8556 N N . ASP A 1 5 ? -4.609 3.586 -1.426 1.00 0.00 5 ASP A N 15
ATOM 8557 C CA . ASP A 1 5 ? -4.775 2.302 -2.160 1.00 0.00 5 ASP A CA 15
ATOM 8558 C C . ASP A 1 5 ? -5.453 2.538 -3.512 1.00 0.00 5 ASP A C 15
ATOM 8559 O O . ASP A 1 5 ? -6.358 3.339 -3.630 1.00 0.00 5 ASP A O 15
ATOM 8568 N N . ARG A 1 6 ? -5.018 1.852 -4.536 1.00 0.00 6 ARG A N 15
ATOM 8569 C CA . ARG A 1 6 ? -5.635 2.046 -5.876 1.00 0.00 6 ARG A CA 15
ATOM 8570 C C . ARG A 1 6 ? -6.635 0.929 -6.190 1.00 0.00 6 ARG A C 15
ATOM 8571 O O . ARG A 1 6 ? -7.288 0.943 -7.214 1.00 0.00 6 ARG A O 15
ATOM 8592 N N . ILE A 1 7 ? -6.764 -0.040 -5.328 1.00 0.00 7 ILE A N 15
ATOM 8593 C CA . ILE A 1 7 ? -7.728 -1.148 -5.604 1.00 0.00 7 ILE A CA 15
ATOM 8594 C C . ILE A 1 7 ? -8.519 -1.482 -4.340 1.00 0.00 7 ILE A C 15
ATOM 8595 O O . ILE A 1 7 ? -8.878 -0.613 -3.571 1.00 0.00 7 ILE A O 15
ATOM 8611 N N . PHE A 1 8 ? -8.796 -2.739 -4.121 1.00 0.00 8 PHE A N 15
ATOM 8612 C CA . PHE A 1 8 ? -9.562 -3.129 -2.909 1.00 0.00 8 PHE A CA 15
ATOM 8613 C C . PHE A 1 8 ? -9.027 -4.450 -2.348 1.00 0.00 8 PHE A C 15
ATOM 8614 O O . PHE A 1 8 ? -9.751 -5.214 -1.741 1.00 0.00 8 PHE A O 15
ATOM 8631 N N . VAL A 1 9 ? -7.768 -4.725 -2.548 1.00 0.00 9 VAL A N 15
ATOM 8632 C CA . VAL A 1 9 ? -7.192 -5.997 -2.026 1.00 0.00 9 VAL A CA 15
ATOM 8633 C C . VAL A 1 9 ? -5.903 -5.721 -1.251 1.00 0.00 9 VAL A C 15
ATOM 8634 O O . VAL A 1 9 ? -5.120 -6.614 -0.996 1.00 0.00 9 VAL A O 15
ATOM 8647 N N . CYS A 1 10 ? -5.675 -4.495 -0.872 1.00 0.00 10 CYS A N 15
ATOM 8648 C CA . CYS A 1 10 ? -4.432 -4.177 -0.110 1.00 0.00 10 CYS A CA 15
ATOM 8649 C C . CYS A 1 10 ? -4.338 -5.086 1.118 1.00 0.00 10 CYS A C 15
ATOM 8650 O O . CYS A 1 10 ? -3.263 -5.429 1.570 1.00 0.00 10 CYS A O 15
ATOM 8657 N N . THR A 1 11 ? -5.461 -5.472 1.661 1.00 0.00 11 THR A N 15
ATOM 8658 C CA . THR A 1 11 ? -5.449 -6.357 2.861 1.00 0.00 11 THR A CA 15
ATOM 8659 C C . THR A 1 11 ? -5.260 -7.816 2.438 1.00 0.00 11 THR A C 15
ATOM 8660 O O . THR A 1 11 ? -4.470 -8.541 3.010 1.00 0.00 11 THR A O 15
ATOM 8671 N N . SER A 1 12 ? -5.976 -8.250 1.436 1.00 0.00 12 SER A N 15
ATOM 8672 C CA . SER A 1 12 ? -5.832 -9.660 0.974 1.00 0.00 12 SER A CA 15
ATOM 8673 C C . SER A 1 12 ? -4.403 -9.898 0.483 1.00 0.00 12 SER A C 15
ATOM 8674 O O . SER A 1 12 ? -3.840 -10.959 0.668 1.00 0.00 12 SER A O 15
ATOM 8682 N N . TRP A 1 13 ? -3.810 -8.914 -0.134 1.00 0.00 13 TRP A N 15
ATOM 8683 C CA . TRP A 1 13 ? -2.414 -9.079 -0.628 1.00 0.00 13 TRP A CA 15
ATOM 8684 C C . TRP A 1 13 ? -1.460 -9.194 0.562 1.00 0.00 13 TRP A C 15
ATOM 8685 O O . TRP A 1 13 ? -0.761 -10.176 0.716 1.00 0.00 13 TRP A O 15
ATOM 8706 N N . ALA A 1 14 ? -1.433 -8.207 1.412 1.00 0.00 14 ALA A N 15
ATOM 8707 C CA . ALA A 1 14 ? -0.530 -8.272 2.597 1.00 0.00 14 ALA A CA 15
ATOM 8708 C C . ALA A 1 14 ? -0.917 -9.463 3.481 1.00 0.00 14 ALA A C 15
ATOM 8709 O O . ALA A 1 14 ? -0.167 -9.882 4.338 1.00 0.00 14 ALA A O 15
ATOM 8716 N N . ARG A 1 15 ? -2.086 -10.005 3.275 1.00 0.00 15 ARG A N 15
ATOM 8717 C CA . ARG A 1 15 ? -2.531 -11.167 4.098 1.00 0.00 15 ARG A CA 15
ATOM 8718 C C . ARG A 1 15 ? -1.629 -12.382 3.848 1.00 0.00 15 ARG A C 15
ATOM 8719 O O . ARG A 1 15 ? -1.656 -13.347 4.586 1.00 0.00 15 ARG A O 15
ATOM 8740 N N . LYS A 1 16 ? -0.838 -12.348 2.810 1.00 0.00 16 LYS A N 15
ATOM 8741 C CA . LYS A 1 16 ? 0.053 -13.507 2.516 1.00 0.00 16 LYS A CA 15
ATOM 8742 C C . LYS A 1 16 ? 1.511 -13.049 2.401 1.00 0.00 16 LYS A C 15
ATOM 8743 O O . LYS A 1 16 ? 2.420 -13.851 2.354 1.00 0.00 16 LYS A O 15
ATOM 8762 N N . GLY A 1 17 ? 1.737 -11.764 2.351 1.00 0.00 17 GLY A N 15
ATOM 8763 C CA . GLY A 1 17 ? 3.134 -11.258 2.236 1.00 0.00 17 GLY A CA 15
ATOM 8764 C C . GLY A 1 17 ? 3.323 -10.590 0.872 1.00 0.00 17 GLY A C 15
ATOM 8765 O O . GLY A 1 17 ? 4.430 -10.419 0.401 1.00 0.00 17 GLY A O 15
ATOM 8769 N N . PHE A 1 18 ? 2.250 -10.211 0.236 1.00 0.00 18 PHE A N 15
ATOM 8770 C CA . PHE A 1 18 ? 2.361 -9.553 -1.097 1.00 0.00 18 PHE A CA 15
ATOM 8771 C C . PHE A 1 18 ? 3.122 -8.229 -0.969 1.00 0.00 18 PHE A C 15
ATOM 8772 O O . PHE A 1 18 ? 3.684 -7.730 -1.924 1.00 0.00 18 PHE A O 15
ATOM 8789 N N . CYS A 1 19 ? 3.138 -7.656 0.205 1.00 0.00 19 CYS A N 15
ATOM 8790 C CA . CYS A 1 19 ? 3.856 -6.361 0.396 1.00 0.00 19 CYS A CA 15
ATOM 8791 C C . CYS A 1 19 ? 5.371 -6.562 0.273 1.00 0.00 19 CYS A C 15
ATOM 8792 O O . CYS A 1 19 ? 6.137 -5.619 0.316 1.00 0.00 19 CYS A O 15
ATOM 8799 N N . ASP A 1 20 ? 5.808 -7.782 0.114 1.00 0.00 20 ASP A N 15
ATOM 8800 C CA . ASP A 1 20 ? 7.271 -8.041 -0.020 1.00 0.00 20 ASP A CA 15
ATOM 8801 C C . ASP A 1 20 ? 7.541 -8.802 -1.319 1.00 0.00 20 ASP A C 15
ATOM 8802 O O . ASP A 1 20 ? 8.130 -8.282 -2.245 1.00 0.00 20 ASP A O 15
ATOM 8811 N N . VAL A 1 21 ? 7.108 -10.029 -1.392 1.00 0.00 21 VAL A N 15
ATOM 8812 C CA . VAL A 1 21 ? 7.330 -10.831 -2.629 1.00 0.00 21 VAL A CA 15
ATOM 8813 C C . VAL A 1 21 ? 7.016 -9.996 -3.880 1.00 0.00 21 VAL A C 15
ATOM 8814 O O . VAL A 1 21 ? 7.857 -9.810 -4.736 1.00 0.00 21 VAL A O 15
ATOM 8827 N N . ARG A 1 22 ? 5.816 -9.496 -3.994 1.00 0.00 22 ARG A N 15
ATOM 8828 C CA . ARG A 1 22 ? 5.453 -8.679 -5.188 1.00 0.00 22 ARG A CA 15
ATOM 8829 C C . ARG A 1 22 ? 5.513 -7.184 -4.851 1.00 0.00 22 ARG A C 15
ATOM 8830 O O . ARG A 1 22 ? 5.187 -6.346 -5.666 1.00 0.00 22 ARG A O 15
ATOM 8851 N N . GLN A 1 23 ? 5.907 -6.858 -3.646 1.00 0.00 23 GLN A N 15
ATOM 8852 C CA . GLN A 1 23 ? 5.983 -5.425 -3.216 1.00 0.00 23 GLN A CA 15
ATOM 8853 C C . GLN A 1 23 ? 6.366 -4.500 -4.382 1.00 0.00 23 GLN A C 15
ATOM 8854 O O . GLN A 1 23 ? 5.960 -3.356 -4.428 1.00 0.00 23 GLN A O 15
ATOM 8868 N N . ARG A 1 24 ? 7.137 -4.974 -5.323 1.00 0.00 24 ARG A N 15
ATOM 8869 C CA . ARG A 1 24 ? 7.524 -4.100 -6.469 1.00 0.00 24 ARG A CA 15
ATOM 8870 C C . ARG A 1 24 ? 6.272 -3.504 -7.117 1.00 0.00 24 ARG A C 15
ATOM 8871 O O . ARG A 1 24 ? 6.326 -2.485 -7.780 1.00 0.00 24 ARG A O 15
ATOM 8892 N N . LEU A 1 25 ? 5.147 -4.138 -6.939 1.00 0.00 25 LEU A N 15
ATOM 8893 C CA . LEU A 1 25 ? 3.887 -3.623 -7.549 1.00 0.00 25 LEU A CA 15
ATOM 8894 C C . LEU A 1 25 ? 3.048 -2.873 -6.506 1.00 0.00 25 LEU A C 15
ATOM 8895 O O . LEU A 1 25 ? 2.792 -1.692 -6.632 1.00 0.00 25 LEU A O 15
ATOM 8911 N N . MET A 1 26 ? 2.609 -3.559 -5.484 1.00 0.00 26 MET A N 15
ATOM 8912 C CA . MET A 1 26 ? 1.773 -2.906 -4.429 1.00 0.00 26 MET A CA 15
ATOM 8913 C C . MET A 1 26 ? 2.260 -1.481 -4.137 1.00 0.00 26 MET A C 15
ATOM 8914 O O . MET A 1 26 ? 1.476 -0.560 -4.031 1.00 0.00 26 MET A O 15
ATOM 8928 N N . LYS A 1 27 ? 3.541 -1.301 -3.990 1.00 0.00 27 LYS A N 15
ATOM 8929 C CA . LYS A 1 27 ? 4.082 0.057 -3.684 1.00 0.00 27 LYS A CA 15
ATOM 8930 C C . LYS A 1 27 ? 3.337 1.146 -4.468 1.00 0.00 27 LYS A C 15
ATOM 8931 O O . LYS A 1 27 ? 3.164 2.251 -3.993 1.00 0.00 27 LYS A O 15
ATOM 8950 N N . ARG A 1 28 ? 2.912 0.854 -5.666 1.00 0.00 28 ARG A N 15
ATOM 8951 C CA . ARG A 1 28 ? 2.205 1.888 -6.476 1.00 0.00 28 ARG A CA 15
ATOM 8952 C C . ARG A 1 28 ? 0.682 1.727 -6.396 1.00 0.00 28 ARG A C 15
ATOM 8953 O O . ARG A 1 28 ? -0.057 2.570 -6.865 1.00 0.00 28 ARG A O 15
ATOM 8974 N N . LEU A 1 29 ? 0.196 0.654 -5.833 1.00 0.00 29 LEU A N 15
ATOM 8975 C CA . LEU A 1 29 ? -1.288 0.474 -5.770 1.00 0.00 29 LEU A CA 15
ATOM 8976 C C . LEU A 1 29 ? -1.798 0.401 -4.327 1.00 0.00 29 LEU A C 15
ATOM 8977 O O . LEU A 1 29 ? -2.693 1.126 -3.940 1.00 0.00 29 LEU A O 15
ATOM 8993 N N . CYS A 1 30 ? -1.271 -0.498 -3.544 1.00 0.00 30 CYS A N 15
ATOM 8994 C CA . CYS A 1 30 ? -1.767 -0.647 -2.146 1.00 0.00 30 CYS A CA 15
ATOM 8995 C C . CYS A 1 30 ? -0.681 -0.296 -1.123 1.00 0.00 30 CYS A C 15
ATOM 8996 O O . CYS A 1 30 ? -0.183 -1.160 -0.428 1.00 0.00 30 CYS A O 15
ATOM 9003 N N . PRO A 1 31 ? -0.362 0.966 -1.052 1.00 0.00 31 PRO A N 15
ATOM 9004 C CA . PRO A 1 31 ? 0.661 1.438 -0.090 1.00 0.00 31 PRO A CA 15
ATOM 9005 C C . PRO A 1 31 ? 0.0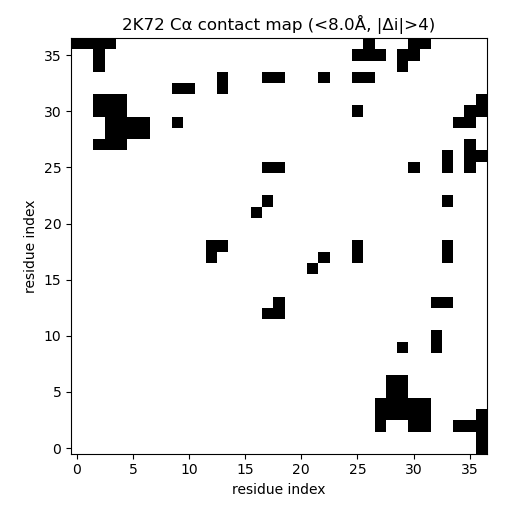58 1.518 1.315 1.00 0.00 31 PRO A C 15
ATOM 9006 O O . PRO A 1 31 ? 0.758 1.517 2.307 1.00 0.00 31 PRO A O 15
ATOM 9017 N N . ARG A 1 32 ? -1.243 1.594 1.399 1.00 0.00 32 ARG A N 15
ATOM 9018 C CA . ARG A 1 32 ? -1.911 1.684 2.730 1.00 0.00 32 ARG A CA 15
ATOM 9019 C C . ARG A 1 32 ? -1.657 0.412 3.544 1.00 0.00 32 ARG A C 15
ATOM 9020 O O . ARG A 1 32 ? -1.194 0.463 4.665 1.00 0.00 32 ARG A O 15
ATOM 9041 N N . SER A 1 33 ? -1.962 -0.728 2.989 1.00 0.00 33 SER A N 15
ATOM 9042 C CA . SER A 1 33 ? -1.746 -2.002 3.732 1.00 0.00 33 SER A CA 15
ATOM 9043 C C . SER A 1 33 ? -0.251 -2.262 3.933 1.00 0.00 33 SER A C 15
ATOM 9044 O O . SER A 1 33 ? 0.206 -2.497 5.035 1.00 0.00 33 SER A O 15
ATOM 9052 N N . CYS A 1 34 ? 0.515 -2.229 2.877 1.00 0.00 34 CYS A N 15
ATOM 9053 C CA . CYS A 1 34 ? 1.979 -2.484 3.009 1.00 0.00 34 CYS A CA 15
ATOM 9054 C C . CYS A 1 34 ? 2.654 -1.347 3.783 1.00 0.00 34 CYS A C 15
ATOM 9055 O O . CYS A 1 34 ? 3.786 -1.464 4.211 1.00 0.00 34 CYS A O 15
ATOM 9062 N N . ASP A 1 35 ? 1.975 -0.248 3.966 1.00 0.00 35 ASP A N 15
ATOM 9063 C CA . ASP A 1 35 ? 2.591 0.888 4.710 1.00 0.00 35 ASP A CA 15
ATOM 9064 C C . ASP A 1 35 ? 3.786 1.436 3.924 1.00 0.00 35 ASP A C 15
ATOM 9065 O O . ASP A 1 35 ? 4.753 1.902 4.491 1.00 0.00 35 ASP A O 15
ATOM 9074 N N . PHE A 1 36 ? 3.727 1.376 2.621 1.00 0.00 36 PHE A N 15
ATOM 9075 C CA . PHE A 1 36 ? 4.860 1.885 1.797 1.00 0.00 36 PHE A CA 15
ATOM 9076 C C . PHE A 1 36 ? 4.987 3.405 1.937 1.00 0.00 36 PHE A C 15
ATOM 9077 O O . PHE A 1 36 ? 6.070 3.952 1.881 1.00 0.00 36 PHE A O 15
ATOM 9094 N N . CYS A 1 37 ? 3.894 4.091 2.122 1.00 0.00 37 CYS A N 15
ATOM 9095 C CA . CYS A 1 37 ? 3.966 5.572 2.270 1.00 0.00 37 CYS A CA 15
ATOM 9096 C C . CYS A 1 37 ? 5.005 5.939 3.333 1.00 0.00 37 CYS A C 15
ATOM 9097 O O . CYS A 1 37 ? 5.914 6.704 3.080 1.00 0.00 37 CYS A O 15
ATOM 9106 N N . TYR A 1 1 ? 4.470 13.492 -3.199 1.00 0.00 1 TYR A N 16
ATOM 9107 C CA . TYR A 1 1 ? 4.461 12.232 -2.401 1.00 0.00 1 TYR A CA 16
ATOM 9108 C C . TYR A 1 1 ? 3.022 11.764 -2.167 1.00 0.00 1 TYR A C 16
ATOM 9109 O O . TYR A 1 1 ? 2.366 12.186 -1.236 1.00 0.00 1 TYR A O 16
ATOM 9127 N N . GLY A 1 2 ? 2.530 10.895 -3.003 1.00 0.00 2 GLY A N 16
ATOM 9128 C CA . GLY A 1 2 ? 1.137 10.399 -2.829 1.00 0.00 2 GLY A CA 16
ATOM 9129 C C . GLY A 1 2 ? 1.146 8.871 -2.793 1.00 0.00 2 GLY A C 16
ATOM 9130 O O . GLY A 1 2 ? 1.842 8.227 -3.555 1.00 0.00 2 GLY A O 16
ATOM 9134 N N . CYS A 1 3 ? 0.383 8.284 -1.917 1.00 0.00 3 CYS A N 16
ATOM 9135 C CA . CYS A 1 3 ? 0.352 6.796 -1.837 1.00 0.00 3 CYS A CA 16
ATOM 9136 C C . CYS A 1 3 ? -1.026 6.324 -1.376 1.00 0.00 3 CYS A C 16
ATOM 9137 O O . CYS A 1 3 ? -1.317 6.282 -0.197 1.00 0.00 3 CYS A O 16
ATOM 9144 N N . LEU A 1 4 ? -1.876 5.966 -2.294 1.00 0.00 4 LEU A N 16
ATOM 9145 C CA . LEU A 1 4 ? -3.233 5.495 -1.903 1.00 0.00 4 LEU A CA 16
ATOM 9146 C C . LEU A 1 4 ? -3.556 4.182 -2.609 1.00 0.00 4 LEU A C 16
ATOM 9147 O O . LEU A 1 4 ? -3.128 3.934 -3.719 1.00 0.00 4 LEU A O 16
ATOM 9163 N N . ASP A 1 5 ? -4.308 3.337 -1.970 1.00 0.00 5 ASP A N 16
ATOM 9164 C CA . ASP A 1 5 ? -4.666 2.042 -2.600 1.00 0.00 5 ASP A CA 16
ATOM 9165 C C . ASP A 1 5 ? -5.785 2.264 -3.612 1.00 0.00 5 ASP A C 16
ATOM 9166 O O . ASP A 1 5 ? -6.690 3.044 -3.386 1.00 0.00 5 ASP A O 16
ATOM 9175 N N . ARG A 1 6 ? -5.734 1.597 -4.728 1.00 0.00 6 ARG A N 16
ATOM 9176 C CA . ARG A 1 6 ? -6.809 1.797 -5.743 1.00 0.00 6 ARG A CA 16
ATOM 9177 C C . ARG A 1 6 ? -7.724 0.573 -5.796 1.00 0.00 6 ARG A C 16
ATOM 9178 O O . ARG A 1 6 ? -8.658 0.516 -6.572 1.00 0.00 6 ARG A O 16
ATOM 9199 N N . ILE A 1 7 ? -7.469 -0.401 -4.968 1.00 0.00 7 ILE A N 16
ATOM 9200 C CA . ILE A 1 7 ? -8.331 -1.615 -4.959 1.00 0.00 7 ILE A CA 16
ATOM 9201 C C . ILE A 1 7 ? -8.442 -2.165 -3.539 1.00 0.00 7 ILE A C 16
ATOM 9202 O O . ILE A 1 7 ? -7.647 -1.853 -2.675 1.00 0.00 7 ILE A O 16
ATOM 9218 N N . PHE A 1 8 ? -9.423 -2.983 -3.293 1.00 0.00 8 PHE A N 16
ATOM 9219 C CA . PHE A 1 8 ? -9.586 -3.558 -1.928 1.00 0.00 8 PHE A CA 16
ATOM 9220 C C . PHE A 1 8 ? -8.890 -4.917 -1.847 1.00 0.00 8 PHE A C 16
ATOM 9221 O O . PHE A 1 8 ? -9.231 -5.754 -1.034 1.00 0.00 8 PHE A O 16
ATOM 9238 N N . VAL A 1 9 ? -7.913 -5.139 -2.681 1.00 0.00 9 VAL A N 16
ATOM 9239 C CA . VAL A 1 9 ? -7.189 -6.440 -2.650 1.00 0.00 9 VAL A CA 16
ATOM 9240 C C . VAL A 1 9 ? -5.873 -6.289 -1.882 1.00 0.00 9 VAL A C 16
ATOM 9241 O O . VAL A 1 9 ? -5.091 -7.213 -1.791 1.00 0.00 9 VAL A O 16
ATOM 9254 N N . CYS A 1 10 ? -5.623 -5.134 -1.319 1.00 0.00 10 CYS A N 16
ATOM 9255 C CA . CYS A 1 10 ? -4.354 -4.952 -0.552 1.00 0.00 10 CYS A CA 16
ATOM 9256 C C . CYS A 1 10 ? -4.341 -5.916 0.637 1.00 0.00 10 CYS A C 16
ATOM 9257 O O . CYS A 1 10 ? -3.345 -6.548 0.928 1.00 0.00 10 CYS A O 16
ATOM 9264 N N . THR A 1 11 ? -5.446 -6.033 1.323 1.00 0.00 11 THR A N 16
ATOM 9265 C CA . THR A 1 11 ? -5.509 -6.956 2.493 1.00 0.00 11 THR A CA 16
ATOM 9266 C C . THR A 1 11 ? -5.278 -8.400 2.038 1.00 0.00 11 THR A C 16
ATOM 9267 O O . THR A 1 11 ? -4.330 -9.043 2.442 1.00 0.00 11 THR A O 16
ATOM 9278 N N . SER A 1 12 ? -6.134 -8.912 1.195 1.00 0.00 12 SER A N 16
ATOM 9279 C CA . SER A 1 12 ? -5.956 -10.313 0.713 1.00 0.00 12 SER A CA 16
ATOM 9280 C C . SER A 1 12 ? -4.514 -10.521 0.251 1.00 0.00 12 SER A C 16
ATOM 9281 O O . SER A 1 12 ? -3.991 -11.617 0.280 1.00 0.00 12 SER A O 16
ATOM 9289 N N . TRP A 1 13 ? -3.868 -9.470 -0.173 1.00 0.00 13 TRP A N 16
ATOM 9290 C CA . TRP A 1 13 ? -2.459 -9.593 -0.637 1.00 0.00 13 TRP A CA 16
ATOM 9291 C C . TRP A 1 13 ? -1.506 -9.540 0.560 1.00 0.00 13 TRP A C 16
ATOM 9292 O O . TRP A 1 13 ? -0.732 -10.447 0.794 1.00 0.00 13 TRP A O 16
ATOM 9313 N N . ALA A 1 14 ? -1.557 -8.479 1.320 1.00 0.00 14 ALA A N 16
ATOM 9314 C CA . ALA A 1 14 ? -0.655 -8.364 2.502 1.00 0.00 14 ALA A CA 16
ATOM 9315 C C . ALA A 1 14 ? -0.706 -9.649 3.331 1.00 0.00 14 ALA A C 16
ATOM 9316 O O . ALA A 1 14 ? 0.247 -10.012 3.992 1.00 0.00 14 ALA A O 16
ATOM 9323 N N . ARG A 1 15 ? -1.812 -10.340 3.301 1.00 0.00 15 ARG A N 16
ATOM 9324 C CA . ARG A 1 15 ? -1.928 -11.602 4.084 1.00 0.00 15 ARG A CA 16
ATOM 9325 C C . ARG A 1 15 ? -1.057 -12.697 3.458 1.00 0.00 15 ARG A C 16
ATOM 9326 O O . ARG A 1 15 ? -0.945 -13.789 3.980 1.00 0.00 15 ARG A O 16
ATOM 9347 N N . LYS A 1 16 ? -0.438 -12.412 2.343 1.00 0.00 16 LYS A N 16
ATOM 9348 C CA . LYS A 1 16 ? 0.427 -13.435 1.685 1.00 0.00 16 LYS A CA 16
ATOM 9349 C C . LYS A 1 16 ? 1.876 -12.944 1.620 1.00 0.00 16 LYS A C 16
ATOM 9350 O O . LYS A 1 16 ? 2.776 -13.678 1.261 1.00 0.00 16 LYS A O 16
ATOM 9369 N N . GLY A 1 17 ? 2.111 -11.706 1.965 1.00 0.00 17 GLY A N 16
ATOM 9370 C CA . GLY A 1 17 ? 3.502 -11.171 1.921 1.00 0.00 17 GLY A CA 16
ATOM 9371 C C . GLY A 1 17 ? 3.622 -10.148 0.789 1.00 0.00 17 GLY A C 16
ATOM 9372 O O . GLY A 1 17 ? 4.655 -9.536 0.599 1.00 0.00 17 GLY A O 16
ATOM 9376 N N . PHE A 1 18 ? 2.574 -9.958 0.035 1.00 0.00 18 PHE A N 16
ATOM 9377 C CA . PHE A 1 18 ? 2.619 -8.975 -1.087 1.00 0.00 18 PHE A CA 16
ATOM 9378 C C . PHE A 1 18 ? 3.352 -7.697 -0.658 1.00 0.00 18 PHE A C 16
ATOM 9379 O O . PHE A 1 18 ? 3.943 -7.011 -1.468 1.00 0.00 18 PHE A O 16
ATOM 9396 N N . CYS A 1 19 ? 3.306 -7.361 0.605 1.00 0.00 19 CYS A N 16
ATOM 9397 C CA . CYS A 1 19 ? 3.989 -6.117 1.069 1.00 0.00 19 CYS A CA 16
ATOM 9398 C C . CYS A 1 19 ? 5.504 -6.220 0.876 1.00 0.00 19 CYS A C 16
ATOM 9399 O O . CYS A 1 19 ? 6.219 -5.245 0.994 1.00 0.00 19 CYS A O 16
ATOM 9406 N N . ASP A 1 20 ? 6.000 -7.388 0.584 1.00 0.00 20 ASP A N 16
ATOM 9407 C CA . ASP A 1 20 ? 7.469 -7.543 0.388 1.00 0.00 20 ASP A CA 16
ATOM 9408 C C . ASP A 1 20 ? 7.747 -8.303 -0.910 1.00 0.00 20 ASP A C 16
ATOM 9409 O O . ASP A 1 20 ? 8.376 -7.797 -1.819 1.00 0.00 20 ASP A O 16
ATOM 9418 N N . VAL A 1 21 ? 7.284 -9.518 -0.996 1.00 0.00 21 VAL A N 16
ATOM 9419 C CA . VAL A 1 21 ? 7.511 -10.330 -2.225 1.00 0.00 21 VAL A CA 16
ATOM 9420 C C . VAL A 1 21 ? 7.294 -9.479 -3.485 1.00 0.00 21 VAL A C 16
ATOM 9421 O O . VAL A 1 21 ? 8.214 -9.210 -4.231 1.00 0.00 21 VAL A O 16
ATOM 9434 N N . ARG A 1 22 ? 6.079 -9.072 -3.733 1.00 0.00 22 ARG A N 16
ATOM 9435 C CA . ARG A 1 22 ? 5.795 -8.261 -4.952 1.00 0.00 22 ARG A CA 16
ATOM 9436 C C . ARG A 1 22 ? 5.684 -6.773 -4.612 1.00 0.00 22 ARG A C 16
ATOM 9437 O O . ARG A 1 22 ? 5.404 -5.968 -5.470 1.00 0.00 22 ARG A O 16
ATOM 9458 N N . GLN A 1 23 ? 5.879 -6.417 -3.365 1.00 0.00 23 GLN A N 16
ATOM 9459 C CA . GLN A 1 23 ? 5.774 -4.981 -2.931 1.00 0.00 23 GLN A CA 16
ATOM 9460 C C . GLN A 1 23 ? 6.036 -4.000 -4.086 1.00 0.00 23 GLN A C 16
ATOM 9461 O O . GLN A 1 23 ? 5.357 -3.001 -4.226 1.00 0.00 23 GLN A O 16
ATOM 9475 N N . ARG A 1 24 ? 7.016 -4.267 -4.903 1.00 0.00 24 ARG A N 16
ATOM 9476 C CA . ARG A 1 24 ? 7.324 -3.340 -6.036 1.00 0.00 24 ARG A CA 16
ATOM 9477 C C . ARG A 1 24 ? 6.096 -3.135 -6.934 1.00 0.00 24 ARG A C 16
ATOM 9478 O O . ARG A 1 24 ? 6.066 -2.243 -7.757 1.00 0.00 24 ARG A O 16
ATOM 9499 N N . LEU A 1 25 ? 5.092 -3.958 -6.796 1.00 0.00 25 LEU A N 16
ATOM 9500 C CA . LEU A 1 25 ? 3.880 -3.811 -7.656 1.00 0.00 25 LEU A CA 16
ATOM 9501 C C . LEU A 1 25 ? 2.754 -3.104 -6.897 1.00 0.00 25 LEU A C 16
ATOM 9502 O O . LEU A 1 25 ? 2.173 -2.151 -7.377 1.00 0.00 25 LEU A O 16
ATOM 9518 N N . MET A 1 26 ? 2.434 -3.570 -5.722 1.00 0.00 26 MET A N 16
ATOM 9519 C CA . MET A 1 26 ? 1.334 -2.927 -4.941 1.00 0.00 26 MET A CA 16
ATOM 9520 C C . MET A 1 26 ? 1.866 -1.737 -4.136 1.00 0.00 26 MET A C 16
ATOM 9521 O O . MET A 1 26 ? 1.287 -1.338 -3.148 1.00 0.00 26 MET A O 16
ATOM 9535 N N . LYS A 1 27 ? 2.960 -1.162 -4.555 1.00 0.00 27 LYS A N 16
ATOM 9536 C CA . LYS A 1 27 ? 3.523 0.001 -3.811 1.00 0.00 27 LYS A CA 16
ATOM 9537 C C . LYS A 1 27 ? 2.683 1.256 -4.061 1.00 0.00 27 LYS A C 16
ATOM 9538 O O . LYS A 1 27 ? 2.517 2.087 -3.192 1.00 0.00 27 LYS A O 16
ATOM 9557 N N . ARG A 1 28 ? 2.171 1.408 -5.250 1.00 0.00 28 ARG A N 16
ATOM 9558 C CA . ARG A 1 28 ? 1.364 2.622 -5.567 1.00 0.00 28 ARG A CA 16
ATOM 9559 C C . ARG A 1 28 ? -0.145 2.336 -5.530 1.00 0.00 28 ARG A C 16
ATOM 9560 O O . ARG A 1 28 ? -0.946 3.243 -5.435 1.00 0.00 28 ARG A O 16
ATOM 9581 N N . LEU A 1 29 ? -0.547 1.099 -5.640 1.00 0.00 29 LEU A N 16
ATOM 9582 C CA . LEU A 1 29 ? -2.015 0.805 -5.649 1.00 0.00 29 LEU A CA 16
ATOM 9583 C C . LEU A 1 29 ? -2.481 0.121 -4.357 1.00 0.00 29 LEU A C 16
ATOM 9584 O O . LEU A 1 29 ? -3.619 -0.287 -4.247 1.00 0.00 29 LEU A O 16
ATOM 9600 N N . CYS A 1 30 ? -1.630 -0.014 -3.380 1.00 0.00 30 CYS A N 16
ATOM 9601 C CA . CYS A 1 30 ? -2.068 -0.681 -2.117 1.00 0.00 30 CYS A CA 16
ATOM 9602 C C . CYS A 1 30 ? -1.116 -0.332 -0.962 1.00 0.00 30 CYS A C 16
ATOM 9603 O O . CYS A 1 30 ? -0.647 -1.206 -0.260 1.00 0.00 30 CYS A O 16
ATOM 9610 N N . PRO A 1 31 ? -0.857 0.941 -0.809 1.00 0.00 31 PRO A N 16
ATOM 9611 C CA . PRO A 1 31 ? 0.055 1.415 0.266 1.00 0.00 31 PRO A CA 16
ATOM 9612 C C . PRO A 1 31 ? -0.630 1.389 1.637 1.00 0.00 31 PRO A C 16
ATOM 9613 O O . PRO A 1 31 ? 0.011 1.223 2.656 1.00 0.00 31 PRO A O 16
ATOM 9624 N N . ARG A 1 32 ? -1.921 1.570 1.678 1.00 0.00 32 ARG A N 16
ATOM 9625 C CA . ARG A 1 32 ? -2.628 1.574 2.992 1.00 0.00 32 ARG A CA 16
ATOM 9626 C C . ARG A 1 32 ? -2.464 0.230 3.708 1.00 0.00 32 ARG A C 16
ATOM 9627 O O . ARG A 1 32 ? -2.431 0.166 4.922 1.00 0.00 32 ARG A O 16
ATOM 9648 N N . SER A 1 33 ? -2.371 -0.846 2.978 1.00 0.00 33 SER A N 16
ATOM 9649 C CA . SER A 1 33 ? -2.224 -2.176 3.637 1.00 0.00 33 SER A CA 16
ATOM 9650 C C . SER A 1 33 ? -0.771 -2.412 4.067 1.00 0.00 33 SER A C 16
ATOM 9651 O O . SER A 1 33 ? -0.500 -2.775 5.194 1.00 0.00 33 SER A O 16
ATOM 9659 N N . CYS A 1 34 ? 0.163 -2.217 3.178 1.00 0.00 34 CYS A N 16
ATOM 9660 C CA . CYS A 1 34 ? 1.594 -2.438 3.541 1.00 0.00 34 CYS A CA 16
ATOM 9661 C C . CYS A 1 34 ? 2.226 -1.141 4.049 1.00 0.00 34 CYS A C 16
ATOM 9662 O O . CYS A 1 34 ? 3.420 -1.063 4.262 1.00 0.00 34 CYS A O 16
ATOM 9669 N N . ASP A 1 35 ? 1.436 -0.122 4.250 1.00 0.00 35 ASP A N 16
ATOM 9670 C CA . ASP A 1 35 ? 1.996 1.165 4.747 1.00 0.00 35 ASP A CA 16
ATOM 9671 C C . ASP A 1 35 ? 3.203 1.579 3.901 1.00 0.00 35 ASP A C 16
ATOM 9672 O O . ASP A 1 35 ? 4.246 1.926 4.418 1.00 0.00 35 ASP A O 16
ATOM 9681 N N . PHE A 1 36 ? 3.069 1.546 2.603 1.00 0.00 36 PHE A N 16
ATOM 9682 C CA . PHE A 1 36 ? 4.210 1.938 1.726 1.00 0.00 36 PHE A CA 16
ATOM 9683 C C . PHE A 1 36 ? 4.493 3.436 1.872 1.00 0.00 36 PHE A C 16
ATOM 9684 O O . PHE A 1 36 ? 5.490 3.938 1.391 1.00 0.00 36 PHE A O 16
ATOM 9701 N N . CYS A 1 37 ? 3.626 4.154 2.532 1.00 0.00 37 CYS A N 16
ATOM 9702 C CA . CYS A 1 37 ? 3.850 5.619 2.709 1.00 0.00 37 CYS A CA 16
ATOM 9703 C C . CYS A 1 37 ? 3.290 6.084 4.056 1.00 0.00 37 CYS A C 16
ATOM 9704 O O . CYS A 1 37 ? 3.088 7.263 4.273 1.00 0.00 37 CYS A O 16
ATOM 9713 N N . TYR A 1 1 ? 0.265 13.144 -7.054 1.00 0.00 1 TYR A N 17
ATOM 9714 C CA . TYR A 1 1 ? 1.320 12.912 -6.021 1.00 0.00 1 TYR A CA 17
ATOM 9715 C C . TYR A 1 1 ? 0.676 12.544 -4.680 1.00 0.00 1 TYR A C 17
ATOM 9716 O O . TYR A 1 1 ? -0.222 13.211 -4.208 1.00 0.00 1 TYR A O 17
ATOM 9734 N N . GLY A 1 2 ? 1.128 11.482 -4.067 1.00 0.00 2 GLY A N 17
ATOM 9735 C CA . GLY A 1 2 ? 0.542 11.062 -2.760 1.00 0.00 2 GLY A CA 17
ATOM 9736 C C . GLY A 1 2 ? 0.349 9.543 -2.749 1.00 0.00 2 GLY A C 17
ATOM 9737 O O . GLY A 1 2 ? -0.177 8.968 -3.682 1.00 0.00 2 GLY A O 17
ATOM 9741 N N . CYS A 1 3 ? 0.776 8.887 -1.704 1.00 0.00 3 CYS A N 17
ATOM 9742 C CA . CYS A 1 3 ? 0.623 7.403 -1.636 1.00 0.00 3 CYS A CA 17
ATOM 9743 C C . CYS A 1 3 ? -0.797 7.023 -1.201 1.00 0.00 3 CYS A C 17
ATOM 9744 O O . CYS A 1 3 ? -1.331 7.561 -0.252 1.00 0.00 3 CYS A O 17
ATOM 9751 N N . LEU A 1 4 ? -1.406 6.092 -1.887 1.00 0.00 4 LEU A N 17
ATOM 9752 C CA . LEU A 1 4 ? -2.788 5.667 -1.515 1.00 0.00 4 LEU A CA 17
ATOM 9753 C C . LEU A 1 4 ? -3.180 4.413 -2.300 1.00 0.00 4 LEU A C 17
ATOM 9754 O O . LEU A 1 4 ? -2.712 4.181 -3.397 1.00 0.00 4 LEU A O 17
ATOM 9770 N N . ASP A 1 5 ? -4.033 3.604 -1.744 1.00 0.00 5 ASP A N 17
ATOM 9771 C CA . ASP A 1 5 ? -4.454 2.364 -2.447 1.00 0.00 5 ASP A CA 17
ATOM 9772 C C . ASP A 1 5 ? -5.364 2.699 -3.631 1.00 0.00 5 ASP A C 17
ATOM 9773 O O . ASP A 1 5 ? -6.239 3.536 -3.539 1.00 0.00 5 ASP A O 17
ATOM 9782 N N . ARG A 1 6 ? -5.163 2.047 -4.745 1.00 0.00 6 ARG A N 17
ATOM 9783 C CA . ARG A 1 6 ? -6.016 2.324 -5.937 1.00 0.00 6 ARG A CA 17
ATOM 9784 C C . ARG A 1 6 ? -7.143 1.294 -6.030 1.00 0.00 6 ARG A C 17
ATOM 9785 O O . ARG A 1 6 ? -8.047 1.420 -6.832 1.00 0.00 6 ARG A O 17
ATOM 9806 N N . ILE A 1 7 ? -7.100 0.278 -5.212 1.00 0.00 7 ILE A N 17
ATOM 9807 C CA . ILE A 1 7 ? -8.175 -0.754 -5.253 1.00 0.00 7 ILE A CA 17
ATOM 9808 C C . ILE A 1 7 ? -8.548 -1.184 -3.830 1.00 0.00 7 ILE A C 17
ATOM 9809 O O . ILE A 1 7 ? -8.336 -0.455 -2.880 1.00 0.00 7 ILE A O 17
ATOM 9825 N N . PHE A 1 8 ? -9.116 -2.350 -3.672 1.00 0.00 8 PHE A N 17
ATOM 9826 C CA . PHE A 1 8 ? -9.513 -2.803 -2.305 1.00 0.00 8 PHE A CA 17
ATOM 9827 C C . PHE A 1 8 ? -8.767 -4.081 -1.909 1.00 0.00 8 PHE A C 17
ATOM 9828 O O . PHE A 1 8 ? -8.595 -4.371 -0.742 1.00 0.00 8 PHE A O 17
ATOM 9845 N N . VAL A 1 9 ? -8.336 -4.855 -2.865 1.00 0.00 9 VAL A N 17
ATOM 9846 C CA . VAL A 1 9 ? -7.621 -6.122 -2.533 1.00 0.00 9 VAL A CA 17
ATOM 9847 C C . VAL A 1 9 ? -6.202 -5.839 -2.043 1.00 0.00 9 VAL A C 17
ATOM 9848 O O . VAL A 1 9 ? -5.235 -6.349 -2.573 1.00 0.00 9 VAL A O 17
ATOM 9861 N N . CYS A 1 10 ? -6.073 -5.042 -1.026 1.00 0.00 10 CYS A N 17
ATOM 9862 C CA . CYS A 1 10 ? -4.716 -4.739 -0.483 1.00 0.00 10 CYS A CA 17
ATOM 9863 C C . CYS A 1 10 ? -4.436 -5.641 0.721 1.00 0.00 10 CYS A C 17
ATOM 9864 O O . CYS A 1 10 ? -3.551 -6.473 0.695 1.00 0.00 10 CYS A O 17
ATOM 9871 N N . THR A 1 11 ? -5.191 -5.487 1.776 1.00 0.00 11 THR A N 17
ATOM 9872 C CA . THR A 1 11 ? -4.973 -6.339 2.980 1.00 0.00 11 THR A CA 17
ATOM 9873 C C . THR A 1 11 ? -4.992 -7.817 2.587 1.00 0.00 11 THR A C 17
ATOM 9874 O O . THR A 1 11 ? -4.215 -8.611 3.080 1.00 0.00 11 THR A O 17
ATOM 9885 N N . SER A 1 12 ? -5.867 -8.193 1.695 1.00 0.00 12 SER A N 17
ATOM 9886 C CA . SER A 1 12 ? -5.921 -9.619 1.267 1.00 0.00 12 SER A CA 17
ATOM 9887 C C . SER A 1 12 ? -4.574 -10.029 0.671 1.00 0.00 12 SER A C 17
ATOM 9888 O O . SER A 1 12 ? -4.103 -11.130 0.870 1.00 0.00 12 SER A O 17
ATOM 9896 N N . TRP A 1 13 ? -3.951 -9.144 -0.054 1.00 0.00 13 TRP A N 17
ATOM 9897 C CA . TRP A 1 13 ? -2.631 -9.470 -0.662 1.00 0.00 13 TRP A CA 17
ATOM 9898 C C . TRP A 1 13 ? -1.565 -9.573 0.433 1.00 0.00 13 TRP A C 17
ATOM 9899 O O . TRP A 1 13 ? -0.806 -10.519 0.489 1.00 0.00 13 TRP A O 17
ATOM 9920 N N . ALA A 1 14 ? -1.500 -8.599 1.303 1.00 0.00 14 ALA A N 17
ATOM 9921 C CA . ALA A 1 14 ? -0.479 -8.635 2.394 1.00 0.00 14 ALA A CA 17
ATOM 9922 C C . ALA A 1 14 ? -0.437 -10.021 3.045 1.00 0.00 14 ALA A C 17
ATOM 9923 O O . ALA A 1 14 ? 0.605 -10.494 3.454 1.00 0.00 14 ALA A O 17
ATOM 9930 N N . ARG A 1 15 ? -1.562 -10.675 3.149 1.00 0.00 15 ARG A N 17
ATOM 9931 C CA . ARG A 1 15 ? -1.582 -12.026 3.781 1.00 0.00 15 ARG A CA 17
ATOM 9932 C C . ARG A 1 15 ? -0.815 -13.032 2.917 1.00 0.00 15 ARG A C 17
ATOM 9933 O O . ARG A 1 15 ? -0.440 -14.095 3.370 1.00 0.00 15 ARG A O 17
ATOM 9954 N N . LYS A 1 16 ? -0.581 -12.706 1.675 1.00 0.00 16 LYS A N 17
ATOM 9955 C CA . LYS A 1 16 ? 0.158 -13.649 0.786 1.00 0.00 16 LYS A CA 17
ATOM 9956 C C . LYS A 1 16 ? 1.628 -13.235 0.679 1.00 0.00 16 LYS A C 17
ATOM 9957 O O . LYS A 1 16 ? 2.427 -13.908 0.056 1.00 0.00 16 LYS A O 17
ATOM 9976 N N . GLY A 1 17 ? 1.991 -12.134 1.275 1.00 0.00 17 GLY A N 17
ATOM 9977 C CA . GLY A 1 17 ? 3.408 -11.679 1.202 1.00 0.00 17 GLY A CA 17
ATOM 9978 C C . GLY A 1 17 ? 3.552 -10.641 0.088 1.00 0.00 17 GLY A C 17
ATOM 9979 O O . GLY A 1 17 ? 4.643 -10.256 -0.280 1.00 0.00 17 GLY A O 17
ATOM 9983 N N . PHE A 1 18 ? 2.454 -10.182 -0.449 1.00 0.00 18 PHE A N 17
ATOM 9984 C CA . PHE A 1 18 ? 2.521 -9.167 -1.539 1.00 0.00 18 PHE A CA 17
ATOM 9985 C C . PHE A 1 18 ? 3.371 -7.973 -1.095 1.00 0.00 18 PHE A C 17
ATOM 9986 O O . PHE A 1 18 ? 4.078 -7.376 -1.882 1.00 0.00 18 PHE A O 17
ATOM 10003 N N . CYS A 1 19 ? 3.305 -7.623 0.161 1.00 0.00 19 CYS A N 17
ATOM 10004 C CA . CYS A 1 19 ? 4.108 -6.467 0.658 1.00 0.00 19 CYS A CA 17
ATOM 10005 C C . CYS A 1 19 ? 5.568 -6.883 0.863 1.00 0.00 19 CYS A C 17
ATOM 10006 O O . CYS A 1 19 ? 6.391 -6.099 1.296 1.00 0.00 19 CYS A O 17
ATOM 10013 N N . ASP A 1 20 ? 5.897 -8.109 0.559 1.00 0.00 20 ASP A N 17
ATOM 10014 C CA . ASP A 1 20 ? 7.305 -8.572 0.738 1.00 0.00 20 ASP A CA 17
ATOM 10015 C C . ASP A 1 20 ? 7.909 -8.975 -0.611 1.00 0.00 20 ASP A C 17
ATOM 10016 O O . ASP A 1 20 ? 8.911 -8.435 -1.038 1.00 0.00 20 ASP A O 17
ATOM 10025 N N . VAL A 1 21 ? 7.306 -9.912 -1.288 1.00 0.00 21 VAL A N 17
ATOM 10026 C CA . VAL A 1 21 ? 7.845 -10.339 -2.612 1.00 0.00 21 VAL A CA 17
ATOM 10027 C C . VAL A 1 21 ? 7.327 -9.402 -3.705 1.00 0.00 21 VAL A C 17
ATOM 10028 O O . VAL A 1 21 ? 8.034 -9.058 -4.631 1.00 0.00 21 VAL A O 17
ATOM 10041 N N . ARG A 1 22 ? 6.092 -8.990 -3.601 1.00 0.00 22 ARG A N 17
ATOM 10042 C CA . ARG A 1 22 ? 5.513 -8.078 -4.627 1.00 0.00 22 ARG A CA 17
ATOM 10043 C C . ARG A 1 22 ? 5.520 -6.629 -4.125 1.00 0.00 22 ARG A C 17
ATOM 10044 O O . ARG A 1 22 ? 5.049 -5.734 -4.793 1.00 0.00 22 ARG A O 17
ATOM 10065 N N . GLN A 1 23 ? 6.031 -6.396 -2.945 1.00 0.00 23 GLN A N 17
ATOM 10066 C CA . GLN A 1 23 ? 6.048 -5.006 -2.392 1.00 0.00 23 GLN A CA 17
ATOM 10067 C C . GLN A 1 23 ? 6.367 -3.973 -3.482 1.00 0.00 23 GLN A C 17
ATOM 10068 O O . GLN A 1 23 ? 5.955 -2.832 -3.403 1.00 0.00 23 GLN A O 17
ATOM 10082 N N . ARG A 1 24 ? 7.099 -4.354 -4.494 1.00 0.00 24 ARG A N 17
ATOM 10083 C CA . ARG A 1 24 ? 7.440 -3.376 -5.572 1.00 0.00 24 ARG A CA 17
ATOM 10084 C C . ARG A 1 24 ? 6.178 -2.947 -6.326 1.00 0.00 24 ARG A C 17
ATOM 10085 O O . ARG A 1 24 ? 6.165 -1.945 -7.013 1.00 0.00 24 ARG A O 17
ATOM 10106 N N . LEU A 1 25 ? 5.122 -3.703 -6.214 1.00 0.00 25 LEU A N 17
ATOM 10107 C CA . LEU A 1 25 ? 3.866 -3.348 -6.933 1.00 0.00 25 LEU A CA 17
ATOM 10108 C C . LEU A 1 25 ? 2.867 -2.670 -5.983 1.00 0.00 25 LEU A C 17
ATOM 10109 O O . LEU A 1 25 ? 2.582 -1.496 -6.107 1.00 0.00 25 LEU A O 17
ATOM 10125 N N . MET A 1 26 ? 2.333 -3.404 -5.042 1.00 0.00 26 MET A N 17
ATOM 10126 C CA . MET A 1 26 ? 1.346 -2.813 -4.083 1.00 0.00 26 MET A CA 17
ATOM 10127 C C . MET A 1 26 ? 1.738 -1.380 -3.697 1.00 0.00 26 MET A C 17
ATOM 10128 O O . MET A 1 26 ? 0.902 -0.557 -3.380 1.00 0.00 26 MET A O 17
ATOM 10142 N N . LYS A 1 27 ? 3.007 -1.092 -3.705 1.00 0.00 27 LYS A N 17
ATOM 10143 C CA . LYS A 1 27 ? 3.483 0.272 -3.321 1.00 0.00 27 LYS A CA 17
ATOM 10144 C C . LYS A 1 27 ? 2.570 1.384 -3.856 1.00 0.00 27 LYS A C 17
ATOM 10145 O O . LYS A 1 27 ? 2.253 2.322 -3.151 1.00 0.00 27 LYS A O 17
ATOM 10164 N N . ARG A 1 28 ? 2.179 1.323 -5.101 1.00 0.00 28 ARG A N 17
ATOM 10165 C CA . ARG A 1 28 ? 1.333 2.422 -5.660 1.00 0.00 28 ARG A CA 17
ATOM 10166 C C . ARG A 1 28 ? -0.159 2.058 -5.732 1.00 0.00 28 ARG A C 17
ATOM 10167 O O . ARG A 1 28 ? -0.994 2.920 -5.924 1.00 0.00 28 ARG A O 17
ATOM 10188 N N . LEU A 1 29 ? -0.515 0.809 -5.612 1.00 0.00 29 LEU A N 17
ATOM 10189 C CA . LEU A 1 29 ? -1.967 0.458 -5.714 1.00 0.00 29 LEU A CA 17
ATOM 10190 C C . LEU A 1 29 ? -2.557 0.032 -4.362 1.00 0.00 29 LEU A C 17
ATOM 10191 O O . LEU A 1 29 ? -3.759 0.044 -4.181 1.00 0.00 29 LEU A O 17
ATOM 10207 N N . CYS A 1 30 ? -1.746 -0.348 -3.413 1.00 0.00 30 CYS A N 17
ATOM 10208 C CA . CYS A 1 30 ? -2.312 -0.771 -2.095 1.00 0.00 30 CYS A CA 17
ATOM 10209 C C . CYS A 1 30 ? -1.255 -0.678 -0.988 1.00 0.00 30 CYS A C 17
ATOM 10210 O O . CYS A 1 30 ? -0.957 -1.658 -0.334 1.00 0.00 30 CYS A O 17
ATOM 10217 N N . PRO A 1 31 ? -0.718 0.500 -0.816 1.00 0.00 31 PRO A N 17
ATOM 10218 C CA . PRO A 1 31 ? 0.316 0.718 0.224 1.00 0.00 31 PRO A CA 17
ATOM 10219 C C . PRO A 1 31 ? -0.316 0.812 1.618 1.00 0.00 31 PRO A C 17
ATOM 10220 O O . PRO A 1 31 ? 0.326 0.562 2.619 1.00 0.00 31 PRO A O 17
ATOM 10231 N N . ARG A 1 32 ? -1.568 1.173 1.694 1.00 0.00 32 ARG A N 17
ATOM 10232 C CA . ARG A 1 32 ? -2.235 1.288 3.024 1.00 0.00 32 ARG A CA 17
ATOM 10233 C C . ARG A 1 32 ? -1.993 0.030 3.863 1.00 0.00 32 ARG A C 17
ATOM 10234 O O . ARG A 1 32 ? -1.845 0.093 5.067 1.00 0.00 32 ARG A O 17
ATOM 10255 N N . SER A 1 33 ? -1.977 -1.112 3.239 1.00 0.00 33 SER A N 17
ATOM 10256 C CA . SER A 1 33 ? -1.771 -2.377 4.004 1.00 0.00 33 SER A CA 17
ATOM 10257 C C . SER A 1 33 ? -0.280 -2.662 4.223 1.00 0.00 33 SER A C 17
ATOM 10258 O O . SER A 1 33 ? 0.155 -2.912 5.329 1.00 0.00 33 SER A O 17
ATOM 10266 N N . CYS A 1 34 ? 0.506 -2.640 3.180 1.00 0.00 34 CYS A N 17
ATOM 10267 C CA . CYS A 1 34 ? 1.964 -2.928 3.336 1.00 0.00 34 CYS A CA 17
ATOM 10268 C C . CYS A 1 34 ? 2.652 -1.845 4.173 1.00 0.00 34 CYS A C 17
ATOM 10269 O O . CYS A 1 34 ? 3.816 -1.955 4.501 1.00 0.00 34 CYS A O 17
ATOM 10276 N N . ASP A 1 35 ? 1.953 -0.798 4.515 1.00 0.00 35 ASP A N 17
ATOM 10277 C CA . ASP A 1 35 ? 2.586 0.284 5.324 1.00 0.00 35 ASP A CA 17
ATOM 10278 C C . ASP A 1 35 ? 3.656 0.998 4.494 1.00 0.00 35 ASP A C 17
ATOM 10279 O O . ASP A 1 35 ? 4.529 1.659 5.021 1.00 0.00 35 ASP A O 17
ATOM 10288 N N . PHE A 1 36 ? 3.593 0.870 3.197 1.00 0.00 36 PHE A N 17
ATOM 10289 C CA . PHE A 1 36 ? 4.606 1.539 2.331 1.00 0.00 36 PHE A CA 17
ATOM 10290 C C . PHE A 1 36 ? 4.638 3.048 2.609 1.00 0.00 36 PHE A C 17
ATOM 10291 O O . PHE A 1 36 ? 5.564 3.736 2.227 1.00 0.00 36 PHE A O 17
ATOM 10308 N N . CYS A 1 37 ? 3.644 3.568 3.277 1.00 0.00 37 CYS A N 17
ATOM 10309 C CA . CYS A 1 37 ? 3.635 5.029 3.582 1.00 0.00 37 CYS A CA 17
ATOM 10310 C C . CYS A 1 37 ? 3.525 5.254 5.093 1.00 0.00 37 CYS A C 17
ATOM 10311 O O . CYS A 1 37 ? 4.183 6.113 5.645 1.00 0.00 37 CYS A O 17
ATOM 10320 N N . TYR A 1 1 ? -3.604 11.827 -4.628 1.00 0.00 1 TYR A N 18
ATOM 10321 C CA . TYR A 1 1 ? -2.138 11.916 -4.369 1.00 0.00 1 TYR A CA 18
ATOM 10322 C C . TYR A 1 1 ? -1.511 10.518 -4.397 1.00 0.00 1 TYR A C 18
ATOM 10323 O O . TYR A 1 1 ? -2.199 9.518 -4.345 1.00 0.00 1 TYR A O 18
ATOM 10341 N N . GLY A 1 2 ? -0.211 10.441 -4.482 1.00 0.00 2 GLY A N 18
ATOM 10342 C CA . GLY A 1 2 ? 0.456 9.107 -4.515 1.00 0.00 2 GLY A CA 18
ATOM 10343 C C . GLY A 1 2 ? 0.736 8.641 -3.085 1.00 0.00 2 GLY A C 18
ATOM 10344 O O . GLY A 1 2 ? 0.223 9.192 -2.132 1.00 0.00 2 GLY A O 18
ATOM 10348 N N . CYS A 1 3 ? 1.548 7.629 -2.927 1.00 0.00 3 CYS A N 18
ATOM 10349 C CA . CYS A 1 3 ? 1.863 7.129 -1.557 1.00 0.00 3 CYS A CA 18
ATOM 10350 C C . CYS A 1 3 ? 0.597 6.524 -0.920 1.00 0.00 3 CYS A C 18
ATOM 10351 O O . CYS A 1 3 ? 0.584 6.158 0.239 1.00 0.00 3 CYS A O 18
ATOM 10358 N N . LEU A 1 4 ? -0.462 6.406 -1.676 1.00 0.00 4 LEU A N 18
ATOM 10359 C CA . LEU A 1 4 ? -1.719 5.825 -1.118 1.00 0.00 4 LEU A CA 18
ATOM 10360 C C . LEU A 1 4 ? -2.198 4.655 -1.979 1.00 0.00 4 LEU A C 18
ATOM 10361 O O . LEU A 1 4 ? -1.574 4.289 -2.954 1.00 0.00 4 LEU A O 18
ATOM 10377 N N . ASP A 1 5 ? -3.306 4.064 -1.619 1.00 0.00 5 ASP A N 18
ATOM 10378 C CA . ASP A 1 5 ? -3.836 2.917 -2.404 1.00 0.00 5 ASP A CA 18
ATOM 10379 C C . ASP A 1 5 ? -5.032 3.364 -3.252 1.00 0.00 5 ASP A C 18
ATOM 10380 O O . ASP A 1 5 ? -5.641 4.384 -2.994 1.00 0.00 5 ASP A O 18
ATOM 10389 N N . ARG A 1 6 ? -5.376 2.605 -4.257 1.00 0.00 6 ARG A N 18
ATOM 10390 C CA . ARG A 1 6 ? -6.537 2.982 -5.115 1.00 0.00 6 ARG A CA 18
ATOM 10391 C C . ARG A 1 6 ? -7.290 1.724 -5.547 1.00 0.00 6 ARG A C 18
ATOM 10392 O O . ARG A 1 6 ? -7.924 1.690 -6.584 1.00 0.00 6 ARG A O 18
ATOM 10413 N N . ILE A 1 7 ? -7.222 0.688 -4.759 1.00 0.00 7 ILE A N 18
ATOM 10414 C CA . ILE A 1 7 ? -7.929 -0.574 -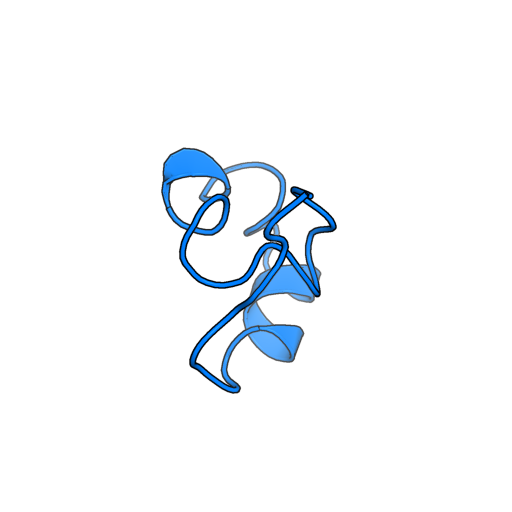5.126 1.00 0.00 7 ILE A CA 18
ATOM 10415 C C . ILE A 1 7 ? -8.609 -1.176 -3.893 1.00 0.00 7 ILE A C 18
ATOM 10416 O O . ILE A 1 7 ? -8.655 -0.569 -2.842 1.00 0.00 7 ILE A O 18
ATOM 10432 N N . PHE A 1 8 ? -9.143 -2.360 -4.013 1.00 0.00 8 PHE A N 18
ATOM 10433 C CA . PHE A 1 8 ? -9.825 -2.989 -2.847 1.00 0.00 8 PHE A CA 18
ATOM 10434 C C . PHE A 1 8 ? -9.470 -4.475 -2.758 1.00 0.00 8 PHE A C 18
ATOM 10435 O O . PHE A 1 8 ? -10.333 -5.331 -2.770 1.00 0.00 8 PHE A O 18
ATOM 10452 N N . VAL A 1 9 ? -8.208 -4.789 -2.665 1.00 0.00 9 VAL A N 18
ATOM 10453 C CA . VAL A 1 9 ? -7.802 -6.220 -2.574 1.00 0.00 9 VAL A CA 18
ATOM 10454 C C . VAL A 1 9 ? -6.489 -6.344 -1.799 1.00 0.00 9 VAL A C 18
ATOM 10455 O O . VAL A 1 9 ? -5.705 -7.243 -2.026 1.00 0.00 9 VAL A O 18
ATOM 10468 N N . CYS A 1 10 ? -6.248 -5.446 -0.886 1.00 0.00 10 CYS A N 18
ATOM 10469 C CA . CYS A 1 10 ? -4.986 -5.508 -0.094 1.00 0.00 10 CYS A CA 18
ATOM 10470 C C . CYS A 1 10 ? -5.114 -6.548 1.024 1.00 0.00 10 CYS A C 18
ATOM 10471 O O . CYS A 1 10 ? -4.161 -7.216 1.372 1.00 0.00 10 CYS A O 18
ATOM 10478 N N . THR A 1 11 ? -6.281 -6.695 1.588 1.00 0.00 11 THR A N 18
ATOM 10479 C CA . THR A 1 11 ? -6.457 -7.696 2.677 1.00 0.00 11 THR A CA 18
ATOM 10480 C C . THR A 1 11 ? -5.925 -9.062 2.225 1.00 0.00 11 THR A C 18
ATOM 10481 O O . THR A 1 11 ? -5.221 -9.735 2.950 1.00 0.00 11 THR A O 18
ATOM 10492 N N . SER A 1 12 ? -6.251 -9.469 1.027 1.00 0.00 12 SER A N 18
ATOM 10493 C CA . SER A 1 12 ? -5.755 -10.786 0.530 1.00 0.00 12 SER A CA 18
ATOM 10494 C C . SER A 1 12 ? -4.263 -10.692 0.200 1.00 0.00 12 SER A C 18
ATOM 10495 O O . SER A 1 12 ? -3.527 -11.650 0.332 1.00 0.00 12 SER A O 18
ATOM 10503 N N . TRP A 1 13 ? -3.814 -9.543 -0.227 1.00 0.00 13 TRP A N 18
ATOM 10504 C CA . TRP A 1 13 ? -2.369 -9.384 -0.563 1.00 0.00 13 TRP A CA 18
ATOM 10505 C C . TRP A 1 13 ? -1.521 -9.445 0.711 1.00 0.00 13 TRP A C 18
ATOM 10506 O O . TRP A 1 13 ? -0.656 -10.286 0.853 1.00 0.00 13 TRP A O 18
ATOM 10527 N N . ALA A 1 14 ? -1.760 -8.558 1.639 1.00 0.00 14 ALA A N 18
ATOM 10528 C CA . ALA A 1 14 ? -0.966 -8.567 2.901 1.00 0.00 14 ALA A CA 18
ATOM 10529 C C . ALA A 1 14 ? -0.979 -9.966 3.524 1.00 0.00 14 ALA A C 18
ATOM 10530 O O . ALA A 1 14 ? -0.086 -10.336 4.260 1.00 0.00 14 ALA A O 18
ATOM 10537 N N . ARG A 1 15 ? -1.986 -10.747 3.238 1.00 0.00 15 ARG A N 18
ATOM 10538 C CA . ARG A 1 15 ? -2.053 -12.120 3.816 1.00 0.00 15 ARG A CA 18
ATOM 10539 C C . ARG A 1 15 ? -1.255 -13.103 2.954 1.00 0.00 15 ARG A C 18
ATOM 10540 O O . ARG A 1 15 ? -1.091 -14.255 3.301 1.00 0.00 15 ARG A O 18
ATOM 10561 N N . LYS A 1 16 ? -0.759 -12.660 1.831 1.00 0.00 16 LYS A N 18
ATOM 10562 C CA . LYS A 1 16 ? 0.025 -13.574 0.949 1.00 0.00 16 LYS A CA 18
ATOM 10563 C C . LYS A 1 16 ? 1.473 -13.089 0.829 1.00 0.00 16 LYS A C 18
ATOM 10564 O O . LYS A 1 16 ? 2.220 -13.543 -0.016 1.00 0.00 16 LYS A O 18
ATOM 10583 N N . GLY A 1 17 ? 1.876 -12.173 1.666 1.00 0.00 17 GLY A N 18
ATOM 10584 C CA . GLY A 1 17 ? 3.277 -11.663 1.597 1.00 0.00 17 GLY A CA 18
ATOM 10585 C C . GLY A 1 17 ? 3.409 -10.682 0.430 1.00 0.00 17 GLY A C 18
ATOM 10586 O O . GLY A 1 17 ? 4.485 -10.464 -0.090 1.00 0.00 17 GLY A O 18
ATOM 10590 N N . PHE A 1 18 ? 2.324 -10.089 0.016 1.00 0.00 18 PHE A N 18
ATOM 10591 C CA . PHE A 1 18 ? 2.385 -9.122 -1.117 1.00 0.00 18 PHE A CA 18
ATOM 10592 C C . PHE A 1 18 ? 3.199 -7.883 -0.718 1.00 0.00 18 PHE A C 18
ATOM 10593 O O . PHE A 1 18 ? 3.814 -7.241 -1.547 1.00 0.00 18 PHE A O 18
ATOM 10610 N N . CYS A 1 19 ? 3.211 -7.542 0.544 1.00 0.00 19 CYS A N 18
ATOM 10611 C CA . CYS A 1 19 ? 3.991 -6.345 0.986 1.00 0.00 19 CYS A CA 18
ATOM 10612 C C . CYS A 1 19 ? 5.494 -6.606 0.843 1.00 0.00 19 CYS A C 18
ATOM 10613 O O . CYS A 1 19 ? 6.297 -5.695 0.871 1.00 0.00 19 CYS A O 18
ATOM 10620 N N . ASP A 1 20 ? 5.881 -7.844 0.693 1.00 0.00 20 ASP A N 18
ATOM 10621 C CA . ASP A 1 20 ? 7.333 -8.158 0.554 1.00 0.00 20 ASP A CA 18
ATOM 10622 C C . ASP A 1 20 ? 7.601 -8.838 -0.791 1.00 0.00 20 ASP A C 18
ATOM 10623 O O . ASP A 1 20 ? 8.643 -8.661 -1.391 1.00 0.00 20 ASP A O 18
ATOM 10632 N N . VAL A 1 21 ? 6.669 -9.613 -1.270 1.00 0.00 21 VAL A N 18
ATOM 10633 C CA . VAL A 1 21 ? 6.872 -10.304 -2.576 1.00 0.00 21 VAL A CA 18
ATOM 10634 C C . VAL A 1 21 ? 6.544 -9.357 -3.732 1.00 0.00 21 VAL A C 18
ATOM 10635 O O . VAL A 1 21 ? 7.355 -9.118 -4.604 1.00 0.00 21 VAL A O 18
ATOM 10648 N N . ARG A 1 22 ? 5.355 -8.825 -3.748 1.00 0.00 22 ARG A N 18
ATOM 10649 C CA . ARG A 1 22 ? 4.962 -7.900 -4.848 1.00 0.00 22 ARG A CA 18
ATOM 10650 C C . ARG A 1 22 ? 5.217 -6.444 -4.447 1.00 0.00 22 ARG A C 18
ATOM 10651 O O . ARG A 1 22 ? 4.895 -5.537 -5.181 1.00 0.00 22 ARG A O 18
ATOM 10672 N N . GLN A 1 23 ? 5.770 -6.220 -3.280 1.00 0.00 23 GLN A N 18
ATOM 10673 C CA . GLN A 1 23 ? 6.035 -4.820 -2.816 1.00 0.00 23 GLN A CA 18
ATOM 10674 C C . GLN A 1 23 ? 6.378 -3.896 -3.994 1.00 0.00 23 GLN A C 18
ATOM 10675 O O . GLN A 1 23 ? 6.054 -2.725 -3.988 1.00 0.00 23 GLN A O 18
ATOM 10689 N N . ARG A 1 24 ? 7.019 -4.405 -5.011 1.00 0.00 24 ARG A N 18
ATOM 10690 C CA . ARG A 1 24 ? 7.359 -3.539 -6.176 1.00 0.00 24 ARG A CA 18
ATOM 10691 C C . ARG A 1 24 ? 6.086 -2.905 -6.744 1.00 0.00 24 ARG A C 18
ATOM 10692 O O . ARG A 1 24 ? 6.105 -1.808 -7.267 1.00 0.00 24 ARG A O 18
ATOM 10713 N N . LEU A 1 25 ? 4.978 -3.589 -6.643 1.00 0.00 25 LEU A N 18
ATOM 10714 C CA . LEU A 1 25 ? 3.700 -3.034 -7.173 1.00 0.00 25 LEU A CA 18
ATOM 10715 C C . LEU A 1 25 ? 2.862 -2.443 -6.034 1.00 0.00 25 LEU A C 18
ATOM 10716 O O . LEU A 1 25 ? 2.365 -1.339 -6.125 1.00 0.00 25 LEU A O 18
ATOM 10732 N N . MET A 1 26 ? 2.695 -3.174 -4.965 1.00 0.00 26 MET A N 18
ATOM 10733 C CA . MET A 1 26 ? 1.883 -2.656 -3.825 1.00 0.00 26 MET A CA 18
ATOM 10734 C C . MET A 1 26 ? 2.256 -1.204 -3.518 1.00 0.00 26 MET A C 18
ATOM 10735 O O . MET A 1 26 ? 1.426 -0.415 -3.113 1.00 0.00 26 MET A O 18
ATOM 10749 N N . LYS A 1 27 ? 3.500 -0.847 -3.706 1.00 0.00 27 LYS A N 18
ATOM 10750 C CA . LYS A 1 27 ? 3.931 0.554 -3.425 1.00 0.00 27 LYS A CA 18
ATOM 10751 C C . LYS A 1 27 ? 2.856 1.539 -3.894 1.00 0.00 27 LYS A C 18
ATOM 10752 O O . LYS A 1 27 ? 2.302 2.285 -3.115 1.00 0.00 27 LYS A O 18
ATOM 10771 N N . ARG A 1 28 ? 2.552 1.540 -5.160 1.00 0.00 28 ARG A N 18
ATOM 10772 C CA . ARG A 1 28 ? 1.507 2.471 -5.670 1.00 0.00 28 ARG A CA 18
ATOM 10773 C C . ARG A 1 28 ? 0.124 1.828 -5.531 1.00 0.00 28 ARG A C 18
ATOM 10774 O O . ARG A 1 28 ? -0.852 2.488 -5.237 1.00 0.00 28 ARG A O 18
ATOM 10795 N N . LEU A 1 29 ? 0.037 0.543 -5.745 1.00 0.00 29 LEU A N 18
ATOM 10796 C CA . LEU A 1 29 ? -1.276 -0.154 -5.633 1.00 0.00 29 LEU A CA 18
ATOM 10797 C C . LEU A 1 29 ? -1.839 -0.046 -4.213 1.00 0.00 29 LEU A C 18
ATOM 10798 O O . LEU A 1 29 ? -2.952 0.402 -4.013 1.00 0.00 29 LEU A O 18
ATOM 10814 N N . CYS A 1 30 ? -1.092 -0.457 -3.224 1.00 0.00 30 CYS A N 18
ATOM 10815 C CA . CYS A 1 30 ? -1.611 -0.379 -1.828 1.00 0.00 30 CYS A CA 18
ATOM 10816 C C . CYS A 1 30 ? -0.465 -0.231 -0.822 1.00 0.00 30 CYS A C 18
ATOM 10817 O O . CYS A 1 30 ? -0.171 -1.145 -0.076 1.00 0.00 30 CYS A O 18
ATOM 10824 N N . PRO A 1 31 ? 0.128 0.930 -0.822 1.00 0.00 31 PRO A N 18
ATOM 10825 C CA . PRO A 1 31 ? 1.238 1.222 0.119 1.00 0.00 31 PRO A CA 18
ATOM 10826 C C . PRO A 1 31 ? 0.674 1.403 1.529 1.00 0.00 31 PRO A C 18
ATOM 10827 O O . PRO A 1 31 ? 1.398 1.430 2.504 1.00 0.00 31 PRO A O 18
ATOM 10838 N N . ARG A 1 32 ? -0.621 1.538 1.635 1.00 0.00 32 ARG A N 18
ATOM 10839 C CA . ARG A 1 32 ? -1.254 1.730 2.969 1.00 0.00 32 ARG A CA 18
ATOM 10840 C C . ARG A 1 32 ? -1.151 0.450 3.808 1.00 0.00 32 ARG A C 18
ATOM 10841 O O . ARG A 1 32 ? -0.434 0.398 4.788 1.00 0.00 32 ARG A O 18
ATOM 10862 N N . SER A 1 33 ? -1.867 -0.577 3.432 1.00 0.00 33 SER A N 18
ATOM 10863 C CA . SER A 1 33 ? -1.822 -1.855 4.204 1.00 0.00 33 SER A CA 18
ATOM 10864 C C . SER A 1 33 ? -0.398 -2.155 4.677 1.00 0.00 33 SER A C 18
ATOM 10865 O O . SER A 1 33 ? -0.158 -2.383 5.846 1.00 0.00 33 SER A O 18
ATOM 10873 N N . CYS A 1 34 ? 0.550 -2.163 3.781 1.00 0.00 34 CYS A N 18
ATOM 10874 C CA . CYS A 1 34 ? 1.955 -2.459 4.190 1.00 0.00 34 CYS A CA 18
ATOM 10875 C C . CYS A 1 34 ? 2.632 -1.183 4.707 1.00 0.00 34 CYS A C 18
ATOM 10876 O O . CYS A 1 34 ? 3.637 -1.236 5.387 1.00 0.00 34 CYS A O 18
ATOM 10883 N N . ASP A 1 35 ? 2.078 -0.038 4.399 1.00 0.00 35 ASP A N 18
ATOM 10884 C CA . ASP A 1 35 ? 2.668 1.252 4.877 1.00 0.00 35 ASP A CA 18
ATOM 10885 C C . ASP A 1 35 ? 3.955 1.597 4.118 1.00 0.00 35 ASP A C 18
ATOM 10886 O O . ASP A 1 35 ? 4.950 1.968 4.710 1.00 0.00 35 ASP A O 18
ATOM 10895 N N . PHE A 1 36 ? 3.945 1.501 2.816 1.00 0.00 36 PHE A N 18
ATOM 10896 C CA . PHE A 1 36 ? 5.172 1.851 2.040 1.00 0.00 36 PHE A CA 18
ATOM 10897 C C . PHE A 1 36 ? 5.414 3.358 2.131 1.00 0.00 36 PHE A C 18
ATOM 10898 O O . PHE A 1 36 ? 6.537 3.820 2.196 1.00 0.00 36 PHE A O 18
ATOM 10915 N N . CYS A 1 37 ? 4.359 4.124 2.127 1.00 0.00 37 CYS A N 18
ATOM 10916 C CA . CYS A 1 37 ? 4.499 5.604 2.207 1.00 0.00 37 CYS A CA 18
ATOM 10917 C C . CYS A 1 37 ? 4.757 6.031 3.654 1.00 0.00 37 CYS A C 18
ATOM 10918 O O . CYS A 1 37 ? 5.889 6.196 4.064 1.00 0.00 37 CYS A O 18
ATOM 10927 N N . TYR A 1 1 ? -2.920 14.426 -1.179 1.00 0.00 1 TYR A N 19
ATOM 10928 C CA . TYR A 1 1 ? -2.307 14.063 -2.489 1.00 0.00 1 TYR A CA 19
ATOM 10929 C C . TYR A 1 1 ? -0.911 13.474 -2.274 1.00 0.00 1 TYR A C 19
ATOM 10930 O O . TYR A 1 1 ? 0.089 14.091 -2.583 1.00 0.00 1 TYR A O 19
ATOM 10948 N N . GLY A 1 2 ? -0.833 12.283 -1.746 1.00 0.00 2 GLY A N 19
ATOM 10949 C CA . GLY A 1 2 ? 0.500 11.660 -1.513 1.00 0.00 2 GLY A CA 19
ATOM 10950 C C . GLY A 1 2 ? 0.469 10.192 -1.943 1.00 0.00 2 GLY A C 19
ATOM 10951 O O . GLY A 1 2 ? 0.477 9.879 -3.117 1.00 0.00 2 GLY A O 19
ATOM 10955 N N . CYS A 1 3 ? 0.442 9.288 -1.002 1.00 0.00 3 CYS A N 19
ATOM 10956 C CA . CYS A 1 3 ? 0.419 7.840 -1.360 1.00 0.00 3 CYS A CA 19
ATOM 10957 C C . CYS A 1 3 ? -0.942 7.225 -1.019 1.00 0.00 3 CYS A C 19
ATOM 10958 O O . CYS A 1 3 ? -1.456 7.389 0.069 1.00 0.00 3 CYS A O 19
ATOM 10965 N N . LEU A 1 4 ? -1.526 6.514 -1.946 1.00 0.00 4 LEU A N 19
ATOM 10966 C CA . LEU A 1 4 ? -2.852 5.884 -1.684 1.00 0.00 4 LEU A CA 19
ATOM 10967 C C . LEU A 1 4 ? -3.024 4.640 -2.554 1.00 0.00 4 LEU A C 19
ATOM 10968 O O . LEU A 1 4 ? -2.437 4.521 -3.610 1.00 0.00 4 LEU A O 19
ATOM 10984 N N . ASP A 1 5 ? -3.822 3.712 -2.113 1.00 0.00 5 ASP A N 19
ATOM 10985 C CA . ASP A 1 5 ? -4.032 2.472 -2.909 1.00 0.00 5 ASP A CA 19
ATOM 10986 C C . ASP A 1 5 ? -5.071 2.713 -4.004 1.00 0.00 5 ASP A C 19
ATOM 10987 O O . ASP A 1 5 ? -5.592 3.801 -4.153 1.00 0.00 5 ASP A O 19
ATOM 10996 N N . ARG A 1 6 ? -5.374 1.706 -4.776 1.00 0.00 6 ARG A N 19
ATOM 10997 C CA . ARG A 1 6 ? -6.377 1.882 -5.867 1.00 0.00 6 ARG A CA 19
ATOM 10998 C C . ARG A 1 6 ? -7.353 0.698 -5.903 1.00 0.00 6 ARG A C 19
ATOM 10999 O O . ARG A 1 6 ? -8.226 0.631 -6.747 1.00 0.00 6 ARG A O 19
ATOM 11020 N N . ILE A 1 7 ? -7.221 -0.233 -4.995 1.00 0.00 7 ILE A N 19
ATOM 11021 C CA . ILE A 1 7 ? -8.152 -1.400 -4.989 1.00 0.00 7 ILE A CA 19
ATOM 11022 C C . ILE A 1 7 ? -8.555 -1.754 -3.556 1.00 0.00 7 ILE A C 19
ATOM 11023 O O . ILE A 1 7 ? -8.117 -1.135 -2.605 1.00 0.00 7 ILE A O 19
ATOM 11039 N N . PHE A 1 8 ? -9.391 -2.745 -3.394 1.00 0.00 8 PHE A N 19
ATOM 11040 C CA . PHE A 1 8 ? -9.826 -3.142 -2.024 1.00 0.00 8 PHE A CA 19
ATOM 11041 C C . PHE A 1 8 ? -9.495 -4.616 -1.772 1.00 0.00 8 PHE A C 19
ATOM 11042 O O . PHE A 1 8 ? -10.004 -5.227 -0.853 1.00 0.00 8 PHE A O 19
ATOM 11059 N N . VAL A 1 9 ? -8.649 -5.191 -2.581 1.00 0.00 9 VAL A N 19
ATOM 11060 C CA . VAL A 1 9 ? -8.291 -6.624 -2.384 1.00 0.00 9 VAL A CA 19
ATOM 11061 C C . VAL A 1 9 ? -6.943 -6.746 -1.671 1.00 0.00 9 VAL A C 19
ATOM 11062 O O . VAL A 1 9 ? -6.584 -7.800 -1.183 1.00 0.00 9 VAL A O 19
ATOM 11075 N N . CYS A 1 10 ? -6.189 -5.681 -1.602 1.00 0.00 10 CYS A N 19
ATOM 11076 C CA . CYS A 1 10 ? -4.868 -5.756 -0.916 1.00 0.00 10 CYS A CA 19
ATOM 11077 C C . CYS A 1 10 ? -5.022 -6.447 0.434 1.00 0.00 10 CYS A C 19
ATOM 11078 O O . CYS A 1 10 ? -4.114 -7.094 0.919 1.00 0.00 10 CYS A O 19
ATOM 11085 N N . THR A 1 11 ? -6.160 -6.316 1.051 1.00 0.00 11 THR A N 19
ATOM 11086 C CA . THR A 1 11 ? -6.350 -6.971 2.368 1.00 0.00 11 THR A CA 19
ATOM 11087 C C . THR A 1 11 ? -5.975 -8.448 2.256 1.00 0.00 11 THR A C 19
ATOM 11088 O O . THR A 1 11 ? -5.251 -8.981 3.074 1.00 0.00 11 THR A O 19
ATOM 11099 N N . SER A 1 12 ? -6.451 -9.109 1.237 1.00 0.00 12 SER A N 19
ATOM 11100 C CA . SER A 1 12 ? -6.108 -10.547 1.057 1.00 0.00 12 SER A CA 19
ATOM 11101 C C . SER A 1 12 ? -4.655 -10.668 0.597 1.00 0.00 12 SER A C 19
ATOM 11102 O O . SER A 1 12 ? -4.014 -11.683 0.784 1.00 0.00 12 SER A O 19
ATOM 11110 N N . TRP A 1 13 ? -4.130 -9.630 0.000 1.00 0.00 13 TRP A N 19
ATOM 11111 C CA . TRP A 1 13 ? -2.716 -9.675 -0.469 1.00 0.00 13 TRP A CA 19
ATOM 11112 C C . TRP A 1 13 ? -1.768 -9.677 0.732 1.00 0.00 13 TRP A C 19
ATOM 11113 O O . TRP A 1 13 ? -1.008 -10.604 0.935 1.00 0.00 13 TRP A O 19
ATOM 11134 N N . ALA A 1 14 ? -1.811 -8.648 1.535 1.00 0.00 14 ALA A N 19
ATOM 11135 C CA . ALA A 1 14 ? -0.916 -8.594 2.724 1.00 0.00 14 ALA A CA 19
ATOM 11136 C C . ALA A 1 14 ? -1.024 -9.898 3.517 1.00 0.00 14 ALA A C 19
ATOM 11137 O O . ALA A 1 14 ? -0.077 -10.338 4.139 1.00 0.00 14 ALA A O 19
ATOM 11144 N N . ARG A 1 15 ? -2.170 -10.520 3.498 1.00 0.00 15 ARG A N 19
ATOM 11145 C CA . ARG A 1 15 ? -2.332 -11.796 4.254 1.00 0.00 15 ARG A CA 19
ATOM 11146 C C . ARG A 1 15 ? -1.533 -12.920 3.585 1.00 0.00 15 ARG A C 19
ATOM 11147 O O . ARG A 1 15 ? -1.480 -14.030 4.076 1.00 0.00 15 ARG A O 19
ATOM 11168 N N . LYS A 1 16 ? -0.911 -12.645 2.470 1.00 0.00 16 LYS A N 19
ATOM 11169 C CA . LYS A 1 16 ? -0.119 -13.704 1.779 1.00 0.00 16 LYS A CA 19
ATOM 11170 C C . LYS A 1 16 ? 1.347 -13.277 1.661 1.00 0.00 16 LYS A C 19
ATOM 11171 O O . LYS A 1 16 ? 2.223 -14.088 1.436 1.00 0.00 16 LYS A O 19
ATOM 11190 N N . GLY A 1 17 ? 1.620 -12.011 1.810 1.00 0.00 17 GLY A N 19
ATOM 11191 C CA . GLY A 1 17 ? 3.029 -11.534 1.704 1.00 0.00 17 GLY A CA 19
ATOM 11192 C C . GLY A 1 17 ? 3.179 -10.663 0.457 1.00 0.00 17 GLY A C 19
ATOM 11193 O O . GLY A 1 17 ? 4.273 -10.336 0.042 1.00 0.00 17 GLY A O 19
ATOM 11197 N N . PHE A 1 18 ? 2.084 -10.283 -0.143 1.00 0.00 18 PHE A N 19
ATOM 11198 C CA . PHE A 1 18 ? 2.152 -9.430 -1.364 1.00 0.00 18 PHE A CA 19
ATOM 11199 C C . PHE A 1 18 ? 3.053 -8.218 -1.115 1.00 0.00 18 PHE A C 19
ATOM 11200 O O . PHE A 1 18 ? 3.868 -7.854 -1.939 1.00 0.00 18 PHE A O 19
ATOM 11217 N N . CYS A 1 19 ? 2.903 -7.586 0.016 1.00 0.00 19 CYS A N 19
ATOM 11218 C CA . CYS A 1 19 ? 3.738 -6.389 0.325 1.00 0.00 19 CYS A CA 19
ATOM 11219 C C . CYS A 1 19 ? 5.231 -6.741 0.250 1.00 0.00 19 CYS A C 19
ATOM 11220 O O . CYS A 1 19 ? 6.076 -5.869 0.175 1.00 0.00 19 CYS A O 19
ATOM 11227 N N . ASP A 1 20 ? 5.567 -8.000 0.273 1.00 0.00 20 ASP A N 19
ATOM 11228 C CA . ASP A 1 20 ? 7.009 -8.381 0.208 1.00 0.00 20 ASP A CA 19
ATOM 11229 C C . ASP A 1 20 ? 7.334 -9.017 -1.145 1.00 0.00 20 ASP A C 19
ATOM 11230 O O . ASP A 1 20 ? 8.013 -8.435 -1.968 1.00 0.00 20 ASP A O 19
ATOM 11239 N N . VAL A 1 21 ? 6.860 -10.210 -1.383 1.00 0.00 21 VAL A N 19
ATOM 11240 C CA . VAL A 1 21 ? 7.148 -10.882 -2.683 1.00 0.00 21 VAL A CA 19
ATOM 11241 C C . VAL A 1 21 ? 6.665 -10.016 -3.851 1.00 0.00 21 VAL A C 19
ATOM 11242 O O . VAL A 1 21 ? 7.317 -9.909 -4.870 1.00 0.00 21 VAL A O 19
ATOM 11255 N N . ARG A 1 22 ? 5.525 -9.400 -3.709 1.00 0.00 22 ARG A N 19
ATOM 11256 C CA . ARG A 1 22 ? 4.992 -8.543 -4.809 1.00 0.00 22 ARG A CA 19
ATOM 11257 C C . ARG A 1 22 ? 5.290 -7.068 -4.529 1.00 0.00 22 ARG A C 19
ATOM 11258 O O . ARG A 1 22 ? 4.888 -6.201 -5.274 1.00 0.00 22 ARG A O 19
ATOM 11279 N N . GLN A 1 23 ? 5.977 -6.790 -3.449 1.00 0.00 23 GLN A N 19
ATOM 11280 C CA . GLN A 1 23 ? 6.310 -5.375 -3.083 1.00 0.00 23 GLN A CA 19
ATOM 11281 C C . GLN A 1 23 ? 6.426 -4.478 -4.324 1.00 0.00 23 GLN A C 19
ATOM 11282 O O . GLN A 1 23 ? 5.635 -3.576 -4.520 1.00 0.00 23 GLN A O 19
ATOM 11296 N N . ARG A 1 24 ? 7.410 -4.709 -5.152 1.00 0.00 24 ARG A N 19
ATOM 11297 C CA . ARG A 1 24 ? 7.581 -3.859 -6.372 1.00 0.00 24 ARG A CA 19
ATOM 11298 C C . ARG A 1 24 ? 6.222 -3.545 -7.007 1.00 0.00 24 ARG A C 19
ATOM 11299 O O . ARG A 1 24 ? 6.038 -2.511 -7.618 1.00 0.00 24 ARG A O 19
ATOM 11320 N N . LEU A 1 25 ? 5.269 -4.423 -6.864 1.00 0.00 25 LEU A N 19
ATOM 11321 C CA . LEU A 1 25 ? 3.924 -4.168 -7.456 1.00 0.00 25 LEU A CA 19
ATOM 11322 C C . LEU A 1 25 ? 2.982 -3.585 -6.396 1.00 0.00 25 LEU A C 19
ATOM 11323 O O . LEU A 1 25 ? 2.227 -2.670 -6.659 1.00 0.00 25 LEU A O 19
ATOM 11339 N N . MET A 1 26 ? 3.019 -4.110 -5.200 1.00 0.00 26 MET A N 19
ATOM 11340 C CA . MET A 1 26 ? 2.122 -3.589 -4.125 1.00 0.00 26 MET A CA 19
ATOM 11341 C C . MET A 1 26 ? 2.620 -2.233 -3.615 1.00 0.00 26 MET A C 19
ATOM 11342 O O . MET A 1 26 ? 1.986 -1.596 -2.798 1.00 0.00 26 MET A O 19
ATOM 11356 N N . LYS A 1 27 ? 3.754 -1.792 -4.083 1.00 0.00 27 LYS A N 19
ATOM 11357 C CA . LYS A 1 27 ? 4.293 -0.482 -3.615 1.00 0.00 27 LYS A CA 19
ATOM 11358 C C . LYS A 1 27 ? 3.683 0.669 -4.418 1.00 0.00 27 LYS A C 19
ATOM 11359 O O . LYS A 1 27 ? 3.698 1.807 -3.994 1.00 0.00 27 LYS A O 19
ATOM 11378 N N . ARG A 1 28 ? 3.171 0.390 -5.585 1.00 0.00 28 ARG A N 19
ATOM 11379 C CA . ARG A 1 28 ? 2.590 1.481 -6.419 1.00 0.00 28 ARG A CA 19
ATOM 11380 C C . ARG A 1 28 ? 1.057 1.517 -6.347 1.00 0.00 28 ARG A C 19
ATOM 11381 O O . ARG A 1 28 ? 0.444 2.497 -6.721 1.00 0.00 28 ARG A O 19
ATOM 11402 N N . LEU A 1 29 ? 0.420 0.464 -5.906 1.00 0.00 29 LEU A N 19
ATOM 11403 C CA . LEU A 1 29 ? -1.074 0.482 -5.871 1.00 0.00 29 LEU A CA 19
ATOM 11404 C C . LEU A 1 29 ? -1.637 0.177 -4.475 1.00 0.00 29 LEU A C 19
ATOM 11405 O O . LEU A 1 29 ? -2.836 0.071 -4.304 1.00 0.00 29 LEU A O 19
ATOM 11421 N N . CYS A 1 30 ? -0.812 0.036 -3.478 1.00 0.00 30 CYS A N 19
ATOM 11422 C CA . CYS A 1 30 ? -1.358 -0.259 -2.118 1.00 0.00 30 CYS A CA 19
ATOM 11423 C C . CYS A 1 30 ? -0.331 0.079 -1.034 1.00 0.00 30 CYS A C 19
ATOM 11424 O O . CYS A 1 30 ? 0.060 -0.768 -0.258 1.00 0.00 30 CYS A O 19
ATOM 11431 N N . PRO A 1 31 ? 0.071 1.318 -1.017 1.00 0.00 31 PRO A N 19
ATOM 11432 C CA . PRO A 1 31 ? 1.056 1.781 -0.013 1.00 0.00 31 PRO A CA 19
ATOM 11433 C C . PRO A 1 31 ? 0.374 1.986 1.345 1.00 0.00 31 PRO A C 19
ATOM 11434 O O . PRO A 1 31 ? 1.001 2.368 2.313 1.00 0.00 31 PRO A O 19
ATOM 11445 N N . ARG A 1 32 ? -0.907 1.745 1.420 1.00 0.00 32 ARG A N 19
ATOM 11446 C CA . ARG A 1 32 ? -1.631 1.939 2.711 1.00 0.00 32 ARG A CA 19
ATOM 11447 C C . ARG A 1 32 ? -1.497 0.700 3.604 1.00 0.00 32 ARG A C 19
ATOM 11448 O O . ARG A 1 32 ? -1.766 0.748 4.789 1.00 0.00 32 ARG A O 19
ATOM 11469 N N . SER A 1 33 ? -1.092 -0.410 3.051 1.00 0.00 33 SER A N 19
ATOM 11470 C CA . SER A 1 33 ? -0.952 -1.646 3.875 1.00 0.00 33 SER A CA 19
ATOM 11471 C C . SER A 1 33 ? 0.385 -1.646 4.622 1.00 0.00 33 SER A C 19
ATOM 11472 O O . SER A 1 33 ? 0.432 -1.582 5.834 1.00 0.00 33 SER A O 19
ATOM 11480 N N . CYS A 1 34 ? 1.473 -1.727 3.905 1.00 0.00 34 CYS A N 19
ATOM 11481 C CA . CYS A 1 34 ? 2.809 -1.740 4.569 1.00 0.00 34 CYS A CA 19
ATOM 11482 C C . CYS A 1 34 ? 3.347 -0.318 4.709 1.00 0.00 34 CYS A C 19
ATOM 11483 O O . CYS A 1 34 ? 4.515 -0.110 4.974 1.00 0.00 34 CYS A O 19
ATOM 11490 N N . ASP A 1 35 ? 2.514 0.665 4.521 1.00 0.00 35 ASP A N 19
ATOM 11491 C CA . ASP A 1 35 ? 2.998 2.068 4.634 1.00 0.00 35 ASP A CA 19
ATOM 11492 C C . ASP A 1 35 ? 4.206 2.266 3.715 1.00 0.00 35 ASP A C 19
ATOM 11493 O O . ASP A 1 35 ? 5.135 2.981 4.035 1.00 0.00 35 ASP A O 19
ATOM 11502 N N . PHE A 1 36 ? 4.196 1.630 2.575 1.00 0.00 36 PHE A N 19
ATOM 11503 C CA . PHE A 1 36 ? 5.339 1.770 1.625 1.00 0.00 36 PHE A CA 19
ATOM 11504 C C . PHE A 1 36 ? 5.758 3.237 1.502 1.00 0.00 36 PHE A C 19
ATOM 11505 O O . PHE A 1 36 ? 6.880 3.545 1.153 1.00 0.00 36 PHE A O 19
ATOM 11522 N N . CYS A 1 37 ? 4.867 4.146 1.784 1.00 0.00 37 CYS A N 19
ATOM 11523 C CA . CYS A 1 37 ? 5.219 5.591 1.679 1.00 0.00 37 CYS A CA 19
ATOM 11524 C C . CYS A 1 37 ? 4.171 6.443 2.400 1.00 0.00 37 CYS A C 19
ATOM 11525 O O . CYS A 1 37 ? 3.050 6.017 2.598 1.00 0.00 37 CYS A O 19
ATOM 11534 N N . TYR A 1 1 ? -0.067 12.528 -0.580 1.00 0.00 1 TYR A N 20
ATOM 11535 C CA . TYR A 1 1 ? -0.518 13.125 -1.869 1.00 0.00 1 TYR A CA 20
ATOM 11536 C C . TYR A 1 1 ? -0.422 12.090 -2.994 1.00 0.00 1 TYR A C 20
ATOM 11537 O O . TYR A 1 1 ? -1.094 12.189 -4.000 1.00 0.00 1 TYR A O 20
ATOM 11555 N N . GLY A 1 2 ? 0.407 11.096 -2.828 1.00 0.00 2 GLY A N 20
ATOM 11556 C CA . GLY A 1 2 ? 0.542 10.056 -3.889 1.00 0.00 2 GLY A CA 20
ATOM 11557 C C . GLY A 1 2 ? 0.709 8.681 -3.240 1.00 0.00 2 GLY A C 20
ATOM 11558 O O . GLY A 1 2 ? 1.315 7.789 -3.800 1.00 0.00 2 GLY A O 20
ATOM 11562 N N . CYS A 1 3 ? 0.176 8.503 -2.062 1.00 0.00 3 CYS A N 20
ATOM 11563 C CA . CYS A 1 3 ? 0.302 7.186 -1.376 1.00 0.00 3 CYS A CA 20
ATOM 11564 C C . CYS A 1 3 ? -1.068 6.715 -0.884 1.00 0.00 3 CYS A C 20
ATOM 11565 O O . CYS A 1 3 ? -1.528 7.102 0.172 1.00 0.00 3 CYS A O 20
ATOM 11572 N N . LEU A 1 4 ? -1.726 5.882 -1.644 1.00 0.00 4 LEU A N 20
ATOM 11573 C CA . LEU A 1 4 ? -3.067 5.388 -1.217 1.00 0.00 4 LEU A CA 20
ATOM 11574 C C . LEU A 1 4 ? -3.434 4.118 -1.980 1.00 0.00 4 LEU A C 20
ATOM 11575 O O . LEU A 1 4 ? -2.952 3.869 -3.068 1.00 0.00 4 LEU A O 20
ATOM 11591 N N . ASP A 1 5 ? -4.283 3.313 -1.408 1.00 0.00 5 ASP A N 20
ATOM 11592 C CA . ASP A 1 5 ? -4.692 2.049 -2.077 1.00 0.00 5 ASP A CA 20
ATOM 11593 C C . ASP A 1 5 ? -5.594 2.346 -3.277 1.00 0.00 5 ASP A C 20
ATOM 11594 O O . ASP A 1 5 ? -6.550 3.089 -3.180 1.00 0.00 5 ASP A O 20
ATOM 11603 N N . ARG A 1 6 ? -5.297 1.767 -4.407 1.00 0.00 6 ARG A N 20
ATOM 11604 C CA . ARG A 1 6 ? -6.137 2.011 -5.613 1.00 0.00 6 ARG A CA 20
ATOM 11605 C C . ARG A 1 6 ? -7.297 1.015 -5.656 1.00 0.00 6 ARG A C 20
ATOM 11606 O O . ARG A 1 6 ? -8.235 1.173 -6.411 1.00 0.00 6 ARG A O 20
ATOM 11627 N N . ILE A 1 7 ? -7.241 -0.008 -4.849 1.00 0.00 7 ILE A N 20
ATOM 11628 C CA . ILE A 1 7 ? -8.344 -1.012 -4.844 1.00 0.00 7 ILE A CA 20
ATOM 11629 C C . ILE A 1 7 ? -8.559 -1.550 -3.427 1.00 0.00 7 ILE A C 20
ATOM 11630 O O . ILE A 1 7 ? -7.980 -1.069 -2.475 1.00 0.00 7 ILE A O 20
ATOM 11646 N N . PHE A 1 8 ? -9.388 -2.547 -3.282 1.00 0.00 8 PHE A N 20
ATOM 11647 C CA . PHE A 1 8 ? -9.639 -3.117 -1.926 1.00 0.00 8 PHE A CA 20
ATOM 11648 C C . PHE A 1 8 ? -9.087 -4.545 -1.842 1.00 0.00 8 PHE A C 20
ATOM 11649 O O . PHE A 1 8 ? -9.447 -5.307 -0.966 1.00 0.00 8 PHE A O 20
ATOM 11666 N N . VAL A 1 9 ? -8.215 -4.911 -2.745 1.00 0.00 9 VAL A N 20
ATOM 11667 C CA . VAL A 1 9 ? -7.640 -6.289 -2.717 1.00 0.00 9 VAL A CA 20
ATOM 11668 C C . VAL A 1 9 ? -6.458 -6.351 -1.746 1.00 0.00 9 VAL A C 20
ATOM 11669 O O . VAL A 1 9 ? -5.786 -7.356 -1.635 1.00 0.00 9 VAL A O 20
ATOM 11682 N N . CYS A 1 10 ? -6.199 -5.282 -1.044 1.00 0.00 10 CYS A N 20
ATOM 11683 C CA . CYS A 1 10 ? -5.057 -5.278 -0.084 1.00 0.00 10 CYS A CA 20
ATOM 11684 C C . CYS A 1 10 ? -5.255 -6.363 0.981 1.00 0.00 10 CYS A C 20
ATOM 11685 O O . CYS A 1 10 ? -4.307 -6.861 1.555 1.00 0.00 10 CYS A O 20
ATOM 11692 N N . THR A 1 11 ? -6.477 -6.740 1.244 1.00 0.00 11 THR A N 20
ATOM 11693 C CA . THR A 1 11 ? -6.725 -7.797 2.265 1.00 0.00 11 THR A CA 20
ATOM 11694 C C . THR A 1 11 ? -6.198 -9.142 1.754 1.00 0.00 11 THR A C 20
ATOM 11695 O O . THR A 1 11 ? -5.586 -9.901 2.480 1.00 0.00 11 THR A O 20
ATOM 11706 N N . SER A 1 12 ? -6.430 -9.436 0.505 1.00 0.00 12 SER A N 20
ATOM 11707 C CA . SER A 1 12 ? -5.943 -10.727 -0.063 1.00 0.00 12 SER A CA 20
ATOM 11708 C C . SER A 1 12 ? -4.428 -10.672 -0.281 1.00 0.00 12 SER A C 20
ATOM 11709 O O . SER A 1 12 ? -3.751 -11.681 -0.252 1.00 0.00 12 SER A O 20
ATOM 11717 N N . TRP A 1 13 ? -3.891 -9.503 -0.497 1.00 0.00 13 TRP A N 20
ATOM 11718 C CA . TRP A 1 13 ? -2.421 -9.384 -0.714 1.00 0.00 13 TRP A CA 20
ATOM 11719 C C . TRP A 1 13 ? -1.697 -9.294 0.631 1.00 0.00 13 TRP A C 20
ATOM 11720 O O . TRP A 1 13 ? -0.752 -10.013 0.890 1.00 0.00 13 TRP A O 20
ATOM 11741 N N . ALA A 1 14 ? -2.133 -8.412 1.486 1.00 0.00 14 ALA A N 20
ATOM 11742 C CA . ALA A 1 14 ? -1.474 -8.268 2.814 1.00 0.00 14 ALA A CA 20
ATOM 11743 C C . ALA A 1 14 ? -1.256 -9.643 3.457 1.00 0.00 14 ALA A C 20
ATOM 11744 O O . ALA A 1 14 ? -0.200 -9.930 3.985 1.00 0.00 14 ALA A O 20
ATOM 11751 N N . ARG A 1 15 ? -2.247 -10.490 3.424 1.00 0.00 15 ARG A N 20
ATOM 11752 C CA . ARG A 1 15 ? -2.093 -11.840 4.041 1.00 0.00 15 ARG A CA 20
ATOM 11753 C C . ARG A 1 15 ? -1.202 -12.733 3.170 1.00 0.00 15 ARG A C 20
ATOM 11754 O O . ARG A 1 15 ? -0.962 -13.880 3.489 1.00 0.00 15 ARG A O 20
ATOM 11775 N N . LYS A 1 16 ? -0.710 -12.218 2.073 1.00 0.00 16 LYS A N 20
ATOM 11776 C CA . LYS A 1 16 ? 0.164 -13.050 1.192 1.00 0.00 16 LYS A CA 20
ATOM 11777 C C . LYS A 1 16 ? 1.580 -12.469 1.143 1.00 0.00 16 LYS A C 20
ATOM 11778 O O . LYS A 1 16 ? 2.356 -12.779 0.261 1.00 0.00 16 LYS A O 20
ATOM 11797 N N . GLY A 1 17 ? 1.927 -11.631 2.082 1.00 0.00 17 GLY A N 20
ATOM 11798 C CA . GLY A 1 17 ? 3.296 -11.039 2.080 1.00 0.00 17 GLY A CA 20
ATOM 11799 C C . GLY A 1 17 ? 3.454 -10.119 0.869 1.00 0.00 17 GLY A C 20
ATOM 11800 O O . GLY A 1 17 ? 4.549 -9.744 0.499 1.00 0.00 17 GLY A O 20
ATOM 11804 N N . PHE A 1 18 ? 2.368 -9.752 0.245 1.00 0.00 18 PHE A N 20
ATOM 11805 C CA . PHE A 1 18 ? 2.456 -8.857 -0.943 1.00 0.00 18 PHE A CA 20
ATOM 11806 C C . PHE A 1 18 ? 3.362 -7.663 -0.642 1.00 0.00 18 PHE A C 20
ATOM 11807 O O . PHE A 1 18 ? 4.094 -7.198 -1.493 1.00 0.00 18 PHE A O 20
ATOM 11824 N N . CYS A 1 19 ? 3.322 -7.165 0.564 1.00 0.00 19 CYS A N 20
ATOM 11825 C CA . CYS A 1 19 ? 4.187 -6.001 0.913 1.00 0.00 19 CYS A CA 20
ATOM 11826 C C . CYS A 1 19 ? 5.661 -6.387 0.780 1.00 0.00 19 CYS A C 20
ATOM 11827 O O . CYS A 1 19 ? 6.539 -5.548 0.812 1.00 0.00 19 CYS A O 20
ATOM 11834 N N . ASP A 1 20 ? 5.937 -7.654 0.632 1.00 0.00 20 ASP A N 20
ATOM 11835 C CA . ASP A 1 20 ? 7.352 -8.101 0.498 1.00 0.00 20 ASP A CA 20
ATOM 11836 C C . ASP A 1 20 ? 7.535 -8.887 -0.804 1.00 0.00 20 ASP A C 20
ATOM 11837 O O . ASP A 1 20 ? 8.461 -8.657 -1.555 1.00 0.00 20 ASP A O 20
ATOM 11846 N N . VAL A 1 21 ? 6.658 -9.815 -1.073 1.00 0.00 21 VAL A N 20
ATOM 11847 C CA . VAL A 1 21 ? 6.780 -10.617 -2.325 1.00 0.00 21 VAL A CA 20
ATOM 11848 C C . VAL A 1 21 ? 6.503 -9.743 -3.549 1.00 0.00 21 VAL A C 20
ATOM 11849 O O . VAL A 1 21 ? 7.317 -9.625 -4.443 1.00 0.00 21 VAL A O 20
ATOM 11862 N N . ARG A 1 22 ? 5.348 -9.140 -3.598 1.00 0.00 22 ARG A N 20
ATOM 11863 C CA . ARG A 1 22 ? 4.990 -8.282 -4.765 1.00 0.00 22 ARG A CA 20
ATOM 11864 C C . ARG A 1 22 ? 5.225 -6.807 -4.425 1.00 0.00 22 ARG A C 20
ATOM 11865 O O . ARG A 1 22 ? 4.949 -5.929 -5.216 1.00 0.00 22 ARG A O 20
ATOM 11886 N N . GLN A 1 23 ? 5.722 -6.539 -3.244 1.00 0.00 23 GLN A N 20
ATOM 11887 C CA . GLN A 1 23 ? 5.979 -5.131 -2.817 1.00 0.00 23 GLN A CA 20
ATOM 11888 C C . GLN A 1 23 ? 6.387 -4.250 -4.005 1.00 0.00 23 GLN A C 20
ATOM 11889 O O . GLN A 1 23 ? 6.009 -3.097 -4.089 1.00 0.00 23 GLN A O 20
ATOM 11903 N N . ARG A 1 24 ? 7.149 -4.776 -4.924 1.00 0.00 24 ARG A N 20
ATOM 11904 C CA . ARG A 1 24 ? 7.566 -3.954 -6.098 1.00 0.00 24 ARG A CA 20
ATOM 11905 C C . ARG A 1 24 ? 6.330 -3.370 -6.784 1.00 0.00 24 ARG A C 20
ATOM 11906 O O . ARG A 1 24 ? 6.342 -2.257 -7.271 1.00 0.00 24 ARG A O 20
ATOM 11927 N N . LEU A 1 25 ? 5.259 -4.113 -6.813 1.00 0.00 25 LEU A N 20
ATOM 11928 C CA . LEU A 1 25 ? 4.011 -3.609 -7.454 1.00 0.00 25 LEU A CA 20
ATOM 11929 C C . LEU A 1 25 ? 3.078 -3.040 -6.375 1.00 0.00 25 LEU A C 20
ATOM 11930 O O . LEU A 1 25 ? 2.365 -2.083 -6.596 1.00 0.00 25 LEU A O 20
ATOM 11946 N N . MET A 1 26 ? 3.084 -3.628 -5.210 1.00 0.00 26 MET A N 20
ATOM 11947 C CA . MET A 1 26 ? 2.205 -3.129 -4.112 1.00 0.00 26 MET A CA 20
ATOM 11948 C C . MET A 1 26 ? 2.549 -1.675 -3.776 1.00 0.00 26 MET A C 20
ATOM 11949 O O . MET A 1 26 ? 1.795 -0.984 -3.121 1.00 0.00 26 MET A O 20
ATOM 11963 N N . LYS A 1 27 ? 3.685 -1.214 -4.216 1.00 0.00 27 LYS A N 20
ATOM 11964 C CA . LYS A 1 27 ? 4.093 0.191 -3.921 1.00 0.00 27 LYS A CA 20
ATOM 11965 C C . LYS A 1 27 ? 3.134 1.186 -4.583 1.00 0.00 27 LYS A C 20
ATOM 11966 O O . LYS A 1 27 ? 2.830 2.226 -4.035 1.00 0.00 27 LYS A O 20
ATOM 11985 N N . ARG A 1 28 ? 2.674 0.889 -5.767 1.00 0.00 28 ARG A N 20
ATOM 11986 C CA . ARG A 1 28 ? 1.756 1.832 -6.469 1.00 0.00 28 ARG A CA 20
ATOM 11987 C C . ARG A 1 28 ? 0.292 1.408 -6.301 1.00 0.00 28 ARG A C 20
ATOM 11988 O O . ARG A 1 28 ? -0.614 2.190 -6.505 1.00 0.00 28 ARG A O 20
ATOM 12009 N N . LEU A 1 29 ? 0.053 0.174 -5.952 1.00 0.00 29 LEU A N 20
ATOM 12010 C CA . LEU A 1 29 ? -1.358 -0.293 -5.798 1.00 0.00 29 LEU A CA 20
ATOM 12011 C C . LEU A 1 29 ? -1.869 -0.073 -4.366 1.00 0.00 29 LEU A C 20
ATOM 12012 O O . LEU A 1 29 ? -2.894 0.546 -4.160 1.00 0.00 29 LEU A O 20
ATOM 12028 N N . CYS A 1 30 ? -1.181 -0.576 -3.377 1.00 0.00 30 CYS A N 20
ATOM 12029 C CA . CYS A 1 30 ? -1.661 -0.389 -1.974 1.00 0.00 30 CYS A CA 20
ATOM 12030 C C . CYS A 1 30 ? -0.505 -0.019 -1.039 1.00 0.00 30 CYS A C 20
ATOM 12031 O O . CYS A 1 30 ? 0.048 -0.869 -0.370 1.00 0.00 30 CYS A O 20
ATOM 12038 N N . PRO A 1 31 ? -0.184 1.247 -1.022 1.00 0.00 31 PRO A N 20
ATOM 12039 C CA . PRO A 1 31 ? 0.909 1.744 -0.157 1.00 0.00 31 PRO A CA 20
ATOM 12040 C C . PRO A 1 31 ? 0.411 1.916 1.283 1.00 0.00 31 PRO A C 20
ATOM 12041 O O . PRO A 1 31 ? 1.179 2.187 2.186 1.00 0.00 31 PRO A O 20
ATOM 12052 N N . ARG A 1 32 ? -0.868 1.768 1.501 1.00 0.00 32 ARG A N 20
ATOM 12053 C CA . ARG A 1 32 ? -1.417 1.931 2.881 1.00 0.00 32 ARG A CA 20
ATOM 12054 C C . ARG A 1 32 ? -1.095 0.707 3.744 1.00 0.00 32 ARG A C 20
ATOM 12055 O O . ARG A 1 32 ? -0.279 0.765 4.642 1.00 0.00 32 ARG A O 20
ATOM 12076 N N . SER A 1 33 ? -1.739 -0.399 3.487 1.00 0.00 33 SER A N 20
ATOM 12077 C CA . SER A 1 33 ? -1.477 -1.623 4.300 1.00 0.00 33 SER A CA 20
ATOM 12078 C C . SER A 1 33 ? 0.029 -1.831 4.481 1.00 0.00 33 SER A C 20
ATOM 12079 O O . SER A 1 33 ? 0.535 -1.851 5.587 1.00 0.00 33 SER A O 20
ATOM 12087 N N . CYS A 1 34 ? 0.748 -1.987 3.405 1.00 0.00 34 CYS A N 20
ATOM 12088 C CA . CYS A 1 34 ? 2.222 -2.198 3.513 1.00 0.00 34 CYS A CA 20
ATOM 12089 C C . CYS A 1 34 ? 2.912 -0.899 3.930 1.00 0.00 34 CYS A C 20
ATOM 12090 O O . CYS A 1 34 ? 4.053 -0.896 4.347 1.00 0.00 34 CYS A O 20
ATOM 12097 N N . ASP A 1 35 ? 2.224 0.203 3.827 1.00 0.00 35 ASP A N 20
ATOM 12098 C CA . ASP A 1 35 ? 2.831 1.505 4.222 1.00 0.00 35 ASP A CA 20
ATOM 12099 C C . ASP A 1 35 ? 4.105 1.781 3.415 1.00 0.00 35 ASP A C 20
ATOM 12100 O O . ASP A 1 35 ? 5.160 2.013 3.971 1.00 0.00 35 ASP A O 20
ATOM 12109 N N . PHE A 1 36 ? 4.020 1.776 2.110 1.00 0.00 36 PHE A N 20
ATOM 12110 C CA . PHE A 1 36 ? 5.236 2.060 1.291 1.00 0.00 36 PHE A CA 20
ATOM 12111 C C . PHE A 1 36 ? 5.580 3.548 1.386 1.00 0.00 36 PHE A C 20
ATOM 12112 O O . PHE A 1 36 ? 6.659 3.971 1.020 1.00 0.00 36 PHE A O 20
ATOM 12129 N N . CYS A 1 37 ? 4.673 4.343 1.883 1.00 0.00 37 CYS A N 20
ATOM 12130 C CA . CYS A 1 37 ? 4.951 5.802 2.010 1.00 0.00 37 CYS A CA 20
ATOM 12131 C C . CYS A 1 37 ? 5.065 6.187 3.488 1.00 0.00 37 CYS A C 20
ATOM 12132 O O . CYS A 1 37 ? 6.058 6.743 3.912 1.00 0.00 37 CYS A O 20
#

Organism: Rattus norvegicus (NCBI:txid10116)

Radius of gyration: 8.42 Å; Cα contacts (8 Å, |Δi|>4): 50; chains: 1; bounding box: 18×25×12 Å

Nearest PDB structures (foldseek):
  2k72-assembly1_A  TM=9.059E-01  e=1.911E-06  unclassified
  2mcr-assembly1_A  TM=8.498E-01  e=1.108E-01  Brugia malayi
  2k72-assembly1_A  TM=8.979E-01  e=8.235E-06  unclassified
  2mcr-assembly1_A  TM=7.764E-01  e=7.086E-01  Brugia malayi
  2k72-assembly1_A  TM=9.316E-01  e=5.864E-06  unclassified

Foldseek 3Di:
DQAAAPDDCCVVCVVVCCCPPVVVVCRRHHCDSNVND

Sequence (37 aa):
YGCLDRIFVCTSWARKGFCDVRQRLMKRLCPRSCDFCYGCLDRIFVCTSWARKGFCDVRQRLMKRLCPRSCDFCYGCLDRIFVCTSWARKGFCDVRQRLMKRLCPRSCDFCYGCLDRIFVCTSWARKGFCDVRQRLMKRLCPRSCDFCYGCLDRIFVCTSWARKGFCDVRQRLMKRLCPRSCDFCYGCLDRIFVCTSWARKGFCDVRQRLMKRLCPRSCDFCYGCLDRIFVCTSWARKGFCDVRQRLMKRLCPRSCDFCYGCLDRIFVCTSWARKGFCDVRQRLMKRLCPRSCDFCYGCLDRIFVCTSWARKGFCDVRQRLMKRLCPRSCDFCYGCLDRIFVCTSWARKGFCDVRQRLMKRLCPRSCDFCYGCLDRIFVCTSWARKGFCDVRQRLMKRLCPRSCDFCYGCLDRIFVCTSWARKGFCDVRQRLMKRLCPRSCDFCYGCLDRIFVCTSWARKGFCDVRQRLMKRLCPRSCDFCYGCLDRIFVCTSWARKGFCDVRQRLMKRLCPRSCDFCYGCLDRIFVCTSWARKGFCDVRQRLMKRLCPRSCDFCYGCLDRIFVCTSWARKGFCDVRQRLMKRLCPRSCDFCYGCLDRIFVCTSWARKGFCDVRQRLMKRLCPRSCDFCYGCLDRIFVCTSWARKGFCDVRQRLMKRLCPRSCDFCYGCLDRIFVCTSWARKGFCDVRQRLMKRLCPRSCDFCYGCLDRIFVCTSWARKGFCDVRQRLMKRLCPRSCDFC

InterPro domains:
  IPR001818 Peptidase M10, metallopeptidase [PF00413] (88-255)
  IPR003582 ShKT domain [PF01549] (256-290)
  IPR003582 ShKT domain [PS51670] (256-290)
  IPR003582 ShKT domain [SM00254] (255-291)
  IPR006026 Peptidase, metallopeptidase [SM00235] (85-256)
  IPR007110 Immunoglobulin-like domain [PS50835] (296-381)
  IPR013783 Immunoglobulin-like fold [G3DSA:2.60.40.10] (305-391)
  IPR021190 Peptidase M10A [PR00138] (115-130)
  IPR021190 Peptidase M10A [PR00138] (145-173)
  IPR021190 Peptidase M10A [PR00138] (209-234)
  IPR021190 Peptidase M10A [PR00138] (242-255)
  IPR024079 Metallopeptidase, catalytic domain superfamily [G3DSA:3.40.390.10] (43-255)
  IPR033739 Peptidase M10A, catalytic domain [cd04278] (88-255)
  IPR036179 Immunoglobulin-like domain superfamily [SSF48726] (310-388)